Protein AF-0000000081046093 (afdb_homodimer)

Foldseek 3Di:
DPPFLVVLLVVLLCVLVVVVVVVVVCVVVPQPPPPDDPDPVVVWFRDKDKFALLVLLQQLLVLVVVLLVSLQVSCVGVVPVCVVPVCPDPCCVLFVDDDSLVSQQDPPSVVSSLVNNCVRHLVSQLSSLVVVLVLVVVCCVVVLAPPVLNVLSVVLSVLLNVLSVCLSQLSVDHCPDPVHVCSNCVSVLSNLVSLLSVLVSLLRSCVSNVNQPPNDDNVVSVVLSVVLVVLSVVLVLQVVCSVVVRGPQDLNPDVVSVVVNVVSSVVNVCSSSVSSNRSSVRSRPVSSMDMDTHTDPPPPPPPVVCPVPPPPPPD/DPPFLVVLLVVLLCVLVVVVVVVVVCVVVPPPPPPDDPDPVVVWFRDKDKFFLLVLLQQLLVLVVVLLVSLQVSCVGRVPVCVVPVCPDPCCVLFVDDDSLVSQQDPPSVVSSLVNNCVRHLVSQLSSLVVVLVLVVVCCVVVLAPPVLNVLSVPLSVLLNVLSVCLSQLSVDHCPDPVHVVSNCVSVLSNLVSLLSVLVSLLRSCVSNVNQPPNDDNVVSVVLSVVLVVLSVVLVLQNVCSVVVRGPQDLNPDVVSVVVNVVSSVVNVCSSSVSSNRSSVRSRPVSSMDMDTHTDPDPPPPPVPPPVPPPPPDD

Solvent-accessible surface area (backbone atoms only — not comparable to full-atom values): 32993 Å² total; per-residue (Å²): 128,51,65,61,12,56,46,47,41,46,51,54,42,49,52,55,46,46,52,51,50,50,52,42,41,45,64,56,58,60,60,74,58,76,67,73,77,80,55,81,80,65,77,54,57,65,47,75,47,73,45,36,54,31,46,31,50,28,51,15,50,52,42,45,51,49,46,50,50,52,16,41,54,27,42,67,57,21,56,46,57,54,58,71,40,58,68,67,28,70,54,16,66,65,42,53,45,77,58,77,61,68,27,38,62,44,82,68,37,20,56,49,38,51,63,46,38,45,70,45,25,35,47,30,44,33,51,25,42,54,48,46,49,46,49,45,48,42,32,34,75,70,65,54,36,61,66,64,57,45,55,50,41,46,58,49,36,34,54,34,35,52,25,37,65,37,39,65,44,37,51,42,31,44,52,86,40,93,72,24,47,62,58,21,41,49,30,49,52,40,38,53,52,30,52,48,51,51,50,50,52,47,52,55,49,27,55,58,62,71,58,44,62,92,71,52,52,69,65,58,56,47,48,51,50,51,51,48,49,52,42,49,51,52,51,49,51,43,52,53,26,39,77,72,73,57,47,86,59,53,22,64,84,30,71,68,42,27,52,49,52,50,50,50,53,50,50,43,49,47,46,54,50,50,51,46,42,51,58,22,54,56,52,38,70,69,70,79,26,36,23,43,33,38,28,62,39,68,71,74,74,70,70,67,68,71,66,72,70,75,75,76,72,83,122,129,52,68,60,14,55,46,47,38,45,50,54,40,46,54,54,46,46,52,51,51,50,50,42,42,45,63,54,58,59,61,74,58,76,67,75,80,79,55,82,82,65,77,56,57,66,45,76,48,73,45,36,52,34,46,30,48,28,52,15,51,51,41,45,48,49,44,49,50,53,15,40,54,26,42,66,60,20,55,46,57,55,56,71,39,58,69,68,28,72,54,16,66,65,43,51,44,77,59,77,61,69,28,40,62,44,81,67,35,20,56,48,38,51,62,47,37,44,71,44,24,34,47,29,45,33,50,26,41,54,46,46,48,46,50,45,48,44,33,34,76,72,64,56,37,62,66,64,56,46,56,50,42,46,60,48,39,35,53,34,34,50,26,36,66,37,38,64,44,37,52,43,33,43,52,86,41,94,71,21,48,62,56,21,41,50,31,48,52,40,37,54,53,29,52,49,51,52,50,50,51,47,53,54,51,26,56,58,63,70,58,44,62,91,72,52,53,69,66,57,56,48,48,52,49,50,50,49,46,50,42,49,51,53,51,48,52,44,52,53,26,40,76,70,73,58,47,86,60,54,23,64,85,30,72,67,42,27,51,49,52,50,51,50,54,50,49,42,51,47,45,54,52,51,50,46,43,49,58,20,53,57,54,38,71,67,69,78,26,36,22,43,33,37,26,62,40,68,72,75,75,72,72,68,72,71,70,75,72,78,76,76,74,82,122

Radius of gyration: 27.46 Å; Cα contacts (8 Å, |Δi|>4): 802; chains: 2; bounding box: 71×95×68 Å

Organism: NCBI:txid2856

Nearest PDB structures (foldseek):
  7sel-assembly1_A  TM=1.903E-01  e=9.761E+00  Escherichia coli
  7sel-assembly1_A  TM=1.981E-01  e=7.400E+00  Escherichia coli
  7p54-assembly1_B  TM=1.768E-01  e=6.463E+00  Homo sapiens

Secondary structure (DSSP, 8-state):
--HHHHHHHHHHHHHHHHHHHHHHHHHHH------S---TTTTSEEEEEEE-HHHHHHHHHHHHHHHHHHHHHHHHHHT-HHHHSGGGSHHHHHHSS--GGGGTSSTTHHHHHHHHHIIIIIHHHHHHHHHHHHHHHHHHHTTSS-HHHHHHHHHHHHHHHHHHHTTTHHHHS-TTSTTHHHHHHHHHHHHHHHHHHHHHHHHHHHHHHT--GGG--HHHHHHHHHHHHHHHHHHHHHHHHHHTT--SS-TTT-HHHHHHHHHHHHHHHHHHHHHHHHHHHHHTTS---EEEEEEES------------------/--HHHHHHHHHHHHHHHHHHHHHHHHHHH------S---TTTTSEEEEEEEEHHHHHHHHHHHHHHHHHHHHHHHHHHT-HHHHSGGGSHHHHHHSS--GGGGTSSTTHHHHHHHHHIIIIIHHHHHHHHHHHHHHHHHHHTTSS-HHHHHHHHHHHHHHHHHHHTTTHHHHS-TTSTTHHHHHHHHHHHHHHHHHHHHHHHHHHHHHHT--GGG--HHHHHHHHHHHHHHHHHHHHHHHHHHTT--SS-TTT-HHHHHHHHHHHHHHHHHHHHHHHHHHHHHTTS--EEEEEEEES------------------

Structure (mmCIF, N/CA/C/O backbone):
data_AF-0000000081046093-model_v1
#
loop_
_entity.id
_entity.type
_entity.pdbx_description
1 polymer 'Uncharacterized protein'
#
loop_
_atom_site.group_PDB
_atom_site.id
_atom_site.type_symbol
_atom_site.label_atom_id
_atom_site.label_alt_id
_atom_site.label_comp_id
_atom_site.label_asym_id
_atom_site.label_entity_id
_atom_site.label_seq_id
_atom_site.pdbx_PDB_ins_code
_atom_site.Cartn_x
_atom_site.Cartn_y
_atom_site.Cartn_z
_atom_site.occupancy
_atom_site.B_iso_or_equiv
_atom_site.auth_seq_id
_atom_site.auth_comp_id
_atom_site.auth_asym_id
_atom_site.auth_atom_id
_atom_site.pdbx_PDB_model_num
ATOM 1 N N . MET A 1 1 ? -0.009 -17.199 -25.401 1 39.48 1 MET A N 1
ATOM 2 C CA . MET A 1 1 ? -0.633 -15.998 -24.852 1 39.48 1 MET A CA 1
ATOM 3 C C . MET A 1 1 ? -1.022 -15.031 -25.965 1 39.48 1 MET A C 1
ATOM 5 O O . MET A 1 1 ? -0.199 -14.697 -26.819 1 39.48 1 MET A O 1
ATOM 9 N N . ASP A 1 2 ? -2.273 -14.949 -26.16 1 50.56 2 ASP A N 1
ATOM 10 C CA . ASP A 1 2 ? -2.787 -14.138 -27.26 1 50.56 2 ASP A CA 1
ATOM 11 C C . ASP A 1 2 ? -2.296 -12.696 -27.154 1 50.56 2 ASP A C 1
ATOM 13 O O . ASP A 1 2 ? -2.383 -12.081 -26.09 1 50.56 2 ASP A O 1
ATOM 17 N N . THR A 1 3 ? -1.507 -12.291 -28.05 1 61.85 3 THR A N 1
ATOM 18 C CA . THR A 1 3 ? -0.866 -10.998 -28.264 1 61.85 3 THR A CA 1
ATOM 19 C C . THR A 1 3 ? -1.862 -9.86 -28.06 1 61.85 3 THR A C 1
ATOM 21 O O . THR A 1 3 ? -1.516 -8.818 -27.5 1 61.85 3 THR A O 1
ATOM 24 N N . SER A 1 4 ? -3.119 -10.155 -28.406 1 58.16 4 SER A N 1
ATOM 25 C CA . SER A 1 4 ? -4.125 -9.1 -28.337 1 58.16 4 SER A CA 1
ATOM 26 C C . SER A 1 4 ? -4.507 -8.794 -26.892 1 58.16 4 SER A C 1
ATOM 28 O O . SER A 1 4 ? -4.656 -7.629 -26.517 1 58.16 4 SER A O 1
ATOM 30 N N . ALA A 1 5 ? -4.655 -9.8 -26.122 1 57.69 5 ALA A N 1
ATOM 31 C CA . ALA A 1 5 ? -5.025 -9.619 -24.721 1 57.69 5 ALA A CA 1
ATOM 32 C C . ALA A 1 5 ? -3.922 -8.899 -23.951 1 57.69 5 ALA A C 1
ATOM 34 O O . ALA A 1 5 ? -4.201 -8.028 -23.124 1 57.69 5 ALA A O 1
ATOM 35 N N . THR A 1 6 ? -2.787 -9.175 -24.295 1 63.56 6 THR A N 1
ATOM 36 C CA . THR A 1 6 ? -1.645 -8.529 -23.658 1 63.56 6 THR A CA 1
ATOM 37 C C . THR A 1 6 ? -1.584 -7.05 -24.028 1 63.56 6 THR A C 1
ATOM 39 O O . THR A 1 6 ? -1.299 -6.204 -23.178 1 63.56 6 THR A O 1
ATOM 42 N N . VAL A 1 7 ? -2.04 -6.835 -25.274 1 62.79 7 VAL A N 1
ATOM 43 C CA . VAL A 1 7 ? -2.025 -5.457 -25.753 1 62.79 7 VAL A CA 1
ATOM 44 C C . VAL A 1 7 ? -3.123 -4.656 -25.058 1 62.79 7 VAL A C 1
ATOM 46 O O . VAL A 1 7 ? -2.89 -3.531 -24.609 1 62.79 7 VAL A O 1
ATOM 49 N N . ALA A 1 8 ? -4.331 -5.252 -24.958 1 58.42 8 ALA A N 1
ATOM 50 C CA . ALA A 1 8 ? -5.446 -4.56 -24.317 1 58.42 8 ALA A CA 1
ATOM 51 C C . ALA A 1 8 ? -5.154 -4.3 -22.842 1 58.42 8 ALA A C 1
ATOM 53 O O . ALA A 1 8 ? -5.421 -3.209 -22.333 1 58.42 8 ALA A O 1
ATOM 54 N N . ALA A 1 9 ? -4.671 -5.239 -22.217 1 62.93 9 ALA A N 1
ATOM 55 C CA . ALA A 1 9 ? -4.297 -5.076 -20.815 1 62.93 9 ALA A CA 1
ATOM 56 C C . ALA A 1 9 ? -3.231 -3.996 -20.654 1 62.93 9 ALA A C 1
ATOM 58 O O . ALA A 1 9 ? -3.295 -3.184 -19.728 1 62.93 9 ALA A O 1
ATOM 59 N N . SER A 1 10 ? -2.444 -3.998 -21.606 1 64.06 10 SER A N 1
ATOM 60 C CA . SER A 1 10 ? -1.377 -3.003 -21.572 1 64.06 10 SER A CA 1
ATOM 61 C C . SER A 1 10 ? -1.926 -1.596 -21.784 1 64.06 10 SER A C 1
ATOM 63 O O . SER A 1 10 ? -1.523 -0.657 -21.095 1 64.06 10 SER A O 1
ATOM 65 N N . ALA A 1 11 ? -2.921 -1.53 -22.682 1 63.72 11 ALA A N 1
ATOM 66 C CA . ALA A 1 11 ? -3.507 -0.222 -22.964 1 63.72 11 ALA A CA 1
ATOM 67 C C . ALA A 1 11 ? -4.267 0.311 -21.753 1 63.72 11 ALA A C 1
ATOM 69 O O . ALA A 1 11 ? -4.116 1.478 -21.382 1 63.72 11 ALA A O 1
ATOM 70 N N . ALA A 1 12 ? -5.068 -0.527 -21.177 1 60.55 12 ALA A N 1
ATOM 71 C CA . ALA A 1 12 ? -5.811 -0.126 -19.986 1 60.55 12 ALA A CA 1
ATOM 72 C C . ALA A 1 12 ? -4.865 0.251 -18.85 1 60.55 12 ALA A C 1
ATOM 74 O O . ALA A 1 12 ? -5.09 1.241 -18.149 1 60.55 12 ALA A O 1
ATOM 75 N N . GLY A 1 13 ? -3.887 -0.48 -18.776 1 64.9 13 GLY A N 1
ATOM 76 C CA . GLY A 1 13 ? -2.876 -0.199 -17.77 1 64.9 13 GLY A CA 1
ATOM 77 C C . GLY A 1 13 ? -2.197 1.144 -17.966 1 64.9 13 GLY A C 1
ATOM 78 O O . GLY A 1 13 ? -1.995 1.889 -17.004 1 64.9 13 GLY A O 1
ATOM 79 N N . VAL A 1 14 ? -2.083 1.419 -19.219 1 66.92 14 VAL A N 1
ATOM 80 C CA . VAL A 1 14 ? -1.407 2.671 -19.543 1 66.92 14 VAL A CA 1
ATOM 81 C C . VAL A 1 14 ? -2.309 3.852 -19.191 1 66.92 14 VAL A C 1
ATOM 83 O O . VAL A 1 14 ? -1.845 4.855 -18.644 1 66.92 14 VAL A O 1
ATOM 86 N N . ILE A 1 15 ? -3.594 3.679 -19.38 1 64.96 15 ILE A N 1
ATOM 87 C CA . ILE A 1 15 ? -4.535 4.762 -19.115 1 64.96 15 ILE A CA 1
ATOM 88 C C . ILE A 1 15 ? -4.64 4.998 -17.61 1 64.96 15 ILE A C 1
ATOM 90 O O . ILE A 1 15 ? -4.475 6.126 -17.14 1 64.96 15 ILE A O 1
ATOM 94 N N . VAL A 1 16 ? -4.794 4.012 -16.958 1 65.65 16 VAL A N 1
ATOM 95 C CA . VAL A 1 16 ? -5.003 4.164 -15.522 1 65.65 16 VAL A CA 1
ATOM 96 C C . VAL A 1 16 ? -3.701 4.597 -14.852 1 65.65 16 VAL A C 1
ATOM 98 O O . VAL A 1 16 ? -3.703 5.478 -13.989 1 65.65 16 VAL A O 1
ATOM 101 N N . LEU A 1 17 ? -2.657 4.037 -15.37 1 73.71 17 LEU A N 1
ATOM 102 C CA . LEU A 1 17 ? -1.35 4.419 -14.845 1 73.71 17 LEU A CA 1
ATOM 103 C C . LEU A 1 17 ? -1.035 5.873 -15.178 1 73.71 17 LEU A C 1
ATOM 105 O O . LEU A 1 17 ? -0.454 6.59 -14.359 1 73.71 17 LEU A O 1
ATOM 109 N N . GLY A 1 18 ? -1.538 6.223 -16.346 1 75.42 18 GLY A N 1
ATOM 110 C CA . GLY A 1 18 ? -1.344 7.612 -16.729 1 75.42 18 GLY A CA 1
ATOM 111 C C . GLY A 1 18 ? -2.038 8.59 -15.799 1 75.42 18 GLY A C 1
ATOM 112 O O . GLY A 1 18 ? -1.456 9.603 -15.408 1 75.42 18 GLY A O 1
ATOM 113 N N . PHE A 1 19 ? -3.229 8.237 -15.394 1 72.91 19 PHE A N 1
ATOM 114 C CA . PHE A 1 19 ? -3.958 9.083 -14.457 1 72.91 19 PHE A CA 1
ATOM 115 C C . PHE A 1 19 ? -3.27 9.105 -13.097 1 72.91 19 PHE A C 1
ATOM 117 O O . PHE A 1 19 ? -3.168 10.157 -12.464 1 72.91 19 PHE A O 1
ATOM 124 N N . TRP A 1 20 ? -2.813 7.975 -12.775 1 78.39 20 TRP A N 1
ATOM 125 C CA . TRP A 1 20 ? -2.11 7.883 -11.5 1 78.39 20 TRP A CA 1
ATOM 126 C C . TRP A 1 20 ? -0.827 8.707 -11.525 1 78.39 20 TRP A C 1
ATOM 128 O O . TRP A 1 20 ? -0.553 9.467 -10.594 1 78.39 20 TRP A O 1
ATOM 138 N N . VAL A 1 21 ? -0.149 8.62 -12.624 1 82.27 21 VAL A N 1
ATOM 139 C CA . VAL A 1 21 ? 1.086 9.381 -12.779 1 82.27 21 VAL A CA 1
ATOM 140 C C . VAL A 1 21 ? 0.775 10.876 -12.775 1 82.27 21 VAL A C 1
ATOM 142 O O . VAL A 1 21 ? 1.446 11.654 -12.092 1 82.27 21 VAL A O 1
ATOM 145 N N . ALA A 1 22 ? -0.302 11.24 -13.407 1 82.21 22 ALA A N 1
ATOM 146 C CA . ALA A 1 22 ? -0.698 12.645 -13.456 1 82.21 22 ALA A CA 1
ATOM 147 C C . ALA A 1 22 ? -1.083 13.155 -12.07 1 82.21 22 ALA A C 1
ATOM 149 O O . ALA A 1 22 ? -0.71 14.266 -11.685 1 82.21 22 ALA A O 1
ATOM 150 N N . ALA A 1 23 ? -1.772 12.381 -11.356 1 79.66 23 ALA A N 1
ATOM 151 C CA . ALA A 1 23 ? -2.185 12.763 -10.008 1 79.66 23 ALA A CA 1
ATOM 152 C C . ALA A 1 23 ? -0.976 12.943 -9.094 1 79.66 23 ALA A C 1
ATOM 154 O O . ALA A 1 23 ? -0.924 13.886 -8.302 1 79.66 23 ALA A O 1
ATOM 155 N N . VAL A 1 24 ? -0.03 12.072 -9.252 1 85.44 24 VAL A N 1
ATOM 156 C CA . VAL A 1 24 ? 1.17 12.137 -8.424 1 85.44 24 VAL A CA 1
ATOM 157 C C . VAL A 1 24 ? 1.988 13.371 -8.796 1 85.44 24 VAL A C 1
ATOM 159 O O . VAL A 1 24 ? 2.44 14.111 -7.919 1 85.44 24 VAL A O 1
ATOM 162 N N . VAL A 1 25 ? 2.087 13.583 -10.07 1 82.1 25 VAL A N 1
ATOM 163 C CA . VAL A 1 25 ? 2.813 14.764 -10.524 1 82.1 25 VAL A CA 1
ATOM 164 C C . VAL A 1 25 ? 2.115 16.026 -10.021 1 82.1 25 VAL A C 1
ATOM 166 O O . VAL A 1 25 ? 2.77 16.964 -9.56 1 82.1 25 VAL A O 1
ATOM 169 N N . TYR A 1 26 ? 0.818 15.992 -10.044 1 77.82 26 TYR A N 1
ATOM 170 C CA . TYR A 1 26 ? 0.046 17.125 -9.544 1 77.82 26 TYR A CA 1
ATOM 171 C C . TYR A 1 26 ? 0.289 17.336 -8.055 1 77.82 26 TYR A C 1
ATOM 173 O O . TYR A 1 26 ? 0.454 18.471 -7.602 1 77.82 26 TYR A O 1
ATOM 181 N N . LEU A 1 27 ? 0.335 16.318 -7.333 1 77.3 27 LEU A N 1
ATOM 182 C CA . LEU A 1 27 ? 0.576 16.371 -5.895 1 77.3 27 LEU A CA 1
ATOM 183 C C . LEU A 1 27 ? 1.897 17.069 -5.591 1 77.3 27 LEU A C 1
ATOM 185 O O . LEU A 1 27 ? 1.975 17.886 -4.67 1 77.3 27 LEU A O 1
ATOM 189 N N . PHE A 1 28 ? 2.886 16.831 -6.399 1 81.16 28 PHE A N 1
ATOM 190 C CA . PHE A 1 28 ? 4.208 17.365 -6.097 1 81.16 28 PHE A CA 1
ATOM 191 C C . PHE A 1 28 ? 4.419 18.709 -6.784 1 81.16 28 PHE A C 1
ATOM 193 O O . PHE A 1 28 ? 5.393 19.41 -6.502 1 81.16 28 PHE A O 1
ATOM 200 N N . SER A 1 29 ? 3.504 18.989 -7.701 1 74.29 29 SER A N 1
ATOM 201 C CA . SER A 1 29 ? 3.582 20.279 -8.379 1 74.29 29 SER A CA 1
ATOM 202 C C . SER A 1 29 ? 2.788 21.345 -7.632 1 74.29 29 SER A C 1
ATOM 204 O O . SER A 1 29 ? 2.935 22.539 -7.902 1 74.29 29 SER A O 1
ATOM 206 N N . TYR A 1 30 ? 1.87 20.849 -6.83 1 58.72 30 TYR A N 1
ATOM 207 C CA . TYR A 1 30 ? 0.921 21.742 -6.174 1 58.72 30 TYR A CA 1
ATOM 208 C C . TYR A 1 30 ? 1.641 22.73 -5.264 1 58.72 30 TYR A C 1
ATOM 210 O O . TYR A 1 30 ? 2.291 22.331 -4.295 1 58.72 30 TYR A O 1
ATOM 218 N N . ASP A 1 31 ? 2.167 23.728 -5.851 1 55.92 31 ASP A N 1
ATOM 219 C CA . ASP A 1 31 ? 2.611 24.88 -5.072 1 55.92 31 ASP A CA 1
ATOM 220 C C . ASP A 1 31 ? 1.421 25.674 -4.539 1 55.92 31 ASP A C 1
ATOM 222 O O . ASP A 1 31 ? 0.838 26.487 -5.26 1 55.92 31 ASP A O 1
ATOM 226 N N . LYS A 1 32 ? 0.333 25.099 -4.277 1 50.18 32 LYS A N 1
ATOM 227 C CA . LYS A 1 32 ? -0.515 26.193 -3.812 1 50.18 32 LYS A CA 1
ATOM 228 C C . LYS A 1 32 ? 0.283 27.189 -2.976 1 50.18 32 LYS A C 1
ATOM 230 O O . LYS A 1 32 ? 0.706 26.875 -1.862 1 50.18 32 LYS A O 1
ATOM 235 N N . ARG A 1 33 ? 1.137 27.904 -3.71 1 42.47 33 ARG A N 1
ATOM 236 C CA . ARG A 1 33 ? 1.518 29.253 -3.301 1 42.47 33 ARG A CA 1
ATOM 237 C C . ARG A 1 33 ? 0.409 29.913 -2.489 1 42.47 33 ARG A C 1
ATOM 239 O O . ARG A 1 33 ? -0.695 30.127 -2.995 1 42.47 33 ARG A O 1
ATOM 246 N N . ASP A 1 34 ? 0.021 29.42 -1.351 1 36.48 34 ASP A N 1
ATOM 247 C CA . ASP A 1 34 ? -0.643 30.588 -0.78 1 36.48 34 ASP A CA 1
ATOM 248 C C . ASP A 1 34 ? -0.135 31.877 -1.423 1 36.48 34 ASP A C 1
ATOM 250 O O . ASP A 1 34 ? 1.021 32.259 -1.232 1 36.48 34 ASP A O 1
ATOM 254 N N . ASN A 1 35 ? -0.455 32.199 -2.609 1 33.36 35 ASN A N 1
ATOM 255 C CA . ASN A 1 35 ? -0.343 33.59 -3.036 1 33.36 35 ASN A CA 1
ATOM 256 C C . ASN A 1 35 ? -0.168 34.529 -1.846 1 33.36 35 ASN A C 1
ATOM 258 O O . ASN A 1 35 ? -0.366 34.127 -0.698 1 33.36 35 ASN A O 1
ATOM 262 N N . GLY A 1 36 ? -0.836 35.833 -1.97 1 32.42 36 GLY A N 1
ATOM 263 C CA . GLY A 1 36 ? -0.734 37.212 -1.52 1 32.42 36 GLY A CA 1
ATOM 264 C C . GLY A 1 36 ? -0.835 37.357 -0.013 1 32.42 36 GLY A C 1
ATOM 265 O O . GLY A 1 36 ? -0.769 38.469 0.515 1 32.42 36 GLY A O 1
ATOM 266 N N . THR A 1 37 ? -1.992 36.796 0.658 1 32.74 37 THR A N 1
ATOM 267 C CA . THR A 1 37 ? -2.111 37.723 1.778 1 32.74 37 THR A CA 1
ATOM 268 C C . THR A 1 37 ? -0.882 37.643 2.679 1 32.74 37 THR A C 1
ATOM 270 O O . THR A 1 37 ? -0.473 36.553 3.085 1 32.74 37 THR A O 1
ATOM 273 N N . THR A 1 38 ? 0.016 38.481 2.58 1 33.83 38 THR A N 1
ATOM 274 C CA . THR A 1 38 ? 1.048 39.084 3.416 1 33.83 38 THR A CA 1
ATOM 275 C C . THR A 1 38 ? 0.786 38.798 4.891 1 33.83 38 THR A C 1
ATOM 277 O O . THR A 1 38 ? 1.406 39.404 5.767 1 33.83 38 THR A O 1
ATOM 280 N N . ASP A 1 39 ? -0.537 38.361 5.273 1 34.92 39 ASP A N 1
ATOM 281 C CA . ASP A 1 39 ? -0.681 38.438 6.723 1 34.92 39 ASP A CA 1
ATOM 282 C C . ASP A 1 39 ? 0.255 37.454 7.422 1 34.92 39 ASP A C 1
ATOM 284 O O . ASP A 1 39 ? 0.514 36.364 6.907 1 34.92 39 ASP A O 1
ATOM 288 N N . SER A 1 40 ? 0.951 37.764 8.46 1 38.01 40 SER A N 1
ATOM 289 C CA . SER A 1 40 ? 1.88 37.266 9.469 1 38.01 40 SER A CA 1
ATOM 290 C C . SER A 1 40 ? 1.603 35.804 9.803 1 38.01 40 SER A C 1
ATOM 292 O O . SER A 1 40 ? 2.47 35.108 10.334 1 38.01 40 SER A O 1
ATOM 294 N N . GLU A 1 41 ? 0.335 35.359 9.864 1 40.05 41 GLU A N 1
ATOM 295 C CA . GLU A 1 41 ? -0.079 34.053 10.366 1 40.05 41 GLU A CA 1
ATOM 296 C C . GLU A 1 41 ? 0.207 32.953 9.346 1 40.05 41 GLU A C 1
ATOM 298 O O . GLU A 1 41 ? 0.044 31.768 9.642 1 40.05 41 GLU A O 1
ATOM 303 N N . SER A 1 42 ? 0.188 33.08 8.011 1 43.66 42 SER A N 1
ATOM 304 C CA . SER A 1 42 ? 0.384 32.252 6.826 1 43.66 42 SER A CA 1
ATOM 305 C C . SER A 1 42 ? 1.791 31.666 6.787 1 43.66 42 SER A C 1
ATOM 307 O O . SER A 1 42 ? 2.138 30.931 5.86 1 43.66 42 SER A O 1
ATOM 309 N N . LYS A 1 43 ? 2.77 32.28 7.421 1 48.1 43 LYS A N 1
ATOM 310 C CA . LYS A 1 43 ? 4.201 31.992 7.386 1 48.1 43 LYS A CA 1
ATOM 311 C C . LYS A 1 43 ? 4.485 30.564 7.843 1 48.1 43 LYS A C 1
ATOM 313 O O . LYS A 1 43 ? 5.516 29.987 7.49 1 48.1 43 LYS A O 1
ATOM 318 N N . SER A 1 44 ? 3.506 29.891 8.668 1 51.97 44 SER A N 1
ATOM 319 C CA . SER A 1 44 ? 4.063 28.755 9.394 1 51.97 44 SER A CA 1
ATOM 320 C C . SER A 1 44 ? 3.699 27.436 8.72 1 51.97 44 SER A C 1
ATOM 322 O O . SER A 1 44 ? 4.273 26.392 9.038 1 51.97 44 SER A O 1
ATOM 324 N N . HIS A 1 45 ? 2.689 27.431 7.666 1 57.25 45 HIS A N 1
ATOM 325 C CA . HIS A 1 45 ? 2.375 26.126 7.096 1 57.25 45 HIS A CA 1
ATOM 326 C C . HIS A 1 45 ? 3.023 25.951 5.727 1 57.25 45 HIS A C 1
ATOM 328 O O . HIS A 1 45 ? 3.093 26.9 4.943 1 57.25 45 HIS A O 1
ATOM 334 N N . VAL A 1 46 ? 3.631 24.731 5.488 1 65.09 46 VAL A N 1
ATOM 335 C CA . VAL A 1 46 ? 4.251 24.376 4.216 1 65.09 46 VAL A CA 1
ATOM 336 C C . VAL A 1 46 ? 3.183 23.896 3.236 1 65.09 46 VAL A C 1
ATOM 338 O O . VAL A 1 46 ? 3.112 24.373 2.101 1 65.09 46 VAL A O 1
ATOM 341 N N . TYR A 1 47 ? 2.113 23.016 3.677 1 75.58 47 TYR A N 1
ATOM 342 C CA . TYR A 1 47 ? 1.049 22.466 2.845 1 75.58 47 TYR A CA 1
ATOM 343 C C . TYR A 1 47 ? -0.227 22.263 3.654 1 75.58 47 TYR A C 1
ATOM 345 O O . TYR A 1 47 ? -0.172 21.893 4.829 1 75.58 47 TYR A O 1
ATOM 353 N N . SER A 1 48 ? -1.411 22.619 3.081 1 81 48 SER A N 1
ATOM 354 C CA . SER A 1 48 ? -2.714 22.391 3.697 1 81 48 SER A CA 1
ATOM 355 C C . SER A 1 48 ? -3.706 21.812 2.693 1 81 48 SER A C 1
ATOM 357 O O . SER A 1 48 ? -3.837 22.32 1.578 1 81 48 SER A O 1
ATOM 359 N N . TRP A 1 49 ? -4.318 20.721 3.018 1 82.34 49 TRP A N 1
ATOM 360 C CA . TRP A 1 49 ? -5.337 20.082 2.192 1 82.34 49 TRP A CA 1
ATOM 361 C C . TRP A 1 49 ? -6.656 19.965 2.948 1 82.34 49 TRP A C 1
ATOM 363 O O . TRP A 1 49 ? -6.693 19.455 4.07 1 82.34 49 TRP A O 1
ATOM 373 N N . THR A 1 50 ? -7.694 20.483 2.328 1 85.48 50 THR A N 1
ATOM 374 C CA . THR A 1 50 ? -9.036 20.362 2.887 1 85.48 50 THR A CA 1
ATOM 375 C C . THR A 1 50 ? -9.898 19.44 2.03 1 85.48 50 THR A C 1
ATOM 377 O O . THR A 1 50 ? -9.957 19.595 0.808 1 85.48 50 THR A O 1
ATOM 380 N N . PHE A 1 51 ? -10.454 18.474 2.629 1 88.29 51 PHE A N 1
ATOM 381 C CA . PHE A 1 51 ? -11.278 17.528 1.885 1 88.29 51 PHE A CA 1
ATOM 382 C C . PHE A 1 51 ? -12.284 16.846 2.805 1 88.29 51 PHE A C 1
ATOM 384 O O . PHE A 1 51 ? -12.14 16.884 4.028 1 88.29 51 PHE A O 1
ATOM 391 N N . HIS A 1 52 ? -13.302 16.386 2.167 1 93.05 52 HIS A N 1
ATOM 392 C CA . HIS A 1 52 ? -14.264 15.587 2.918 1 93.05 52 HIS A CA 1
ATOM 393 C C . HIS A 1 52 ? -13.806 14.137 3.033 1 93.05 52 HIS A C 1
ATOM 395 O O . HIS A 1 52 ? -13.426 13.521 2.034 1 93.05 52 HIS A O 1
ATOM 401 N N . VAL A 1 53 ? -13.919 13.581 4.185 1 93.3 53 VAL A N 1
ATOM 402 C CA . VAL A 1 53 ? -13.379 12.259 4.482 1 93.3 53 VAL A CA 1
ATOM 403 C C . VAL A 1 53 ? -14.046 11.215 3.589 1 93.3 53 VAL A C 1
ATOM 405 O O . VAL A 1 53 ? -13.389 10.291 3.106 1 93.3 53 VAL A O 1
ATOM 408 N N . GLU A 1 54 ? -15.28 11.371 3.235 1 94.81 54 GLU A N 1
ATOM 409 C CA . GLU A 1 54 ? -16.05 10.391 2.475 1 94.81 54 GLU A CA 1
ATOM 410 C C . GLU A 1 54 ? -15.646 10.391 1.004 1 94.81 54 GLU A C 1
ATOM 412 O O . GLU A 1 54 ? -15.983 9.466 0.262 1 94.81 54 GLU A O 1
ATOM 417 N N . SER A 1 55 ? -14.963 11.419 0.583 1 94.59 55 SER A N 1
ATOM 418 C CA . SER A 1 55 ? -14.435 11.406 -0.778 1 94.59 55 SER A CA 1
ATOM 419 C C . SER A 1 55 ? -13.483 10.233 -0.99 1 94.59 55 SER A C 1
ATOM 421 O O . SER A 1 55 ? -13.471 9.623 -2.06 1 94.59 55 SER A O 1
ATOM 423 N N . LEU A 1 56 ? -12.742 9.882 0.012 1 94.27 56 LEU A N 1
ATOM 424 C CA . LEU A 1 56 ? -11.791 8.779 -0.081 1 94.27 56 LEU A CA 1
ATOM 425 C C . LEU A 1 56 ? -12.516 7.452 -0.279 1 94.27 56 LEU A C 1
ATOM 427 O O . LEU A 1 56 ? -12.129 6.649 -1.132 1 94.27 56 LEU A O 1
ATOM 431 N N . ARG A 1 57 ? -13.546 7.274 0.451 1 94.66 57 ARG A N 1
ATOM 432 C CA . ARG A 1 57 ? -14.327 6.046 0.34 1 94.66 57 ARG A CA 1
ATOM 433 C C . ARG A 1 57 ? -15.098 6.004 -0.975 1 94.66 57 ARG A C 1
ATOM 435 O O . ARG A 1 57 ? -15.157 4.963 -1.633 1 94.66 57 ARG A O 1
ATOM 442 N N . PHE A 1 58 ? -15.674 7.133 -1.39 1 95.37 58 PHE A N 1
ATOM 443 C CA . PHE A 1 58 ? -16.464 7.214 -2.613 1 95.37 58 PHE A CA 1
ATOM 444 C C . PHE A 1 58 ? -15.6 6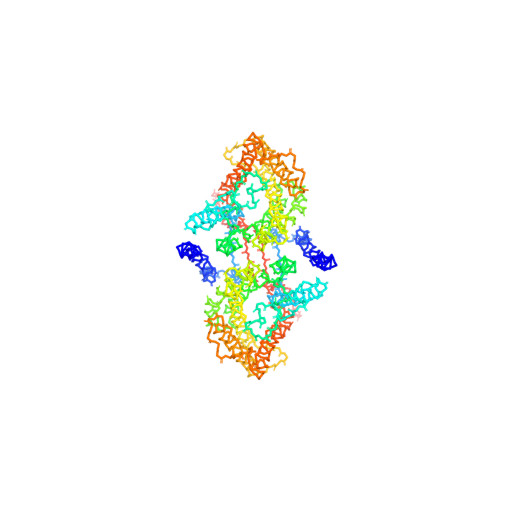.933 -3.836 1 95.37 58 PHE A C 1
ATOM 446 O O . PHE A 1 58 ? -15.903 6.035 -4.624 1 95.37 58 PHE A O 1
ATOM 453 N N . TYR A 1 59 ? -14.553 7.669 -3.955 1 93.47 59 TYR A N 1
ATOM 454 C CA . TYR A 1 59 ? -13.705 7.506 -5.13 1 93.47 59 TYR A CA 1
ATOM 455 C C . TYR A 1 59 ? -12.927 6.197 -5.064 1 93.47 59 TYR A C 1
ATOM 457 O O . TYR A 1 59 ? -12.632 5.59 -6.097 1 93.47 59 TYR A O 1
ATOM 465 N N . GLY A 1 60 ? -12.577 5.749 -3.808 1 93.77 60 GLY A N 1
ATOM 466 C CA . GLY A 1 60 ? -11.997 4.422 -3.679 1 93.77 60 GLY A CA 1
ATOM 467 C C . GLY A 1 60 ? -12.886 3.326 -4.235 1 93.77 60 GLY A C 1
ATOM 468 O O . GLY A 1 60 ? -12.411 2.43 -4.936 1 93.77 60 GLY A O 1
ATOM 469 N N . MET A 1 61 ? -14.177 3.421 -3.99 1 95.03 61 MET A N 1
ATOM 470 C CA . MET A 1 61 ? -15.126 2.432 -4.494 1 95.03 61 MET A CA 1
ATOM 471 C C . MET A 1 61 ? -15.283 2.548 -6.006 1 95.03 61 MET A C 1
ATOM 473 O O . MET A 1 61 ? -15.335 1.537 -6.709 1 95.03 61 MET A O 1
ATOM 477 N N . LEU A 1 62 ? -15.3 3.725 -6.489 1 94.05 62 LEU A N 1
ATOM 478 C CA . LEU A 1 62 ? -15.393 3.92 -7.931 1 94.05 62 LEU A CA 1
ATOM 479 C C . LEU A 1 62 ? -14.171 3.343 -8.638 1 94.05 62 LEU A C 1
ATOM 481 O O . LEU A 1 62 ? -14.301 2.672 -9.664 1 94.05 62 LEU A O 1
ATOM 485 N N . CYS A 1 63 ? -13.047 3.605 -8.074 1 91.43 63 CYS A N 1
ATOM 486 C CA . CYS A 1 63 ? -11.822 3.065 -8.652 1 91.43 63 CYS A CA 1
ATOM 487 C C . CYS A 1 63 ? -11.818 1.542 -8.597 1 91.43 63 CYS A C 1
ATOM 489 O O . CYS A 1 63 ? -11.338 0.884 -9.521 1 91.43 63 CYS A O 1
ATOM 491 N N . PHE A 1 64 ? -12.33 1.012 -7.531 1 92.58 64 PHE A N 1
ATOM 492 C CA . PHE A 1 64 ? -12.457 -0.436 -7.428 1 92.58 64 PHE A CA 1
ATOM 493 C C . PHE A 1 64 ? -13.283 -0.991 -8.583 1 92.58 64 PHE A C 1
ATOM 495 O O . PHE A 1 64 ? -12.881 -1.958 -9.233 1 92.58 64 PHE A O 1
ATOM 502 N N . LEU A 1 65 ? -14.35 -0.337 -8.862 1 92.22 65 LEU A N 1
ATOM 503 C CA . LEU A 1 65 ? -15.226 -0.768 -9.946 1 92.22 65 LEU A CA 1
ATOM 504 C C . LEU A 1 65 ? -14.531 -0.624 -11.296 1 92.22 65 LEU A C 1
ATOM 506 O O . LEU A 1 65 ? -14.689 -1.475 -12.175 1 92.22 65 LEU A O 1
ATOM 510 N N . VAL A 1 66 ? -13.79 0.385 -11.417 1 87.2 66 VAL A N 1
ATOM 511 C CA . VAL A 1 66 ? -13.058 0.605 -12.66 1 87.2 66 VAL A CA 1
ATOM 512 C C . VAL A 1 66 ? -12.017 -0.496 -12.849 1 87.2 66 VAL A C 1
ATOM 514 O O . VAL A 1 66 ? -11.846 -1.015 -13.955 1 87.2 66 VAL A O 1
ATOM 517 N N . VAL A 1 67 ? -11.336 -0.859 -11.783 1 87.29 67 VAL A N 1
ATOM 518 C CA . VAL A 1 67 ? -10.337 -1.92 -11.856 1 87.29 67 VAL A CA 1
ATOM 519 C C . VAL A 1 67 ? -11.011 -3.239 -12.231 1 87.29 67 VAL A C 1
ATOM 521 O O . VAL A 1 67 ? -10.508 -3.982 -13.077 1 87.29 67 VAL A O 1
ATOM 524 N N . LEU A 1 68 ? -12.18 -3.498 -11.63 1 88.78 68 LEU A N 1
ATOM 525 C CA . LEU A 1 68 ? -12.914 -4.721 -11.938 1 88.78 68 LEU A CA 1
ATOM 526 C C . LEU A 1 68 ? -13.376 -4.725 -13.392 1 88.78 68 LEU A C 1
ATOM 528 O O . LEU A 1 68 ? -13.26 -5.741 -14.081 1 88.78 68 LEU A O 1
ATOM 532 N N . ALA A 1 69 ? -13.867 -3.631 -13.827 1 85.31 69 ALA A N 1
ATOM 533 C CA . ALA A 1 69 ? -14.341 -3.524 -15.205 1 85.31 69 ALA A CA 1
ATOM 534 C C . ALA A 1 69 ? -13.191 -3.69 -16.195 1 85.31 69 ALA A C 1
ATOM 536 O O . ALA A 1 69 ? -13.324 -4.396 -17.198 1 85.31 69 ALA A O 1
ATOM 537 N N . ALA A 1 70 ? -12.124 -3.056 -15.889 1 81.45 70 ALA A N 1
ATOM 538 C CA . ALA A 1 70 ? -10.943 -3.199 -16.735 1 81.45 70 ALA A CA 1
ATOM 539 C C . ALA A 1 70 ? -10.454 -4.645 -16.755 1 81.45 70 ALA A C 1
ATOM 541 O O . ALA A 1 70 ? -10.076 -5.165 -17.807 1 81.45 70 ALA A O 1
ATOM 542 N N . GLY A 1 71 ? -10.454 -5.26 -15.542 1 83.23 71 GLY A N 1
ATOM 543 C CA . GLY A 1 71 ? -10.077 -6.663 -15.472 1 83.23 71 GLY A CA 1
ATOM 544 C C . GLY A 1 71 ? -10.984 -7.566 -16.286 1 83.23 71 GLY A C 1
ATOM 545 O O . GLY A 1 71 ? -10.509 -8.46 -16.989 1 83.23 71 GLY A O 1
ATOM 546 N N . ALA A 1 72 ? -12.268 -7.324 -16.22 1 81.77 72 ALA A N 1
ATOM 547 C CA . ALA A 1 72 ? -13.237 -8.093 -16.995 1 81.77 72 ALA A CA 1
ATOM 548 C C . ALA A 1 72 ? -12.983 -7.945 -18.493 1 81.77 72 ALA A C 1
ATOM 550 O O . ALA A 1 72 ? -12.989 -8.933 -19.231 1 81.77 72 ALA A O 1
ATOM 551 N N . LEU A 1 73 ? -12.753 -6.754 -18.908 1 78.21 73 LEU A N 1
ATOM 552 C CA . LEU A 1 73 ? -12.536 -6.464 -20.322 1 78.21 73 LEU A CA 1
ATOM 553 C C . LEU A 1 73 ? -11.26 -7.131 -20.824 1 78.21 73 LEU A C 1
ATOM 555 O O . LEU A 1 73 ? -11.253 -7.739 -21.897 1 78.21 73 LEU A O 1
ATOM 559 N N . VAL A 1 74 ? -10.192 -7.076 -20.088 1 75.32 74 VAL A N 1
ATOM 560 C CA . VAL A 1 74 ? -8.907 -7.635 -20.496 1 75.32 74 VAL A CA 1
ATOM 561 C C . VAL A 1 74 ? -8.983 -9.16 -20.491 1 75.32 74 VAL A C 1
ATOM 563 O O . VAL A 1 74 ? -8.44 -9.818 -21.382 1 75.32 74 VAL A O 1
ATOM 566 N N . THR A 1 75 ? -9.58 -9.634 -19.448 1 76.04 75 THR A N 1
ATOM 567 C CA . THR A 1 75 ? -9.739 -11.082 -19.368 1 76.04 75 THR A CA 1
ATOM 568 C C . THR A 1 75 ? -10.535 -11.606 -20.559 1 76.04 75 THR A C 1
ATOM 570 O O . THR A 1 75 ? -10.183 -12.633 -21.145 1 76.04 75 THR A O 1
ATOM 573 N N . GLU A 1 76 ? -11.562 -11.033 -20.86 1 73.56 76 GLU A N 1
ATOM 574 C CA . GLU A 1 76 ? -12.378 -11.43 -22.004 1 73.56 76 GLU A CA 1
ATOM 575 C C . GLU A 1 76 ? -11.577 -11.366 -23.302 1 73.56 76 GLU A C 1
ATOM 577 O O . GLU A 1 76 ? -11.665 -12.268 -24.137 1 73.56 76 GLU A O 1
ATOM 582 N N . LYS A 1 77 ? -10.738 -10.483 -23.462 1 70.19 77 LYS A N 1
ATOM 583 C CA . LYS A 1 77 ? -10.019 -10.255 -24.712 1 70.19 77 LYS A CA 1
ATOM 584 C C . LYS A 1 77 ? -8.756 -11.107 -24.783 1 70.19 77 LYS A C 1
ATOM 586 O O . LYS A 1 77 ? -8.237 -11.368 -25.871 1 70.19 77 LYS A O 1
ATOM 591 N N . SER A 1 78 ? -8.122 -11.352 -23.6 1 62.16 78 SER A N 1
ATOM 592 C CA . SER A 1 78 ? -6.862 -12.089 -23.573 1 62.16 78 SER A CA 1
ATOM 593 C C . SER A 1 78 ? -7.082 -13.571 -23.855 1 62.16 78 SER A C 1
ATOM 595 O O . SER A 1 78 ? -6.128 -14.307 -24.117 1 62.16 78 SER A O 1
ATOM 597 N N . GLY A 1 79 ? -8.184 -14.022 -24.063 1 56.43 79 GLY A N 1
ATOM 598 C CA . GLY A 1 79 ? -8.396 -15.438 -24.315 1 56.43 79 GLY A CA 1
ATOM 599 C C . GLY A 1 79 ? -7.765 -16.332 -23.264 1 56.43 79 GLY A C 1
ATOM 600 O O . GLY A 1 79 ? -7.326 -17.443 -23.568 1 56.43 79 GLY A O 1
ATOM 601 N N . ILE A 1 80 ? -7.195 -15.881 -22.206 1 52.86 80 ILE A N 1
ATOM 602 C CA . ILE A 1 80 ? -6.606 -16.734 -21.18 1 52.86 80 ILE A CA 1
ATOM 603 C C . ILE A 1 80 ? -7.524 -17.923 -20.908 1 52.86 80 ILE A C 1
ATOM 605 O O . ILE A 1 80 ? -8.739 -17.76 -20.776 1 52.86 80 ILE A O 1
ATOM 609 N N . ASP A 1 81 ? -6.966 -19.068 -21.165 1 52.17 81 ASP A N 1
ATOM 610 C CA . ASP A 1 81 ? -7.622 -20.372 -21.184 1 52.17 81 ASP A CA 1
ATOM 611 C C . ASP A 1 81 ? -8.655 -20.484 -20.065 1 52.17 81 ASP A C 1
ATOM 613 O O . ASP A 1 81 ? -9.733 -21.047 -20.263 1 52.17 81 ASP A O 1
ATOM 617 N N . THR A 1 82 ? -8.209 -20.164 -18.882 1 51.23 82 THR A N 1
ATOM 618 C CA . THR A 1 82 ? -9.162 -20.271 -17.784 1 51.23 82 THR A CA 1
ATOM 619 C C . THR A 1 82 ? -10.466 -19.556 -18.127 1 51.23 82 THR A C 1
ATOM 621 O O . THR A 1 82 ? -11.515 -19.859 -17.555 1 51.23 82 THR A O 1
ATOM 624 N N . ILE A 1 83 ? -10.318 -18.615 -19.207 1 53.41 83 ILE A N 1
ATOM 625 C CA . ILE A 1 83 ? -11.544 -17.959 -19.65 1 53.41 83 ILE A CA 1
ATOM 626 C C . ILE A 1 83 ? -12.125 -18.707 -20.848 1 53.41 83 ILE A C 1
ATOM 628 O O . ILE A 1 83 ? -13.343 -18.734 -21.039 1 53.41 83 ILE A O 1
ATOM 632 N N . GLU A 1 84 ? -11.184 -19.402 -21.579 1 55.08 84 GLU A N 1
ATOM 633 C CA . GLU A 1 84 ? -11.811 -20.145 -22.668 1 55.08 84 GLU A CA 1
ATOM 634 C C . GLU A 1 84 ? -12.852 -21.128 -22.139 1 55.08 84 GLU A C 1
ATOM 636 O O . GLU A 1 84 ? -13.927 -21.277 -22.724 1 55.08 84 GLU A O 1
ATOM 641 N N . ASP A 1 85 ? -12.429 -21.724 -20.998 1 69.36 85 ASP A N 1
ATOM 642 C CA . ASP A 1 85 ? -13.414 -22.573 -20.335 1 69.36 85 ASP A CA 1
ATOM 643 C C . ASP A 1 85 ? -13.632 -22.136 -18.889 1 69.36 85 ASP A C 1
ATOM 645 O O . ASP A 1 85 ? -12.854 -22.495 -18.002 1 69.36 85 ASP A O 1
ATOM 649 N N . PRO A 1 86 ? -14.59 -21.261 -18.784 1 71.08 86 PRO A N 1
ATOM 650 C CA . PRO A 1 86 ? -14.849 -20.704 -17.455 1 71.08 86 PRO A CA 1
ATOM 651 C C . PRO A 1 86 ? -15.064 -21.78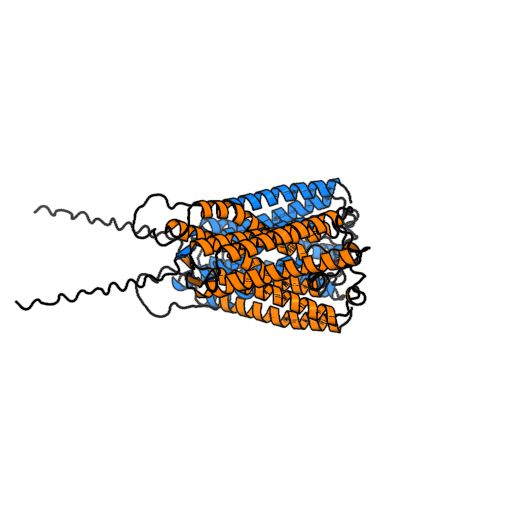2 -16.395 1 71.08 86 PRO A C 1
ATOM 653 O O . PRO A 1 86 ? -15.059 -21.485 -15.197 1 71.08 86 PRO A O 1
ATOM 656 N N . THR A 1 87 ? -15.204 -23.006 -16.835 1 76.39 87 THR A N 1
ATOM 657 C CA . THR A 1 87 ? -15.446 -24.081 -15.88 1 76.39 87 THR A CA 1
ATOM 658 C C . THR A 1 87 ? -14.129 -24.668 -15.38 1 76.39 87 THR A C 1
ATOM 660 O O . THR A 1 87 ? -14.122 -25.521 -14.49 1 76.39 87 THR A O 1
ATOM 663 N N . LYS A 1 88 ? -13.043 -24.141 -15.864 1 77.84 88 LYS A N 1
ATOM 664 C CA . LYS A 1 88 ? -11.752 -24.718 -15.503 1 77.84 88 LYS A CA 1
ATOM 665 C C . LYS A 1 88 ? -11.037 -23.859 -14.464 1 77.84 88 LYS A C 1
ATOM 667 O O . LYS A 1 88 ? -9.871 -24.102 -14.145 1 77.84 88 LYS A O 1
ATOM 672 N N . THR A 1 89 ? -11.748 -22.931 -13.96 1 79.75 89 THR A N 1
ATOM 673 C CA . THR A 1 89 ? -11.14 -22.131 -12.902 1 79.75 89 THR A CA 1
ATOM 674 C C . THR A 1 89 ? -11.309 -22.81 -11.546 1 79.75 89 THR A C 1
ATOM 676 O O . THR A 1 89 ? -12.278 -23.54 -11.327 1 79.75 89 THR A O 1
ATOM 679 N N . VAL A 1 90 ? -10.371 -22.595 -10.692 1 83.55 90 VAL A N 1
ATOM 680 C CA . VAL A 1 90 ? -10.438 -23.15 -9.345 1 83.55 90 VAL A CA 1
ATOM 681 C C . VAL A 1 90 ? -11.714 -22.676 -8.653 1 83.55 90 VAL A C 1
ATOM 683 O O . VAL A 1 90 ? -12.338 -23.43 -7.902 1 83.55 90 VAL A O 1
ATOM 686 N N . ILE A 1 91 ? -12.119 -21.49 -8.957 1 82.86 91 ILE A N 1
ATOM 687 C CA . ILE A 1 91 ? -13.321 -20.923 -8.356 1 82.86 91 ILE A CA 1
ATOM 688 C C . ILE A 1 91 ? -14.547 -21.71 -8.814 1 82.86 91 ILE A C 1
ATOM 690 O O . ILE A 1 91 ? -15.412 -22.052 -8.004 1 82.86 91 ILE A O 1
ATOM 694 N N . PHE A 1 92 ? -14.575 -21.988 -10.051 1 84.99 92 PHE A N 1
ATOM 695 C CA . PHE A 1 92 ? -15.701 -22.755 -10.571 1 84.99 92 PHE A CA 1
ATOM 696 C C . PHE A 1 92 ? -15.698 -24.171 -10.009 1 84.99 92 PHE A C 1
ATOM 698 O O . PHE A 1 92 ? -16.756 -24.724 -9.701 1 84.99 92 PHE A O 1
ATOM 705 N N . GLU A 1 93 ? -14.588 -24.726 -9.895 1 85.57 93 GLU A N 1
ATOM 706 C CA . GLU A 1 93 ? -14.471 -26.08 -9.362 1 85.57 93 GLU A CA 1
ATOM 707 C C . GLU A 1 93 ? -14.962 -26.15 -7.919 1 85.57 93 GLU A C 1
ATOM 709 O O . GLU A 1 93 ? -15.569 -27.143 -7.512 1 85.57 93 GLU A O 1
ATOM 714 N N . LEU A 1 94 ? -14.728 -25.103 -7.226 1 85.22 94 LEU A N 1
ATOM 715 C CA . LEU A 1 94 ? -15.057 -25.106 -5.805 1 85.22 94 LEU A CA 1
ATOM 716 C C . LEU A 1 94 ? -16.512 -24.707 -5.582 1 85.22 94 LEU A C 1
ATOM 718 O O . LEU A 1 94 ? -17.176 -25.237 -4.688 1 85.22 94 LEU A O 1
ATOM 722 N N . PHE A 1 95 ? -16.979 -23.748 -6.47 1 86.47 95 PHE A N 1
ATOM 723 C CA . PHE A 1 95 ? -18.231 -23.104 -6.091 1 86.47 95 PHE A CA 1
ATOM 724 C C . PHE A 1 95 ? -19.287 -23.294 -7.174 1 86.47 95 PHE A C 1
ATOM 726 O O . PHE A 1 95 ? -20.451 -22.937 -6.983 1 86.47 95 PHE A O 1
ATOM 733 N N . GLY A 1 96 ? -18.913 -23.842 -8.339 1 82.52 96 GLY A N 1
ATOM 734 C CA . GLY A 1 96 ? -19.848 -24.07 -9.429 1 82.52 96 GLY A CA 1
ATOM 735 C C . GLY A 1 96 ? -20.188 -22.807 -10.197 1 82.52 96 GLY A C 1
ATOM 736 O O . GLY A 1 96 ? -21.024 -22.831 -11.103 1 82.52 96 GLY A O 1
ATOM 737 N N . ILE A 1 97 ? -19.575 -21.706 -9.647 1 79.84 97 ILE A N 1
ATOM 738 C CA . ILE A 1 97 ? -19.786 -20.423 -10.309 1 79.84 97 ILE A CA 1
ATOM 739 C C . ILE A 1 97 ? -18.488 -19.618 -10.3 1 79.84 97 ILE A C 1
ATOM 741 O O . ILE A 1 97 ? -17.629 -19.823 -9.439 1 79.84 97 ILE A O 1
ATOM 745 N N . ASN A 1 98 ? -18.462 -18.762 -11.368 1 80.41 98 ASN A N 1
ATOM 746 C CA . ASN A 1 98 ? -17.392 -17.77 -11.338 1 80.41 98 ASN A CA 1
ATOM 747 C C . ASN A 1 98 ? -17.889 -16.425 -10.816 1 80.41 98 ASN A C 1
ATOM 749 O O . ASN A 1 98 ? -19.015 -16.019 -11.107 1 80.41 98 ASN A O 1
ATOM 753 N N . HIS A 1 99 ? -17.139 -15.853 -9.948 1 80.35 99 HIS A N 1
ATOM 754 C CA . HIS A 1 99 ? -17.499 -14.512 -9.502 1 80.35 99 HIS A CA 1
ATOM 755 C C . HIS A 1 99 ? -16.471 -13.484 -9.964 1 80.35 99 HIS A C 1
ATOM 757 O O . HIS A 1 99 ? -15.592 -13.798 -10.769 1 80.35 99 HIS A O 1
ATOM 763 N N . SER A 1 100 ? -16.676 -12.248 -9.627 1 79.4 100 SER A N 1
ATOM 764 C CA . SER A 1 100 ? -15.952 -11.105 -10.175 1 79.4 100 SER A CA 1
ATOM 765 C C . SER A 1 100 ? -14.455 -11.222 -9.913 1 79.4 100 SER A C 1
ATOM 767 O O . SER A 1 100 ? -13.646 -10.63 -10.631 1 79.4 100 SER A O 1
ATOM 769 N N . CYS A 1 101 ? -14.078 -12.038 -8.981 1 81.78 101 CYS A N 1
ATOM 770 C CA . CYS A 1 101 ? -12.659 -12.203 -8.686 1 81.78 101 CYS A CA 1
ATOM 771 C C . CYS A 1 101 ? -11.93 -12.848 -9.859 1 81.78 101 CYS A C 1
ATOM 773 O O . CYS A 1 101 ? -10.731 -12.631 -10.046 1 81.78 101 CYS A O 1
ATOM 775 N N . ASN A 1 102 ? -12.645 -13.605 -10.57 1 82.6 102 ASN A N 1
ATOM 776 C CA . ASN A 1 102 ? -12.044 -14.28 -11.715 1 82.6 102 ASN A CA 1
ATOM 777 C C . ASN A 1 102 ? -11.569 -13.283 -12.768 1 82.6 102 ASN A C 1
ATOM 779 O O . ASN A 1 102 ? -10.732 -13.614 -13.609 1 82.6 102 ASN A O 1
ATOM 783 N N . TRP A 1 103 ? -12.116 -12.09 -12.669 1 83.79 103 TRP A N 1
ATOM 784 C CA . TRP A 1 103 ? -11.776 -11.062 -13.647 1 83.79 103 TRP A CA 1
ATOM 785 C C . TRP A 1 103 ? -10.387 -10.493 -13.379 1 83.79 103 TRP A C 1
ATOM 787 O O . TRP A 1 103 ? -9.794 -9.85 -14.249 1 83.79 103 TRP A O 1
ATOM 797 N N . ILE A 1 104 ? -9.824 -10.773 -12.161 1 86.25 104 ILE A N 1
ATOM 798 C CA . ILE A 1 104 ? -8.589 -10.063 -11.85 1 86.25 104 ILE A CA 1
ATOM 799 C C . ILE A 1 104 ? -7.603 -11.015 -11.175 1 86.25 104 ILE A C 1
ATOM 801 O O . ILE A 1 104 ? -6.599 -10.578 -10.608 1 86.25 104 ILE A O 1
ATOM 805 N N . ASP A 1 105 ? -7.82 -12.306 -11.29 1 83.15 105 ASP A N 1
ATOM 806 C CA . ASP A 1 105 ? -7.018 -13.241 -10.507 1 83.15 105 ASP A CA 1
ATOM 807 C C . ASP A 1 105 ? -5.922 -13.874 -11.361 1 83.15 105 ASP A C 1
ATOM 809 O O . ASP A 1 105 ? -5.024 -14.536 -10.836 1 83.15 105 ASP A O 1
ATOM 813 N N . HIS A 1 106 ? -5.947 -13.647 -12.617 1 77.96 106 HIS A N 1
ATOM 814 C CA . HIS A 1 106 ? -5.011 -14.344 -13.492 1 77.96 106 HIS A CA 1
ATOM 815 C C . HIS A 1 106 ? -4.12 -13.36 -14.243 1 77.96 106 HIS A C 1
ATOM 817 O O . HIS A 1 106 ? -4.589 -12.314 -14.697 1 77.96 106 HIS A O 1
ATOM 823 N N . ASN A 1 107 ? -2.882 -13.814 -14.325 1 77.34 107 ASN A N 1
ATOM 824 C CA . ASN A 1 107 ? -1.966 -12.98 -15.096 1 77.34 107 ASN A CA 1
ATOM 825 C C . ASN A 1 107 ? -2.314 -12.993 -16.582 1 77.34 107 ASN A C 1
ATOM 827 O O . ASN A 1 107 ? -2.751 -14.015 -17.113 1 77.34 107 ASN A O 1
ATOM 831 N N . PRO A 1 108 ? -2.204 -11.861 -17.281 1 77.91 108 PRO A N 1
ATOM 832 C CA . PRO A 1 108 ? -1.507 -10.636 -16.884 1 77.91 108 PRO A CA 1
ATOM 833 C C . PRO A 1 108 ? -2.425 -9.635 -16.185 1 77.91 108 PRO A C 1
ATOM 835 O O . PRO A 1 108 ? -1.952 -8.639 -15.632 1 77.91 108 PRO A O 1
ATOM 838 N N . VAL A 1 109 ? -3.728 -9.872 -16.19 1 81.65 109 VAL A N 1
ATOM 839 C CA . VAL A 1 109 ? -4.689 -8.92 -15.643 1 81.65 109 VAL A CA 1
ATOM 840 C C . VAL A 1 109 ? -4.45 -8.747 -14.145 1 81.65 109 VAL A C 1
ATOM 842 O O . VAL A 1 109 ? -4.623 -7.652 -13.605 1 81.65 109 VAL A O 1
ATOM 845 N N . LYS A 1 110 ? -4.078 -9.826 -13.521 1 85.8 110 LYS A N 1
ATOM 846 C CA . LYS A 1 110 ? -3.775 -9.766 -12.094 1 85.8 110 LYS A CA 1
ATOM 847 C C . LYS A 1 110 ? -2.708 -8.714 -11.802 1 85.8 110 LYS A C 1
ATOM 849 O O . LYS A 1 110 ? -2.835 -7.94 -10.851 1 85.8 110 LYS A O 1
ATOM 854 N N . MET A 1 111 ? -1.663 -8.706 -12.58 1 85.04 111 MET A N 1
ATOM 855 C CA . MET A 1 111 ? -0.587 -7.734 -12.407 1 85.04 111 MET A CA 1
ATOM 856 C C . MET A 1 111 ? -1.102 -6.311 -12.596 1 85.04 111 MET A C 1
ATOM 858 O O . MET A 1 111 ? -0.791 -5.423 -11.801 1 85.04 111 MET A O 1
ATOM 862 N N . LEU A 1 112 ? -1.835 -6.171 -13.615 1 83.25 112 LEU A N 1
ATOM 863 C CA . LEU A 1 112 ? -2.413 -4.861 -13.893 1 83.25 112 LEU A CA 1
ATOM 864 C C . LEU A 1 112 ? -3.321 -4.413 -12.752 1 83.25 112 LEU A C 1
ATOM 866 O O . LEU A 1 112 ? -3.239 -3.268 -12.301 1 83.25 112 LEU A O 1
ATOM 870 N N . ALA A 1 113 ? -4.164 -5.301 -12.364 1 88.78 113 ALA A N 1
ATOM 871 C CA . ALA A 1 113 ? -5.07 -4.996 -11.26 1 88.78 113 ALA A CA 1
ATOM 872 C C . ALA A 1 113 ? -4.294 -4.637 -9.996 1 88.78 113 ALA A C 1
ATOM 874 O O . ALA A 1 113 ? -4.631 -3.673 -9.305 1 88.78 113 ALA A O 1
ATOM 875 N N . ALA A 1 114 ? -3.288 -5.394 -9.725 1 90.91 114 ALA A N 1
ATOM 876 C CA . ALA A 1 114 ? -2.469 -5.133 -8.544 1 90.91 114 ALA A CA 1
ATOM 877 C C . ALA A 1 114 ? -1.795 -3.767 -8.635 1 90.91 114 ALA A C 1
ATOM 879 O O . ALA A 1 114 ? -1.672 -3.061 -7.631 1 90.91 114 ALA A O 1
ATOM 880 N N . MET A 1 115 ? -1.326 -3.363 -9.801 1 89.14 115 MET A N 1
ATOM 881 C CA . MET A 1 115 ? -0.666 -2.081 -10.034 1 89.14 115 MET A CA 1
ATOM 882 C C . MET A 1 115 ? -1.598 -0.921 -9.703 1 89.14 115 MET A C 1
ATOM 884 O O . MET A 1 115 ? -1.165 0.089 -9.145 1 89.14 115 MET A O 1
ATOM 888 N N . LEU A 1 116 ? -2.812 -1.144 -9.943 1 88.22 116 LEU A N 1
ATOM 889 C CA . LEU A 1 116 ? -3.768 -0.05 -9.808 1 88.22 116 LEU A CA 1
ATOM 890 C C . LEU A 1 116 ? -4.46 -0.098 -8.45 1 88.22 116 LEU A C 1
ATOM 892 O O . LEU A 1 116 ? -4.886 0.935 -7.929 1 88.22 116 LEU A O 1
ATOM 896 N N . PHE A 1 117 ? -4.624 -1.203 -7.949 1 90.39 117 PHE A N 1
ATOM 897 C CA . PHE A 1 117 ? -5.441 -1.435 -6.763 1 90.39 117 PHE A CA 1
ATOM 898 C C . PHE A 1 117 ? -4.826 -0.762 -5.542 1 90.39 117 PHE A C 1
ATOM 900 O O . PHE A 1 117 ? -5.523 -0.084 -4.784 1 90.39 117 PHE A O 1
ATOM 907 N N . LEU A 1 118 ? -3.553 -0.868 -5.313 1 88.95 118 LEU A N 1
ATOM 908 C CA . LEU A 1 118 ? -2.912 -0.346 -4.11 1 88.95 118 LEU A CA 1
ATOM 909 C C . LEU A 1 118 ? -3.06 1.169 -4.03 1 88.95 118 LEU A C 1
ATOM 911 O O . LEU A 1 118 ? -3.625 1.692 -3.067 1 88.95 118 LEU A O 1
ATOM 915 N N . PRO A 1 119 ? -2.65 1.851 -5.083 1 86.54 119 PRO A N 1
ATOM 916 C CA . PRO A 1 119 ? -2.707 3.309 -4.956 1 86.54 119 PRO A CA 1
ATOM 917 C C . PRO A 1 119 ? -4.13 3.855 -5.052 1 86.54 119 PRO A C 1
ATOM 919 O O . PRO A 1 119 ? -4.442 4.885 -4.448 1 86.54 119 PRO A O 1
ATOM 922 N N . LEU A 1 120 ? -5.042 3.182 -5.754 1 89.17 120 LEU A N 1
ATOM 923 C CA . LEU A 1 120 ? -6.32 3.806 -6.076 1 89.17 120 LEU A CA 1
ATOM 924 C C . LEU A 1 120 ? -7.418 3.308 -5.142 1 89.17 120 LEU A C 1
ATOM 926 O O . LEU A 1 120 ? -8.483 3.923 -5.045 1 89.17 120 LEU A O 1
ATOM 930 N N . VAL A 1 121 ? -7.214 2.206 -4.554 1 91.88 121 VAL A N 1
ATOM 931 C CA . VAL A 1 121 ? -8.271 1.626 -3.732 1 91.88 121 VAL A CA 1
ATOM 932 C C . VAL A 1 121 ? -7.764 1.421 -2.307 1 91.88 121 VAL A C 1
ATOM 934 O O . VAL A 1 121 ? -8.275 2.033 -1.366 1 91.88 121 VAL A O 1
ATOM 937 N N . GLN A 1 122 ? -6.686 0.702 -2.171 1 93.86 122 GLN A N 1
ATOM 938 C CA . GLN A 1 122 ? -6.205 0.282 -0.859 1 93.86 122 GLN A CA 1
ATOM 939 C C . GLN A 1 122 ? -5.752 1.48 -0.03 1 93.86 122 GLN A C 1
ATOM 941 O O . GLN A 1 122 ? -6.158 1.632 1.124 1 93.86 122 GLN A O 1
ATOM 946 N N . ILE A 1 123 ? -4.969 2.322 -0.594 1 90.47 123 ILE A N 1
ATOM 947 C CA . ILE A 1 123 ? -4.431 3.458 0.146 1 90.47 123 ILE A CA 1
ATOM 948 C C . ILE A 1 123 ? -5.561 4.417 0.512 1 90.47 123 ILE A C 1
ATOM 950 O O . ILE A 1 123 ? -5.688 4.824 1.669 1 90.47 123 ILE A O 1
ATOM 954 N N . PRO A 1 124 ? -6.428 4.765 -0.394 1 92.25 124 PRO A N 1
ATOM 955 C CA . PRO A 1 124 ? -7.544 5.638 -0.021 1 92.25 124 PRO A CA 1
ATOM 956 C C . PRO A 1 124 ? -8.385 5.067 1.118 1 92.25 124 PRO A C 1
ATOM 958 O O . PRO A 1 124 ? -8.799 5.806 2.015 1 92.25 124 PRO A O 1
ATOM 961 N N . TRP A 1 125 ? -8.572 3.771 1.112 1 95.43 125 TRP A N 1
ATOM 962 C CA . TRP A 1 125 ? -9.401 3.181 2.158 1 95.43 125 TRP A CA 1
ATOM 963 C C . TRP A 1 125 ? -8.651 3.134 3.485 1 95.43 125 TRP A C 1
ATOM 965 O O . TRP A 1 125 ? -9.256 3.261 4.552 1 95.43 125 TRP A O 1
ATOM 975 N N . MET A 1 126 ? -7.365 2.943 3.424 1 94.16 126 MET A N 1
ATOM 976 C CA . MET A 1 126 ? -6.562 3.045 4.639 1 94.16 126 MET A CA 1
ATOM 977 C C . MET A 1 126 ? -6.625 4.456 5.216 1 94.16 126 MET A C 1
ATOM 979 O O . MET A 1 126 ? -6.871 4.632 6.411 1 94.16 126 MET A O 1
ATOM 983 N N . LEU A 1 127 ? -6.457 5.416 4.347 1 92.62 127 LEU A N 1
ATOM 984 C CA . LEU A 1 127 ? -6.533 6.81 4.773 1 92.62 127 LEU A CA 1
ATOM 985 C C . LEU A 1 127 ? -7.928 7.145 5.291 1 92.62 127 LEU A C 1
ATOM 987 O O . LEU A 1 127 ? -8.07 7.864 6.282 1 92.62 127 LEU A O 1
ATOM 991 N N . TYR A 1 128 ? -8.927 6.631 4.599 1 95.08 128 TYR A N 1
ATOM 992 C CA . TYR A 1 128 ? -10.298 6.833 5.053 1 95.08 128 TYR A CA 1
ATOM 993 C C . TYR A 1 128 ? -10.466 6.384 6.499 1 95.08 128 TYR A C 1
ATOM 995 O O . TYR A 1 128 ? -11.075 7.089 7.308 1 95.08 128 TYR A O 1
ATOM 1003 N N . THR A 1 129 ? -9.96 5.24 6.803 1 95.12 129 THR A N 1
ATOM 1004 C CA . THR A 1 129 ? -10.115 4.699 8.149 1 95.12 129 THR A CA 1
ATOM 1005 C C . THR A 1 129 ? -9.489 5.632 9.182 1 95.12 129 THR A C 1
ATOM 1007 O O . THR A 1 129 ? -10.089 5.903 10.225 1 95.12 129 THR A O 1
ATOM 1010 N N . VAL A 1 130 ? -8.338 6.158 8.87 1 91.21 130 VAL A N 1
ATOM 1011 C CA . VAL A 1 130 ? -7.648 7.053 9.793 1 91.21 130 VAL A CA 1
ATOM 1012 C C . VAL A 1 130 ? -8.428 8.358 9.929 1 91.21 130 VAL A C 1
ATOM 1014 O O . VAL A 1 130 ? -8.737 8.791 11.042 1 91.21 130 VAL A O 1
ATOM 1017 N N . PHE A 1 131 ? -8.816 8.94 8.834 1 92.71 131 PHE A N 1
ATOM 1018 C CA . PHE A 1 131 ? -9.474 10.241 8.863 1 92.71 131 PHE A CA 1
ATOM 1019 C C . PHE A 1 131 ? -10.895 10.117 9.4 1 92.71 131 PHE A C 1
ATOM 1021 O O . PHE A 1 131 ? -11.402 11.037 10.045 1 92.71 131 PHE A O 1
ATOM 1028 N N . TRP A 1 132 ? -11.493 9.011 9.085 1 93.66 132 TRP A N 1
ATOM 1029 C CA . TRP A 1 132 ? -12.814 8.775 9.658 1 93.66 132 TRP A CA 1
ATOM 1030 C C . TRP A 1 132 ? -12.749 8.739 11.181 1 93.66 132 TRP A C 1
ATOM 1032 O O . TRP A 1 132 ? -13.604 9.313 11.859 1 93.66 132 TRP A O 1
ATOM 1042 N N . HIS A 1 133 ? -11.765 8.058 11.692 1 92.12 133 HIS A N 1
ATOM 1043 C CA . HIS A 1 133 ? -11.555 8.029 13.135 1 92.12 133 HIS A CA 1
ATOM 1044 C C . HIS A 1 133 ? -11.358 9.434 13.693 1 92.12 133 HIS A C 1
ATOM 1046 O O . HIS A 1 133 ? -11.939 9.786 14.722 1 92.12 133 HIS A O 1
ATOM 1052 N N . CYS A 1 134 ? -10.619 10.249 12.992 1 89.27 134 CYS A N 1
ATOM 1053 C CA . CYS A 1 134 ? -10.383 11.626 13.41 1 89.27 134 CYS A CA 1
ATOM 1054 C C . CYS A 1 134 ? -11.675 12.434 13.38 1 89.27 134 CYS A C 1
ATOM 1056 O O . CYS A 1 134 ? -11.926 13.244 14.274 1 89.27 134 CYS A O 1
ATOM 1058 N N . ARG A 1 135 ? -12.402 12.193 12.404 1 89.41 135 ARG A N 1
ATOM 1059 C CA . ARG A 1 135 ? -13.693 12.864 12.283 1 89.41 135 ARG A CA 1
ATOM 1060 C C . ARG A 1 135 ? -14.594 12.533 13.468 1 89.41 135 ARG A C 1
ATOM 1062 O O . ARG A 1 135 ? -15.25 13.418 14.022 1 89.41 135 ARG A O 1
ATOM 1069 N N . VAL A 1 136 ? -14.655 11.274 13.823 1 92.01 136 VAL A N 1
ATOM 1070 C CA . VAL A 1 136 ? -15.472 10.843 14.953 1 92.01 136 VAL A CA 1
ATOM 1071 C C . VAL A 1 136 ? -14.959 11.49 16.238 1 92.01 136 VAL A C 1
ATOM 1073 O O . VAL A 1 136 ? -15.745 11.999 17.04 1 92.01 136 VAL A O 1
ATOM 1076 N N . ALA A 1 137 ? -13.697 11.494 16.385 1 87.95 137 ALA A N 1
ATOM 1077 C CA . ALA A 1 137 ? -13.096 12.124 17.558 1 87.95 137 ALA A CA 1
ATOM 1078 C C . ALA A 1 137 ? -13.471 13.601 17.641 1 87.95 137 ALA A C 1
ATOM 1080 O O . ALA A 1 137 ? -13.839 14.095 18.708 1 87.95 137 ALA A O 1
ATOM 1081 N N . LYS A 1 138 ? -13.39 14.252 16.545 1 85.98 138 LYS A N 1
ATOM 1082 C CA . LYS A 1 138 ? -13.788 15.654 16.471 1 85.98 138 LYS A CA 1
ATOM 1083 C C . LYS A 1 138 ? -15.258 15.829 16.841 1 85.98 138 LYS A C 1
ATOM 1085 O O . LYS A 1 138 ? -15.607 16.722 17.615 1 85.98 138 LYS A O 1
ATOM 1090 N N . SER A 1 139 ? -16.076 15.016 16.364 1 89.39 139 SER A N 1
ATOM 1091 C CA . SER A 1 139 ? -17.516 15.122 16.575 1 89.39 139 SER A CA 1
ATOM 1092 C C . SER A 1 139 ? -17.887 14.812 18.021 1 89.39 139 SER A C 1
ATOM 1094 O O . SER A 1 139 ? -18.847 15.372 18.554 1 89.39 139 SER A O 1
ATOM 1096 N N . VAL A 1 140 ? -17.162 13.888 18.609 1 88.82 140 VAL A N 1
ATOM 1097 C CA . VAL A 1 140 ? -17.368 13.597 20.024 1 88.82 140 VAL A CA 1
ATOM 1098 C C . VAL A 1 140 ? -16.957 14.803 20.865 1 88.82 140 VAL A C 1
ATOM 1100 O O . VAL A 1 140 ? -17.675 15.199 21.787 1 88.82 140 VAL A O 1
ATOM 1103 N N . LYS A 1 141 ? -15.885 15.435 20.55 1 84.38 141 LYS A N 1
ATOM 1104 C CA . LYS A 1 141 ? -15.383 16.604 21.267 1 84.38 141 LYS A CA 1
ATOM 1105 C C . LYS A 1 141 ? -16.361 17.771 21.168 1 84.38 141 LYS A C 1
ATOM 1107 O O . LYS A 1 141 ? -16.504 18.55 22.113 1 84.38 141 LYS A O 1
ATOM 1112 N N . THR A 1 142 ? -17.024 17.876 20.094 1 85.3 142 THR A N 1
ATOM 1113 C CA . THR A 1 142 ? -17.954 18.981 19.888 1 85.3 142 THR A CA 1
ATOM 1114 C C . THR A 1 142 ? -19.362 18.593 20.331 1 85.3 142 THR A C 1
ATOM 1116 O O . THR A 1 142 ? -20.312 19.352 20.13 1 85.3 142 THR A O 1
ATOM 1119 N N . GLY A 1 143 ? -19.545 17.358 20.831 1 88.91 143 GLY A N 1
ATOM 1120 C CA . GLY A 1 143 ? -20.809 16.916 21.4 1 88.91 143 GLY A CA 1
ATOM 1121 C C . GLY A 1 143 ? -21.831 16.524 20.35 1 88.91 143 GLY A C 1
ATOM 1122 O O . GLY A 1 143 ? -23.023 16.42 20.645 1 88.91 143 GLY A O 1
ATOM 1123 N N . LYS A 1 144 ? -21.385 16.302 19.19 1 89.95 144 LYS A N 1
ATOM 1124 C CA . LYS A 1 144 ? -22.308 16.006 18.098 1 89.95 144 LYS A CA 1
ATOM 1125 C C . LYS A 1 144 ? -22.671 14.524 18.071 1 89.95 144 LYS A C 1
ATOM 1127 O O . LYS A 1 144 ? -23.727 14.148 17.559 1 89.95 144 LYS A O 1
ATOM 1132 N N . VAL A 1 145 ? -21.737 13.676 18.522 1 94.1 145 VAL A N 1
ATOM 1133 C CA . VAL A 1 145 ? -21.971 12.237 18.59 1 94.1 145 VAL A CA 1
ATOM 1134 C C . VAL A 1 145 ? -21.598 11.718 19.977 1 94.1 145 VAL A C 1
ATOM 1136 O O . VAL A 1 145 ? -20.818 12.349 20.694 1 94.1 145 VAL A O 1
ATOM 1139 N N . PRO A 1 146 ? -22.189 10.68 20.374 1 95.15 146 PRO A N 1
ATOM 1140 C CA . PRO A 1 146 ? -21.902 10.171 21.717 1 95.15 146 PRO A CA 1
ATOM 1141 C C . PRO A 1 146 ? -20.476 9.642 21.855 1 95.15 146 PRO A C 1
ATOM 1143 O O . PRO A 1 146 ? -19.9 9.148 20.883 1 95.15 146 PRO A O 1
ATOM 1146 N N . LYS A 1 147 ? -20.003 9.626 23.078 1 93.36 147 LYS A N 1
ATOM 1147 C CA . LYS A 1 147 ? -18.639 9.212 23.392 1 93.36 147 LYS A CA 1
ATOM 1148 C C . LYS A 1 147 ? -18.433 7.729 23.099 1 93.36 147 LYS A C 1
ATOM 1150 O O . LYS A 1 147 ? -17.329 7.308 22.748 1 93.36 147 LYS A O 1
ATOM 1155 N N . TRP A 1 148 ? -19.471 6.933 23.242 1 94.64 148 TRP A N 1
ATOM 1156 C CA . TRP A 1 148 ? -19.316 5.496 23.04 1 94.64 148 TRP A CA 1
ATOM 1157 C C . TRP A 1 148 ? -19.001 5.183 21.581 1 94.64 148 TRP A C 1
ATOM 1159 O O . TRP A 1 148 ? -18.401 4.149 21.276 1 94.64 148 TRP A O 1
ATOM 1169 N N . LEU A 1 149 ? -19.36 6.033 20.695 1 94.52 149 LEU A N 1
ATOM 1170 C CA . LEU A 1 149 ? -19.042 5.831 19.285 1 94.52 149 LEU A CA 1
ATOM 1171 C C . LEU A 1 149 ? -17.536 5.902 19.052 1 94.52 149 LEU A C 1
ATOM 1173 O O . LEU A 1 149 ? -16.999 5.178 18.211 1 94.52 149 LEU A O 1
ATOM 1177 N N . LEU A 1 150 ? -16.876 6.782 19.787 1 92.66 150 LEU A N 1
ATOM 1178 C CA . LEU A 1 150 ? -15.421 6.857 19.71 1 92.66 150 LEU A CA 1
ATOM 1179 C C . LEU A 1 150 ? -14.783 5.562 20.201 1 92.66 150 LEU A C 1
ATOM 1181 O O . LEU A 1 150 ? -13.795 5.097 19.629 1 92.66 150 LEU A O 1
ATOM 1185 N N . ASN A 1 151 ? -15.351 4.976 21.279 1 92.63 151 ASN A N 1
ATOM 1186 C CA . ASN A 1 151 ? -14.842 3.706 21.784 1 92.63 151 ASN A CA 1
ATOM 1187 C C . ASN A 1 151 ? -15.007 2.588 20.758 1 92.63 151 ASN A C 1
ATOM 1189 O O . ASN A 1 151 ? -14.098 1.779 20.564 1 92.63 151 ASN A O 1
ATOM 1193 N N . VAL A 1 152 ? -16.113 2.577 20.122 1 93.72 152 VAL A N 1
ATOM 1194 C CA . VAL A 1 152 ? -16.347 1.589 19.074 1 93.72 152 VAL A CA 1
ATOM 1195 C C . VAL A 1 152 ? -15.363 1.809 17.927 1 93.72 152 VAL A C 1
ATOM 1197 O O . VAL A 1 152 ? -14.808 0.85 17.385 1 93.72 152 VAL A O 1
ATOM 1200 N N . SER A 1 153 ? -15.143 3.054 17.585 1 92.93 153 SER A N 1
ATOM 1201 C CA . SER A 1 153 ? -14.18 3.391 16.542 1 92.93 153 SER A CA 1
ATOM 1202 C C . SER A 1 153 ? -12.777 2.922 16.912 1 92.93 153 SER A C 1
ATOM 1204 O O . SER A 1 153 ? -12.047 2.402 16.066 1 92.93 153 SER A O 1
ATOM 1206 N N . ARG A 1 154 ? -12.394 3.009 18.189 1 91.88 154 ARG A N 1
ATOM 1207 C CA . ARG A 1 154 ? -11.074 2.613 18.67 1 91.88 154 ARG A CA 1
ATOM 1208 C C . ARG A 1 154 ? -10.878 1.105 18.551 1 91.88 154 ARG A C 1
ATOM 1210 O O . ARG A 1 154 ? -9.748 0.63 18.417 1 91.88 154 ARG A O 1
ATOM 1217 N N . ILE A 1 155 ? -11.951 0.411 18.521 1 92.78 155 ILE A N 1
ATOM 1218 C CA . ILE A 1 155 ? -11.872 -1.045 18.461 1 92.78 155 ILE A CA 1
ATOM 1219 C C . ILE A 1 155 ? -11.914 -1.504 17.005 1 92.78 155 ILE A C 1
ATOM 1221 O O . ILE A 1 155 ? -11.098 -2.327 16.583 1 92.78 155 ILE A O 1
ATOM 1225 N N . LEU A 1 156 ? -12.737 -0.918 16.205 1 95.19 156 LEU A N 1
ATOM 1226 C CA . LEU A 1 156 ? -13.005 -1.443 14.87 1 95.19 156 LEU A CA 1
ATOM 1227 C C . LEU A 1 156 ? -12.068 -0.818 13.842 1 95.19 156 LEU A C 1
ATOM 1229 O O . LEU A 1 156 ? -11.739 -1.447 12.833 1 95.19 156 LEU A O 1
ATOM 1233 N N . SER A 1 157 ? -11.605 0.41 14.085 1 94.59 157 SER A N 1
ATOM 1234 C CA . SER A 1 157 ? -10.777 1.097 13.099 1 94.59 157 SER A CA 1
ATOM 1235 C C . SER A 1 157 ? -9.424 0.413 12.939 1 94.59 157 SER A C 1
ATOM 1237 O O . SER A 1 157 ? -8.915 0.284 11.824 1 94.59 157 SER A O 1
ATOM 1239 N N . PRO A 1 158 ? -8.803 -0.024 14.079 1 93.74 158 PRO A N 1
ATOM 1240 C CA . PRO A 1 158 ? -7.561 -0.779 13.899 1 93.74 158 PRO A CA 1
ATOM 1241 C C . PRO A 1 158 ? -7.746 -2.022 13.031 1 93.74 158 PRO A C 1
ATOM 1243 O O . PRO A 1 158 ? -6.913 -2.306 12.167 1 93.74 158 PRO A O 1
ATOM 1246 N N . TYR A 1 159 ? -8.814 -2.797 13.277 1 94.93 159 TYR A N 1
ATOM 1247 C CA . TYR A 1 159 ? -9.08 -3.959 12.437 1 94.93 159 TYR A CA 1
ATOM 1248 C C . TYR A 1 159 ? -9.238 -3.552 10.977 1 94.93 159 TYR A C 1
ATOM 1250 O O . TYR A 1 159 ? -8.656 -4.174 10.085 1 94.93 159 TYR A O 1
ATOM 1258 N N . ASN A 1 160 ? -10.053 -2.485 10.74 1 96.48 160 ASN A N 1
ATOM 1259 C CA . ASN A 1 160 ? -10.282 -2.024 9.375 1 96.48 160 ASN A CA 1
ATOM 1260 C C . ASN A 1 160 ? -8.978 -1.62 8.693 1 96.48 160 ASN A C 1
ATOM 1262 O O . ASN A 1 160 ? -8.751 -1.955 7.529 1 96.48 160 ASN A O 1
ATOM 1266 N N . PHE A 1 161 ? -8.158 -0.956 9.415 1 95.32 161 PHE A N 1
ATOM 1267 C CA . PHE A 1 161 ? -6.885 -0.494 8.874 1 95.32 161 PHE A CA 1
ATOM 1268 C C . PHE A 1 161 ? -5.989 -1.673 8.516 1 95.32 161 PHE A C 1
ATOM 1270 O O . PHE A 1 161 ? -5.39 -1.699 7.439 1 95.32 161 PHE A O 1
ATOM 1277 N N . ILE A 1 162 ? -5.953 -2.632 9.356 1 93.87 162 ILE A N 1
ATOM 1278 C CA . ILE A 1 162 ? -5.124 -3.811 9.129 1 93.87 162 ILE A CA 1
ATOM 1279 C C . ILE A 1 162 ? -5.675 -4.609 7.949 1 93.87 162 ILE A C 1
ATOM 1281 O O . ILE A 1 162 ? -4.917 -5.042 7.078 1 93.87 162 ILE A O 1
ATOM 1285 N N . ALA A 1 163 ? -6.942 -4.787 7.929 1 94.69 163 ALA A N 1
ATOM 1286 C CA . ALA A 1 163 ? -7.569 -5.528 6.838 1 94.69 163 ALA A CA 1
ATOM 1287 C C . ALA A 1 163 ? -7.289 -4.865 5.492 1 94.69 163 ALA A C 1
ATOM 1289 O O . ALA A 1 163 ? -6.908 -5.536 4.53 1 94.69 163 ALA A O 1
ATOM 1290 N N . MET A 1 164 ? -7.366 -3.535 5.487 1 94.03 164 MET A N 1
ATOM 1291 C CA . MET A 1 164 ? -7.13 -2.817 4.238 1 94.03 164 MET A CA 1
ATOM 1292 C C . MET A 1 164 ? -5.653 -2.856 3.859 1 94.03 164 MET A C 1
ATOM 1294 O O . MET A 1 164 ? -5.313 -2.908 2.676 1 94.03 164 MET A O 1
ATOM 1298 N N . SER A 1 165 ? -4.826 -2.846 4.875 1 92.1 165 SER A N 1
ATOM 1299 C CA . SER A 1 165 ? -3.389 -2.847 4.619 1 92.1 165 SER A CA 1
ATOM 1300 C C . SER A 1 165 ? -2.926 -4.193 4.072 1 92.1 165 SER A C 1
ATOM 1302 O O . SER A 1 165 ? -1.859 -4.287 3.462 1 92.1 165 SER A O 1
ATOM 1304 N N . GLN A 1 166 ? -3.754 -5.211 4.219 1 92.35 166 GLN A N 1
ATOM 1305 C CA . GLN A 1 166 ? -3.343 -6.55 3.809 1 92.35 166 GLN A CA 1
ATOM 1306 C C . GLN A 1 166 ? -4.064 -6.981 2.536 1 92.35 166 GLN A C 1
ATOM 1308 O O . GLN A 1 166 ? -3.847 -8.087 2.037 1 92.35 166 GLN A O 1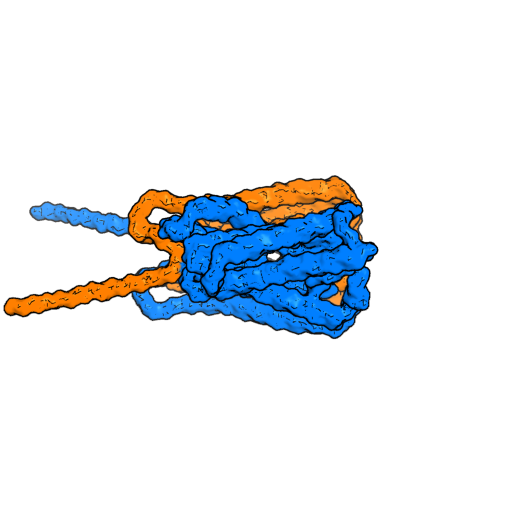
ATOM 1313 N N . LEU A 1 167 ? -4.817 -6.145 2.02 1 93.31 167 LEU A N 1
ATOM 1314 C CA . LEU A 1 167 ? -5.694 -6.519 0.916 1 93.31 167 LEU A CA 1
ATOM 1315 C C . LEU A 1 167 ? -4.883 -6.891 -0.32 1 93.31 167 LEU A C 1
ATOM 1317 O O . LEU A 1 167 ? -5.328 -7.697 -1.141 1 93.31 167 LEU A O 1
ATOM 1321 N N . HIS A 1 168 ? -3.684 -6.376 -0.495 1 91.54 168 HIS A N 1
ATOM 1322 C CA . HIS A 1 168 ? -2.842 -6.657 -1.652 1 91.54 168 HIS A CA 1
ATOM 1323 C C . HIS A 1 168 ? -2.433 -8.126 -1.692 1 91.54 168 HIS A C 1
ATOM 1325 O O . HIS A 1 168 ? -2.033 -8.635 -2.742 1 91.54 168 HIS A O 1
ATOM 1331 N N . LEU A 1 169 ? -2.496 -8.825 -0.57 1 91.69 169 LEU A N 1
ATOM 1332 C CA . LEU A 1 169 ? -2.122 -10.234 -0.51 1 91.69 169 LEU A CA 1
ATOM 1333 C C . LEU A 1 169 ? -3.017 -11.073 -1.416 1 91.69 169 LEU A C 1
ATOM 1335 O O . LEU A 1 169 ? -2.643 -12.179 -1.812 1 91.69 169 LEU A O 1
ATOM 1339 N N . TRP A 1 170 ? -4.171 -10.456 -1.662 1 91.31 170 TRP A N 1
ATOM 1340 C CA . TRP A 1 170 ? -5.077 -11.07 -2.627 1 91.31 170 TRP A CA 1
ATOM 1341 C C . TRP A 1 170 ? -4.381 -11.284 -3.967 1 91.31 170 TRP A C 1
ATOM 1343 O O . TRP A 1 170 ? -4.591 -12.305 -4.627 1 91.31 170 TRP A O 1
ATOM 1353 N N . PHE A 1 171 ? -3.503 -10.441 -4.35 1 90.85 171 PHE A N 1
ATOM 1354 C CA . PHE A 1 171 ? -2.81 -10.499 -5.632 1 90.85 171 PHE A CA 1
ATOM 1355 C C . PHE A 1 171 ? -1.504 -11.275 -5.506 1 90.85 171 PHE A C 1
ATOM 1357 O O 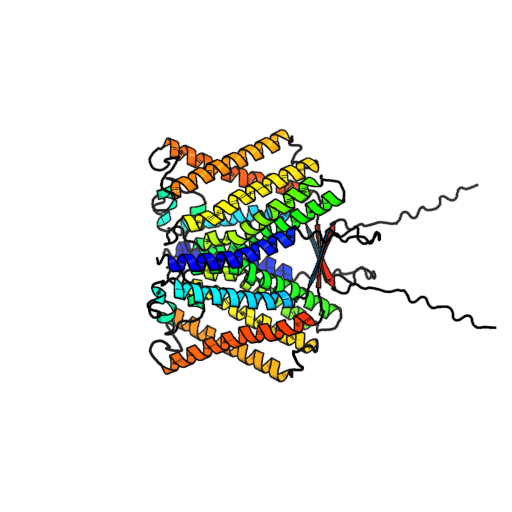. PHE A 1 171 ? -0.972 -11.77 -6.501 1 90.85 171 PHE A O 1
ATOM 1364 N N . VAL A 1 172 ? -1.011 -11.353 -4.342 1 90 172 VAL A N 1
ATOM 1365 C CA . VAL A 1 172 ? 0.244 -12.06 -4.109 1 90 172 VAL A CA 1
ATOM 1366 C C . VAL A 1 172 ? 0.008 -13.567 -4.172 1 90 172 VAL A C 1
ATOM 1368 O O . VAL A 1 172 ? 0.846 -14.313 -4.685 1 90 172 VAL A O 1
ATOM 1371 N N . ASN A 1 173 ? -1.128 -13.965 -3.707 1 86.98 173 ASN A N 1
ATOM 1372 C CA . ASN A 1 173 ? -1.453 -15.385 -3.626 1 86.98 173 ASN A CA 1
ATOM 1373 C C . ASN A 1 173 ? -2.281 -15.84 -4.824 1 86.98 173 ASN A C 1
ATOM 1375 O O . ASN A 1 173 ? -3.385 -15.339 -5.047 1 86.98 173 ASN A O 1
ATOM 1379 N N . ASN A 1 174 ? -1.713 -16.717 -5.56 1 79.67 174 ASN A N 1
ATOM 1380 C CA . ASN A 1 174 ? -2.447 -17.33 -6.663 1 79.67 174 ASN A CA 1
ATOM 1381 C C . ASN A 1 174 ? -3.396 -18.418 -6.168 1 79.67 174 ASN A C 1
ATOM 1383 O O . ASN A 1 174 ? -2.98 -19.334 -5.458 1 79.67 174 ASN A O 1
ATOM 1387 N N . PRO A 1 175 ? -4.612 -18.259 -6.573 1 81.97 175 PRO A N 1
ATOM 1388 C CA . PRO A 1 175 ? -5.565 -19.263 -6.093 1 81.97 175 PRO A CA 1
ATOM 1389 C C . PRO A 1 175 ? -5.215 -20.676 -6.555 1 81.97 175 PRO A C 1
ATOM 1391 O O . PRO A 1 175 ? -5.66 -21.655 -5.95 1 81.97 175 PRO A O 1
ATOM 1394 N N . ASN A 1 176 ? -4.407 -20.825 -7.603 1 76.33 176 ASN A N 1
ATOM 1395 C CA . ASN A 1 176 ? -4.089 -22.131 -8.169 1 76.33 176 ASN A CA 1
ATOM 1396 C C . ASN A 1 176 ? -2.768 -22.671 -7.629 1 76.33 176 ASN A C 1
ATOM 1398 O O . ASN A 1 176 ? -2.365 -23.786 -7.963 1 76.33 176 ASN A O 1
ATOM 1402 N N . ASP A 1 177 ? -2.134 -21.874 -6.817 1 72.44 177 ASP A N 1
ATOM 1403 C CA . ASP A 1 177 ? -0.814 -22.286 -6.348 1 72.44 177 ASP A CA 1
ATOM 1404 C C . ASP A 1 177 ? -0.921 -23.131 -5.081 1 72.44 177 ASP A C 1
ATOM 1406 O O . ASP A 1 177 ? -2.022 -23.381 -4.585 1 72.44 177 ASP A O 1
ATOM 1410 N N . THR A 1 178 ? 0.194 -23.585 -4.652 1 56.3 178 THR A N 1
ATOM 1411 C CA . THR A 1 178 ? 0.335 -24.545 -3.563 1 56.3 178 THR A CA 1
ATOM 1412 C C . THR A 1 178 ? -0.355 -24.036 -2.301 1 56.3 178 THR A C 1
ATOM 1414 O O . THR A 1 178 ? -0.94 -24.818 -1.548 1 56.3 178 THR A O 1
ATOM 1417 N N . TYR A 1 179 ? -0.254 -22.792 -2.138 1 63.16 179 TYR A N 1
ATOM 1418 C CA . TYR A 1 179 ? -0.897 -22.351 -0.905 1 63.16 179 TYR A CA 1
ATOM 1419 C C . TYR A 1 179 ? -2.406 -22.241 -1.086 1 63.16 179 TYR A C 1
ATOM 1421 O O . TYR A 1 179 ? -3.143 -22.069 -0.112 1 63.16 179 TYR A O 1
ATOM 1429 N N . GLY A 1 180 ? -2.734 -22.543 -2.282 1 71.57 180 GLY A N 1
ATOM 1430 C CA . GLY A 1 180 ? -4.1 -22.832 -2.69 1 71.57 180 GLY A CA 1
ATOM 1431 C C . GLY A 1 180 ? -5.034 -21.648 -2.528 1 71.57 180 GLY A C 1
ATOM 1432 O O . GLY A 1 180 ? -4.584 -20.507 -2.408 1 71.57 180 GLY A O 1
ATOM 1433 N N . PHE A 1 181 ? -6.183 -21.786 -2.507 1 84.5 181 PHE A N 1
ATOM 1434 C CA . PHE A 1 181 ? -7.299 -20.848 -2.516 1 84.5 181 PHE A CA 1
ATOM 1435 C C . PHE A 1 181 ? -7.486 -20.216 -1.142 1 84.5 181 PHE A C 1
ATOM 1437 O O . PHE A 1 181 ? -7.895 -19.058 -1.036 1 84.5 181 PHE A O 1
ATOM 1444 N N . THR A 1 182 ? -7.055 -20.894 -0.054 1 86.65 182 THR A N 1
ATOM 1445 C CA . THR A 1 182 ? -7.218 -20.376 1.3 1 86.65 182 THR A CA 1
ATOM 1446 C C . THR A 1 182 ? -6.41 -19.095 1.49 1 86.65 182 THR A C 1
ATOM 1448 O O . THR A 1 182 ? -6.939 -18.086 1.961 1 86.65 182 THR A O 1
ATOM 1451 N N . ALA A 1 183 ? -5.163 -19.12 1.047 1 86.91 183 ALA A N 1
ATOM 1452 C CA . ALA A 1 183 ? -4.291 -17.958 1.191 1 86.91 183 ALA A CA 1
ATOM 1453 C C . ALA A 1 183 ? -4.794 -16.787 0.351 1 86.91 183 ALA A C 1
ATOM 1455 O O . ALA A 1 183 ? -4.611 -15.625 0.722 1 86.91 183 ALA A O 1
ATOM 1456 N N . HIS A 1 184 ? -5.425 -17.169 -0.685 1 89.54 184 HIS A N 1
ATOM 1457 C CA . HIS A 1 184 ? -6.002 -16.173 -1.58 1 89.54 184 HIS A CA 1
ATOM 1458 C C . HIS A 1 184 ? -7.266 -15.563 -0.984 1 89.54 184 HIS A C 1
ATOM 1460 O O . HIS A 1 184 ? -7.513 -14.364 -1.135 1 89.54 184 HIS A O 1
ATOM 1466 N N . TYR A 1 185 ? -7.99 -16.364 -0.23 1 91.17 185 TYR A N 1
ATOM 1467 C CA . TYR A 1 185 ? -9.297 -15.93 0.252 1 91.17 185 TYR A CA 1
ATOM 1468 C C . TYR A 1 185 ? -9.17 -15.178 1.571 1 91.17 185 TYR A C 1
ATOM 1470 O O . TYR A 1 185 ? -9.999 -14.321 1.886 1 91.17 185 TYR A O 1
ATOM 1478 N N . ILE A 1 186 ? -8.223 -15.382 2.368 1 91.24 186 ILE A N 1
ATOM 1479 C CA . ILE A 1 186 ? -8.116 -14.816 3.708 1 91.24 186 ILE A CA 1
ATOM 1480 C C . ILE A 1 186 ? -8.127 -13.291 3.626 1 91.24 186 ILE A C 1
ATOM 1482 O O . ILE A 1 186 ? -8.913 -12.632 4.312 1 91.24 186 ILE A O 1
ATOM 1486 N N . PRO A 1 187 ? -7.317 -12.676 2.794 1 92.19 187 PRO A N 1
ATOM 1487 C CA . PRO A 1 187 ? -7.384 -11.214 2.717 1 92.19 187 PRO A CA 1
ATOM 1488 C C . PRO A 1 187 ? -8.748 -10.71 2.252 1 92.19 187 PRO A C 1
ATOM 1490 O O . PRO A 1 187 ? -9.191 -9.639 2.676 1 92.19 187 PRO A O 1
ATOM 1493 N N . TYR A 1 188 ? -9.383 -11.442 1.463 1 92.52 188 TYR A N 1
ATOM 1494 C CA . TYR A 1 188 ? -10.717 -11.066 1.007 1 92.52 188 TYR A CA 1
ATOM 1495 C C . TYR A 1 188 ? -11.73 -11.171 2.141 1 92.52 188 TYR A C 1
ATOM 1497 O O . TYR A 1 188 ? -12.608 -10.316 2.279 1 92.52 188 TYR A O 1
ATOM 1505 N N . LEU A 1 189 ? -11.63 -12.234 2.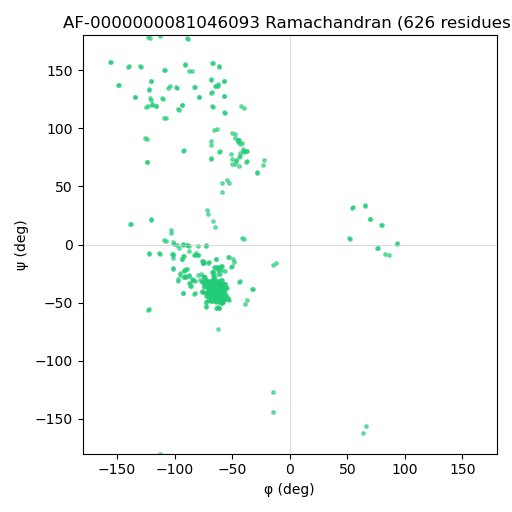881 1 94.36 189 LEU A N 1
ATOM 1506 C CA . LEU A 1 189 ? -12.495 -12.376 4.047 1 94.36 189 LEU A CA 1
ATOM 1507 C C . LEU A 1 189 ? -12.317 -11.202 5.003 1 94.36 189 LEU A C 1
ATOM 1509 O O . LEU A 1 189 ? -13.299 -10.642 5.496 1 94.36 189 LEU A O 1
ATOM 1513 N N . MET A 1 190 ? -11.058 -10.867 5.277 1 95.19 190 MET A N 1
ATOM 1514 C CA . MET A 1 190 ? -10.771 -9.722 6.136 1 95.19 190 MET A CA 1
ATOM 1515 C C . MET A 1 190 ? -11.404 -8.451 5.578 1 95.19 190 MET A C 1
ATOM 1517 O O . MET A 1 190 ? -11.95 -7.643 6.331 1 95.19 190 MET A O 1
ATOM 1521 N N . PHE A 1 191 ? -11.31 -8.325 4.304 1 95.19 191 PHE A N 1
ATOM 1522 C CA . PHE A 1 191 ? -11.9 -7.178 3.623 1 95.19 191 PHE A CA 1
ATOM 1523 C C . PHE A 1 191 ? -13.415 -7.169 3.791 1 95.19 191 PHE A C 1
ATOM 1525 O O . PHE A 1 191 ? -14.006 -6.127 4.081 1 95.19 191 PHE A O 1
ATOM 1532 N N . GLN A 1 192 ? -14.052 -8.3 3.601 1 95.36 192 GLN A N 1
ATOM 1533 C CA . GLN A 1 192 ? -15.498 -8.409 3.762 1 95.36 192 GLN A CA 1
ATOM 1534 C C . GLN A 1 192 ? -15.933 -7.957 5.153 1 95.36 192 GLN A C 1
ATOM 1536 O O . GLN A 1 192 ? -16.882 -7.183 5.292 1 95.36 192 GLN A O 1
ATOM 1541 N N . ILE A 1 193 ? -15.25 -8.393 6.118 1 96.22 193 ILE A N 1
ATOM 1542 C CA . ILE A 1 193 ? -15.569 -8.044 7.498 1 96.22 193 ILE A CA 1
ATOM 1543 C C . ILE A 1 193 ? -15.311 -6.556 7.726 1 96.22 193 ILE A C 1
ATOM 1545 O O . ILE A 1 193 ? -16.112 -5.873 8.368 1 96.22 193 ILE A O 1
ATOM 1549 N N . ALA A 1 194 ? -14.243 -6.083 7.176 1 96.95 194 ALA A N 1
ATOM 1550 C CA . ALA A 1 194 ? -13.9 -4.672 7.329 1 96.95 194 ALA A CA 1
ATOM 1551 C C . ALA A 1 194 ? -14.98 -3.777 6.728 1 96.95 194 ALA A C 1
ATOM 1553 O O . ALA A 1 194 ? -15.388 -2.788 7.341 1 96.95 194 ALA A O 1
ATOM 1554 N N . VAL A 1 195 ? -15.414 -4.113 5.547 1 96.12 195 VAL A N 1
ATOM 1555 C CA . VAL A 1 195 ? -16.428 -3.291 4.894 1 96.12 195 VAL A CA 1
ATOM 1556 C C . VAL A 1 195 ? -17.72 -3.319 5.707 1 96.12 195 VAL A C 1
ATOM 1558 O O . VAL A 1 195 ? -18.42 -2.309 5.806 1 96.12 195 VAL A O 1
ATOM 1561 N N . CYS A 1 196 ? -18 -4.449 6.265 1 95.41 196 CYS A N 1
ATOM 1562 C CA . CYS A 1 196 ? -19.157 -4.542 7.148 1 95.41 196 CYS A CA 1
ATOM 1563 C C . CYS A 1 196 ? -19.024 -3.583 8.324 1 95.41 196 CYS A C 1
ATOM 1565 O O . CYS A 1 196 ? -19.957 -2.838 8.632 1 95.41 196 CYS A O 1
ATOM 1567 N N . PHE A 1 197 ? -17.884 -3.562 8.954 1 96.05 197 PHE A N 1
ATOM 1568 C CA . PHE A 1 197 ? -17.646 -2.683 10.092 1 96.05 197 PHE A CA 1
ATOM 1569 C C . PHE A 1 197 ? -17.688 -1.22 9.665 1 96.05 197 PHE A C 1
ATOM 1571 O O . PHE A 1 197 ? -18.235 -0.375 10.376 1 96.05 197 PHE A O 1
ATOM 1578 N N . ILE A 1 198 ? -17.136 -0.914 8.525 1 95.23 198 ILE A N 1
ATOM 1579 C CA . ILE A 1 198 ? -17.133 0.452 8.014 1 95.23 198 ILE A CA 1
ATOM 1580 C C . ILE A 1 198 ? -18.568 0.918 7.78 1 95.23 198 ILE A C 1
ATOM 1582 O O . ILE A 1 198 ? -18.937 2.03 8.164 1 95.23 198 ILE A O 1
ATOM 1586 N N . GLN A 1 199 ? -19.355 0.057 7.191 1 93.64 199 GLN A N 1
ATOM 1587 C CA . GLN A 1 199 ? -20.748 0.411 6.942 1 93.64 199 GLN A CA 1
ATOM 1588 C C . GLN A 1 199 ? -21.507 0.614 8.25 1 93.64 199 GLN A C 1
ATOM 1590 O O . GLN A 1 199 ? -22.3 1.549 8.375 1 93.64 199 GLN A O 1
ATOM 1595 N N . LEU A 1 200 ? -21.25 -0.241 9.173 1 91.98 200 LEU A N 1
ATOM 1596 C CA . LEU A 1 200 ? -21.87 -0.107 10.487 1 91.98 200 LEU A CA 1
ATOM 1597 C C . LEU A 1 200 ? -21.513 1.233 11.122 1 91.98 200 LEU A C 1
ATOM 1599 O O . LEU A 1 200 ? -22.399 1.977 11.552 1 91.98 200 LEU A O 1
ATOM 1603 N N . LEU A 1 201 ? -20.3 1.542 11.124 1 92.83 201 LEU A N 1
ATOM 1604 C CA . LEU A 1 201 ? -19.803 2.773 11.729 1 92.83 201 LEU A CA 1
ATOM 1605 C C . LEU A 1 201 ? -20.373 3.996 11.02 1 92.83 201 LEU A C 1
ATOM 1607 O O . LEU A 1 201 ? -20.751 4.975 11.668 1 92.83 201 LEU A O 1
ATOM 1611 N N . ASN A 1 202 ? -20.454 3.886 9.746 1 91.66 202 ASN A N 1
ATOM 1612 C CA . ASN A 1 202 ? -20.983 5.005 8.975 1 91.66 202 ASN A CA 1
ATOM 1613 C C . ASN A 1 202 ? -22.471 5.214 9.239 1 91.66 202 ASN A C 1
ATOM 1615 O O . ASN A 1 202 ? -22.918 6.345 9.438 1 91.66 202 ASN A O 1
ATOM 1619 N N . VAL A 1 203 ? -23.207 4.172 9.22 1 90.96 203 VAL A N 1
ATOM 1620 C CA . VAL A 1 203 ? -24.64 4.274 9.477 1 90.96 203 VAL A CA 1
ATOM 1621 C C . VAL A 1 203 ? -24.875 4.846 10.873 1 90.96 203 VAL A C 1
ATOM 1623 O O . VAL A 1 203 ? -25.704 5.743 11.051 1 90.96 203 VAL A O 1
ATOM 1626 N N . LEU A 1 204 ? -24.145 4.367 11.876 1 92.1 204 LEU A N 1
ATOM 1627 C CA . LEU A 1 204 ? -24.264 4.876 13.238 1 92.1 204 LEU A CA 1
ATOM 1628 C C . LEU A 1 204 ? -23.91 6.358 13.297 1 92.1 204 LEU A C 1
ATOM 1630 O O . LEU A 1 204 ? -24.668 7.161 13.847 1 92.1 204 LEU A O 1
ATOM 1634 N N . TYR A 1 205 ? -22.834 6.724 12.688 1 93.05 205 TYR A N 1
ATOM 1635 C CA . TYR A 1 205 ? -22.381 8.111 12.702 1 93.05 205 TYR A CA 1
ATOM 1636 C C . TYR A 1 205 ? -23.395 9.023 12.023 1 93.05 205 TYR A C 1
ATOM 1638 O O . TYR A 1 205 ? -23.782 10.054 12.578 1 93.05 205 TYR A O 1
ATOM 1646 N N . LEU A 1 206 ? -23.86 8.634 10.889 1 91.17 206 LEU A N 1
ATOM 1647 C CA . LEU A 1 206 ? -24.786 9.458 10.121 1 91.17 206 LEU A CA 1
ATOM 1648 C C . LEU A 1 206 ? -26.134 9.562 10.825 1 91.17 206 LEU A C 1
ATOM 1650 O O . LEU A 1 206 ? -26.804 10.594 10.745 1 91.17 206 LEU A O 1
ATOM 1654 N N . THR A 1 207 ? -26.489 8.49 11.462 1 91.03 207 THR A N 1
ATOM 1655 C CA . THR A 1 207 ? -27.719 8.526 12.245 1 91.03 207 THR A CA 1
ATOM 1656 C C . THR A 1 207 ? -27.614 9.553 13.369 1 91.03 207 THR A C 1
ATOM 1658 O O . THR A 1 207 ? -28.501 10.393 13.534 1 91.03 207 THR A O 1
ATOM 1661 N N . TYR A 1 208 ? -26.579 9.576 14.056 1 92.56 208 TYR A N 1
ATOM 1662 C CA . TYR A 1 208 ? -26.401 10.516 15.157 1 92.56 208 TYR A CA 1
ATOM 1663 C C . TYR A 1 208 ? -26.254 11.941 14.639 1 92.56 208 TYR A C 1
ATOM 1665 O O . TYR A 1 208 ? -26.682 12.894 15.295 1 92.56 208 TYR A O 1
ATOM 1673 N N . MET A 1 209 ? -25.695 12.071 13.469 1 91.55 209 MET A N 1
ATOM 1674 C CA . MET A 1 209 ? -25.481 13.39 12.88 1 91.55 209 MET A CA 1
ATOM 1675 C C . MET A 1 209 ? -26.744 13.888 12.186 1 91.55 209 MET A C 1
ATOM 1677 O O . MET A 1 209 ? -26.821 15.051 11.786 1 91.55 209 MET A O 1
ATOM 1681 N N . GLY A 1 210 ? -27.742 13.034 12.049 1 89.11 210 GLY A N 1
ATOM 1682 C CA . GLY A 1 210 ? -28.952 13.392 11.327 1 89.11 210 GLY A CA 1
ATOM 1683 C C . GLY A 1 210 ? -28.714 13.641 9.85 1 89.11 210 GLY A C 1
ATOM 1684 O O . GLY A 1 210 ? -29.311 14.546 9.263 1 89.11 210 GLY A O 1
ATOM 1685 N N . LYS A 1 211 ? -27.719 12.854 9.29 1 88.42 211 LYS A N 1
ATOM 1686 C CA . LYS A 1 211 ? -27.296 13.133 7.921 1 88.42 211 LYS A CA 1
ATOM 1687 C C . LYS A 1 211 ? -27.515 11.921 7.02 1 88.42 211 LYS A C 1
ATOM 1689 O O . LYS A 1 211 ? -26.813 11.748 6.022 1 88.42 211 LYS A O 1
ATOM 1694 N N . LEU A 1 212 ? -28.389 11.006 7.363 1 89.91 212 LEU A N 1
ATOM 1695 C CA . LEU A 1 212 ? -28.722 9.903 6.468 1 89.91 212 LEU A CA 1
ATOM 1696 C C . LEU A 1 212 ? -29.229 10.425 5.128 1 89.91 212 LEU A C 1
ATOM 1698 O O . LEU A 1 212 ? -29.979 11.403 5.081 1 89.91 212 LEU A O 1
ATOM 1702 N N . PRO A 1 213 ? -28.789 9.727 4.057 1 85.15 213 PRO A N 1
ATOM 1703 C CA . PRO A 1 213 ? -29.125 10.254 2.732 1 85.15 213 PRO A CA 1
ATOM 1704 C C . PRO A 1 213 ? -30.631 10.305 2.482 1 85.15 213 PRO A C 1
ATOM 1706 O O . PRO A 1 213 ? -31.354 9.379 2.857 1 85.15 213 PRO A O 1
ATOM 1709 N N . TRP A 1 214 ? -31.073 11.461 1.884 1 84.97 214 TRP A N 1
ATOM 1710 C CA . TRP A 1 214 ? -32.42 11.701 1.376 1 84.97 214 TRP A CA 1
ATOM 1711 C C . TRP A 1 214 ? -33.463 11.453 2.46 1 84.97 214 TRP A C 1
ATOM 1713 O O . TRP A 1 214 ? -34.54 10.919 2.183 1 84.97 214 TRP A O 1
ATOM 1723 N N . GLY A 1 215 ? -33.157 11.691 3.609 1 82.81 215 GLY A N 1
ATOM 1724 C CA . GLY A 1 215 ? -34.109 11.577 4.702 1 82.81 215 GLY A CA 1
ATOM 1725 C C . GLY A 1 215 ? -34.505 10.144 5.002 1 82.81 215 GLY A C 1
ATOM 1726 O O . GLY A 1 215 ? -35.574 9.894 5.563 1 82.81 215 GLY A O 1
ATOM 1727 N N . VAL A 1 216 ? -33.702 9.202 4.621 1 87.47 216 VAL A N 1
ATOM 1728 C CA . VAL A 1 216 ? -33.962 7.791 4.885 1 87.47 216 VAL A CA 1
ATOM 1729 C C . VAL A 1 216 ? -34.126 7.567 6.386 1 87.47 216 VAL A C 1
ATOM 1731 O O . VAL A 1 216 ? -33.32 8.05 7.184 1 87.47 216 VAL A O 1
ATOM 1734 N N . PRO A 1 217 ? -35.31 6.89 6.673 1 91.1 217 PRO A N 1
ATOM 1735 C CA . PRO A 1 217 ? -35.499 6.595 8.095 1 91.1 217 PRO A CA 1
ATOM 1736 C C . PRO A 1 217 ? -34.407 5.69 8.661 1 91.1 217 PRO A C 1
ATOM 1738 O O . PRO A 1 217 ? -33.832 4.879 7.93 1 91.1 217 PRO A O 1
ATOM 1741 N N . THR A 1 218 ? -34.192 5.825 9.94 1 90.71 218 THR A N 1
ATOM 1742 C CA . THR A 1 218 ? -33.187 5.029 10.635 1 90.71 218 THR A CA 1
ATOM 1743 C C . THR A 1 218 ? -33.493 3.539 10.507 1 90.71 218 THR A C 1
ATOM 1745 O O . THR A 1 218 ? -32.578 2.717 10.422 1 90.71 218 THR A O 1
ATOM 1748 N N . ALA A 1 219 ? -34.752 3.23 10.415 1 92.49 219 ALA A N 1
ATOM 1749 C CA . ALA A 1 219 ? -35.159 1.832 10.297 1 92.49 219 ALA A CA 1
ATOM 1750 C C . ALA A 1 219 ? -34.677 1.23 8.98 1 92.49 219 ALA A C 1
ATOM 1752 O O . ALA A 1 219 ? -34.264 0.069 8.935 1 92.49 219 ALA A O 1
ATOM 1753 N N . VAL A 1 220 ? -34.776 1.967 7.945 1 91.92 220 VAL A N 1
ATOM 1754 C CA . VAL A 1 220 ? -34.328 1.506 6.635 1 91.92 220 VAL A CA 1
ATOM 1755 C C . VAL A 1 220 ? -32.812 1.323 6.641 1 91.92 220 VAL A C 1
ATOM 1757 O O . VAL A 1 220 ? -32.299 0.33 6.121 1 91.92 220 VAL A O 1
ATOM 1760 N N . ALA A 1 221 ? -32.08 2.295 7.235 1 91.17 221 ALA A N 1
ATOM 1761 C CA . ALA A 1 221 ? -30.631 2.173 7.369 1 91.17 221 ALA A CA 1
ATOM 1762 C C . ALA A 1 221 ? -30.258 0.941 8.188 1 91.17 221 ALA A C 1
ATOM 1764 O O . ALA A 1 221 ? -29.322 0.216 7.84 1 91.17 221 ALA A O 1
ATOM 1765 N N . GLY A 1 222 ? -31.048 0.704 9.207 1 91.27 222 GLY A N 1
ATOM 1766 C CA . GLY A 1 222 ? -30.835 -0.482 10.021 1 91.27 222 GLY A CA 1
ATOM 1767 C C . GLY A 1 222 ? -31.065 -1.776 9.263 1 91.27 222 GLY A C 1
ATOM 1768 O O . GLY A 1 222 ? -30.308 -2.736 9.42 1 91.27 222 GLY A O 1
ATOM 1769 N N . THR A 1 223 ? -32.102 -1.8 8.477 1 93.43 223 THR A N 1
ATOM 1770 C CA . THR A 1 223 ? -32.395 -2.973 7.66 1 93.43 223 THR A CA 1
ATOM 1771 C C . THR A 1 223 ? -31.27 -3.232 6.662 1 93.43 223 THR A C 1
ATOM 1773 O O . THR A 1 223 ? -30.857 -4.377 6.467 1 93.43 223 THR A O 1
ATOM 1776 N N . TYR A 1 224 ? -30.827 -2.197 6.015 1 92.59 224 TYR A N 1
ATOM 1777 C CA . TYR A 1 224 ? -29.695 -2.324 5.103 1 92.59 224 TYR A CA 1
ATOM 1778 C C . TYR A 1 224 ? -28.501 -2.963 5.802 1 92.59 224 TYR A C 1
ATOM 1780 O O . TYR A 1 224 ? -27.908 -3.914 5.287 1 92.59 224 TYR A O 1
ATOM 1788 N N . PHE A 1 225 ? -28.203 -2.482 6.966 1 92.24 225 PHE A N 1
ATOM 1789 C CA . PHE A 1 225 ? -27.046 -2.99 7.694 1 92.24 225 PHE A CA 1
ATOM 1790 C C . PHE A 1 225 ? -27.256 -4.444 8.097 1 92.24 225 PHE A C 1
ATOM 1792 O O . PHE A 1 225 ? -26.338 -5.261 7.998 1 92.24 225 PHE A O 1
ATOM 1799 N N . ALA A 1 226 ? -28.44 -4.755 8.56 1 94.04 226 ALA A N 1
ATOM 1800 C CA . ALA A 1 226 ? -28.744 -6.13 8.947 1 94.04 226 ALA A CA 1
ATOM 1801 C C . ALA A 1 226 ? -28.612 -7.077 7.758 1 94.04 226 ALA A C 1
ATOM 1803 O O . ALA A 1 226 ? -28.008 -8.146 7.872 1 94.04 226 ALA A O 1
ATOM 1804 N N . LEU A 1 227 ? -29.15 -6.653 6.656 1 95.72 227 LEU A N 1
ATOM 1805 C CA . LEU A 1 227 ? -29.078 -7.465 5.446 1 95.72 227 LEU A CA 1
ATOM 1806 C C . LEU A 1 227 ? -27.633 -7.63 4.987 1 95.72 227 LEU A C 1
ATOM 1808 O O . LEU A 1 227 ? -27.218 -8.73 4.614 1 95.72 227 LEU A O 1
ATOM 1812 N N . PHE A 1 228 ? -26.923 -6.538 4.975 1 96.08 228 PHE A N 1
ATOM 1813 C CA . PHE A 1 228 ? -25.531 -6.584 4.545 1 96.08 228 PHE A CA 1
ATOM 1814 C C . PHE A 1 228 ? -24.711 -7.485 5.462 1 96.08 228 PHE A C 1
ATOM 1816 O O . PHE A 1 228 ? -23.935 -8.318 4.989 1 96.08 228 PHE A O 1
ATOM 1823 N N . THR A 1 229 ? -24.891 -7.395 6.773 1 96.01 229 THR A N 1
ATOM 1824 C CA . THR A 1 229 ? -24.186 -8.227 7.742 1 96.01 229 THR A CA 1
ATOM 1825 C C . THR A 1 229 ? -24.583 -9.692 7.587 1 96.01 229 THR A C 1
ATOM 1827 O O . THR A 1 229 ? -23.722 -10.574 7.554 1 96.01 229 THR A O 1
ATOM 1830 N N . GLY A 1 230 ? -25.902 -9.909 7.477 1 95.99 230 GLY A N 1
ATOM 1831 C CA . GLY A 1 230 ? -26.379 -11.27 7.297 1 95.99 230 GLY A CA 1
ATOM 1832 C C . GLY A 1 230 ? -25.821 -11.939 6.055 1 95.99 230 GLY A C 1
ATOM 1833 O O . GLY A 1 230 ? -25.36 -13.081 6.112 1 95.99 230 GLY A O 1
ATOM 1834 N N . THR A 1 231 ? -25.821 -11.194 4.97 1 95.77 231 THR A N 1
ATOM 1835 C CA . THR A 1 231 ? -25.294 -11.737 3.723 1 95.77 231 THR A CA 1
ATOM 1836 C C . THR A 1 231 ? -23.791 -11.977 3.83 1 95.77 231 THR A C 1
ATOM 1838 O O . THR A 1 231 ? -23.271 -12.946 3.274 1 95.77 231 THR A O 1
ATOM 1841 N N . THR A 1 232 ? -23.067 -11.096 4.504 1 95.85 232 THR A N 1
ATOM 1842 C CA . THR A 1 232 ? -21.63 -11.264 4.691 1 95.85 232 THR A CA 1
ATOM 1843 C C . THR A 1 232 ? -21.333 -12.531 5.487 1 95.85 232 THR A C 1
ATOM 1845 O O . THR A 1 232 ? -20.467 -13.321 5.106 1 95.85 232 THR A O 1
ATOM 1848 N N . ILE A 1 233 ? -22.045 -12.755 6.535 1 95.91 233 ILE A N 1
ATOM 1849 C CA . ILE A 1 233 ? -21.839 -13.916 7.394 1 95.91 233 ILE A CA 1
ATOM 1850 C C . ILE A 1 233 ? -22.15 -15.194 6.619 1 95.91 233 ILE A C 1
ATOM 1852 O O . ILE A 1 233 ? -21.354 -16.135 6.615 1 95.91 233 ILE A O 1
ATOM 1856 N N . LEU A 1 234 ? -23.243 -15.201 5.949 1 95.22 234 LEU A N 1
ATOM 1857 C CA . LEU A 1 234 ? -23.655 -16.382 5.199 1 95.22 234 LEU A CA 1
ATOM 1858 C C . LEU A 1 234 ? -22.66 -16.692 4.085 1 95.22 234 LEU A C 1
ATOM 1860 O O . LEU A 1 234 ? -22.305 -17.853 3.87 1 95.22 234 LEU A O 1
ATOM 1864 N N . TYR A 1 235 ? -22.271 -15.669 3.421 1 93.08 235 TYR A N 1
ATOM 1865 C CA . TYR A 1 235 ? -21.291 -15.82 2.351 1 93.08 235 TYR A CA 1
ATOM 1866 C C . TYR A 1 235 ? -19.979 -16.378 2.888 1 93.08 235 TYR A C 1
ATOM 1868 O O . TYR A 1 235 ? -19.411 -17.31 2.313 1 93.08 235 TYR A O 1
ATOM 1876 N N . ALA A 1 236 ? -19.504 -15.859 3.969 1 93.67 236 ALA A N 1
ATOM 1877 C CA . ALA A 1 236 ? -18.253 -16.311 4.573 1 93.67 236 ALA A CA 1
ATOM 1878 C C . ALA A 1 236 ? -18.354 -17.767 5.02 1 93.67 236 ALA A C 1
ATOM 1880 O O . ALA A 1 236 ? -17.436 -18.558 4.791 1 93.67 236 ALA A O 1
ATOM 1881 N N . ILE A 1 237 ? -19.431 -18.112 5.644 1 93.87 237 ILE A N 1
ATOM 1882 C CA . ILE A 1 237 ? -19.638 -19.482 6.1 1 93.87 237 ILE A CA 1
ATOM 1883 C C . ILE A 1 237 ? -19.622 -20.432 4.904 1 93.87 237 ILE A C 1
ATOM 1885 O O . ILE A 1 237 ? -18.963 -21.474 4.94 1 93.87 237 ILE A O 1
ATOM 1889 N N . PHE A 1 238 ? -20.275 -20.065 3.892 1 92.49 238 PHE A N 1
ATOM 1890 C CA . PHE A 1 238 ? -20.33 -20.863 2.673 1 92.49 238 PHE A CA 1
ATOM 1891 C C . PHE A 1 238 ? -18.932 -21.083 2.107 1 92.49 238 PHE A C 1
ATOM 1893 O O . PHE A 1 238 ? -18.532 -22.221 1.852 1 92.49 238 PHE A O 1
ATOM 1900 N N . VAL A 1 239 ? -18.15 -20.051 1.96 1 91.71 239 VAL A N 1
ATOM 1901 C CA . VAL A 1 239 ? -16.829 -20.135 1.345 1 91.71 239 VAL A CA 1
ATOM 1902 C C . VAL A 1 239 ? -15.886 -20.924 2.251 1 91.71 239 VAL A C 1
ATOM 1904 O O . VAL A 1 239 ? -15.176 -21.82 1.788 1 91.71 239 VAL A O 1
ATOM 1907 N N . ILE A 1 240 ? -15.942 -20.694 3.547 1 92.91 240 ILE A N 1
ATOM 1908 C CA . ILE A 1 240 ? -15.031 -21.335 4.489 1 92.91 240 ILE A CA 1
ATOM 1909 C C . ILE A 1 240 ? -15.316 -22.834 4.545 1 92.91 240 ILE A C 1
ATOM 1911 O O . ILE A 1 240 ? -14.392 -23.65 4.508 1 92.91 240 ILE A O 1
ATOM 1915 N N . THR A 1 241 ? -16.541 -23.259 4.545 1 93.93 241 THR A N 1
ATOM 1916 C CA . THR A 1 241 ? -16.887 -24.674 4.619 1 93.93 241 THR A CA 1
ATOM 1917 C C . THR A 1 241 ? -16.53 -25.387 3.318 1 93.93 241 THR A C 1
ATOM 1919 O O . THR A 1 241 ? -16.128 -26.552 3.333 1 93.93 241 THR A O 1
ATOM 1922 N N . THR A 1 242 ? -16.647 -24.658 2.225 1 90.85 242 THR A N 1
ATOM 1923 C CA . THR A 1 242 ? -16.278 -25.229 0.935 1 90.85 242 THR A CA 1
ATOM 1924 C C . THR A 1 242 ? -14.772 -25.456 0.854 1 90.85 242 THR A C 1
ATOM 1926 O O . THR A 1 242 ? -14.321 -26.536 0.467 1 90.85 242 THR A O 1
ATOM 1929 N N . ILE A 1 243 ? -13.989 -24.477 1.257 1 88.71 243 ILE A N 1
ATOM 1930 C CA . ILE A 1 243 ? -12.534 -24.578 1.227 1 88.71 243 ILE A CA 1
ATOM 1931 C C . ILE A 1 243 ? -12.074 -25.688 2.171 1 88.71 243 ILE A C 1
ATOM 1933 O O . ILE A 1 243 ? -11.103 -26.392 1.884 1 88.71 243 ILE A O 1
ATOM 1937 N N . ALA A 1 244 ? -12.823 -25.889 3.242 1 89.42 244 ALA A N 1
ATOM 1938 C CA . ALA A 1 244 ? -12.473 -26.894 4.243 1 89.42 244 ALA A CA 1
ATOM 1939 C C . ALA A 1 244 ? -12.876 -28.291 3.78 1 89.42 244 ALA A C 1
ATOM 1941 O O . ALA A 1 244 ? -12.544 -29.286 4.429 1 89.42 244 ALA A O 1
ATOM 1942 N N . GLY A 1 245 ? -13.627 -28.44 2.687 1 88.78 245 GLY A N 1
ATOM 1943 C CA . GLY A 1 245 ? -13.984 -29.732 2.123 1 88.78 245 GLY A CA 1
ATOM 1944 C C . GLY A 1 245 ? -15.314 -30.257 2.63 1 88.78 245 GLY A C 1
ATOM 1945 O O . GLY A 1 245 ? -15.688 -31.396 2.341 1 88.78 245 GLY A O 1
ATOM 1946 N N . SER A 1 246 ? -15.977 -29.496 3.479 1 91.76 246 SER A N 1
ATOM 1947 C CA . SER A 1 246 ? -17.289 -29.861 4.002 1 91.76 246 SER A CA 1
ATOM 1948 C C . SER A 1 246 ? -18.316 -28.766 3.733 1 91.76 246 SER A C 1
ATOM 1950 O O . SER A 1 246 ? -18.817 -28.135 4.667 1 91.76 246 SER A O 1
ATOM 1952 N N . PRO A 1 247 ? -18.642 -28.663 2.516 1 91.72 247 PRO A N 1
ATOM 1953 C CA . PRO A 1 247 ? -19.534 -27.559 2.152 1 91.72 247 PRO A CA 1
ATOM 1954 C C . PRO A 1 247 ? -20.938 -27.719 2.73 1 91.72 247 PRO A C 1
ATOM 1956 O O . PRO A 1 247 ? -21.52 -28.804 2.654 1 91.72 247 PRO A O 1
ATOM 1959 N N . ILE A 1 248 ? -21.474 -26.685 3.351 1 91.31 248 ILE A N 1
ATOM 1960 C CA . ILE A 1 248 ? -22.842 -26.665 3.856 1 91.31 248 ILE A CA 1
ATOM 1961 C C . ILE A 1 248 ? -23.819 -26.502 2.693 1 91.31 248 ILE A C 1
ATOM 1963 O O . ILE A 1 248 ? -24.979 -26.908 2.787 1 91.31 248 ILE A O 1
ATOM 1967 N N . ILE A 1 249 ? -23.31 -25.861 1.627 1 89.16 249 ILE A N 1
ATOM 1968 C CA . ILE A 1 249 ? -24.043 -25.679 0.379 1 89.16 249 ILE A CA 1
ATOM 1969 C C . ILE A 1 249 ? -23.279 -26.337 -0.768 1 89.16 249 ILE A C 1
ATOM 1971 O O . ILE A 1 249 ? -22.099 -26.051 -0.981 1 89.16 249 ILE A O 1
ATOM 1975 N N . ASP A 1 250 ? -23.88 -27.279 -1.439 1 87.24 250 ASP A N 1
ATOM 1976 C CA . ASP A 1 250 ? -23.248 -27.989 -2.547 1 87.24 250 ASP A CA 1
ATOM 1977 C C . ASP A 1 250 ? -23.553 -27.309 -3.879 1 87.24 250 ASP A C 1
ATOM 1979 O O . ASP A 1 250 ? -24.365 -27.804 -4.663 1 87.24 250 ASP A O 1
ATOM 1983 N N . ALA A 1 251 ? -22.843 -26.293 -4.184 1 86.35 251 ALA A N 1
ATOM 1984 C CA . ALA A 1 251 ? -23.1 -25.454 -5.352 1 86.35 251 ALA A CA 1
ATOM 1985 C C . ALA A 1 251 ? -22.651 -26.148 -6.635 1 86.35 251 ALA A C 1
ATOM 1987 O O . ALA A 1 251 ? -23.069 -25.769 -7.732 1 86.35 251 ALA A O 1
ATOM 1988 N N . THR A 1 252 ? -21.86 -27.152 -6.504 1 87.07 252 THR A N 1
ATOM 1989 C CA . THR A 1 252 ? -21.319 -27.797 -7.695 1 87.07 252 THR A CA 1
ATOM 1990 C C . THR A 1 252 ? -22.236 -28.924 -8.163 1 87.07 252 THR A C 1
ATOM 1992 O O . THR A 1 252 ? -22.287 -29.236 -9.354 1 87.07 252 THR A O 1
ATOM 1995 N N . ASN A 1 253 ? -22.984 -29.541 -7.25 1 87.6 253 ASN A N 1
ATOM 1996 C CA . ASN A 1 253 ? -23.781 -30.707 -7.619 1 87.6 253 ASN A CA 1
ATOM 1997 C C . ASN A 1 253 ? -25.276 -30.412 -7.541 1 87.6 253 ASN A C 1
ATOM 1999 O O . ASN A 1 253 ? -26.099 -31.253 -7.907 1 87.6 253 ASN A O 1
ATOM 2003 N N . SER A 1 254 ? -25.716 -29.3 -7.037 1 89.94 254 SER A N 1
ATOM 2004 C CA . SER A 1 254 ? -27.12 -28.92 -6.93 1 89.94 254 SER A CA 1
ATOM 2005 C C . SER A 1 254 ? -27.39 -27.595 -7.636 1 89.94 254 SER A C 1
ATOM 2007 O O . SER A 1 254 ? -26.918 -26.544 -7.196 1 89.94 254 SER A O 1
ATOM 2009 N N . LYS A 1 255 ? -28.235 -27.632 -8.618 1 89.29 255 LYS A N 1
ATOM 2010 C CA . LYS A 1 255 ? -28.551 -26.433 -9.389 1 89.29 255 LYS A CA 1
ATOM 2011 C C . LYS A 1 255 ? -29.218 -25.376 -8.514 1 89.29 255 LYS A C 1
ATOM 2013 O O . LYS A 1 255 ? -28.966 -24.18 -8.674 1 89.29 255 LYS A O 1
ATOM 2018 N N . GLY A 1 256 ? -30.067 -25.812 -7.684 1 90.61 256 GLY A N 1
ATOM 2019 C CA . GLY A 1 256 ? -30.715 -24.891 -6.764 1 90.61 256 GLY A CA 1
ATOM 2020 C C . GLY A 1 256 ? -29.743 -24.2 -5.827 1 90.61 256 GLY A C 1
ATOM 2021 O O . GLY A 1 256 ? -29.851 -22.994 -5.592 1 90.61 256 GLY A O 1
ATOM 2022 N N . GLU A 1 257 ? -28.848 -24.974 -5.379 1 91.71 257 GLU A N 1
ATOM 2023 C CA . GLU A 1 257 ? -27.855 -24.415 -4.468 1 91.71 257 GLU A CA 1
ATOM 2024 C C . GLU A 1 257 ? -26.862 -23.526 -5.211 1 91.71 257 GLU A C 1
ATOM 2026 O O . GLU A 1 257 ? -26.401 -22.516 -4.674 1 91.71 257 GLU A O 1
ATOM 2031 N N . GLU A 1 258 ? -26.633 -23.871 -6.41 1 90.15 258 GLU A N 1
ATOM 2032 C CA . GLU A 1 258 ? -25.833 -23.002 -7.267 1 90.15 258 GLU A CA 1
ATOM 2033 C C . GLU A 1 258 ? -26.497 -21.639 -7.445 1 90.15 258 GLU A C 1
ATOM 2035 O O . GLU A 1 258 ? -25.847 -20.602 -7.295 1 90.15 258 GLU A O 1
ATOM 2040 N N . LEU A 1 259 ? -27.759 -21.705 -7.773 1 91.25 259 LEU A N 1
ATOM 2041 C CA . LEU A 1 259 ? -28.516 -20.471 -7.946 1 91.25 259 LEU A CA 1
ATOM 2042 C C . LEU A 1 259 ? -28.508 -19.645 -6.663 1 91.25 259 LEU A C 1
ATOM 2044 O O . LEU A 1 259 ? -28.334 -18.425 -6.707 1 91.25 259 LEU A O 1
ATOM 2048 N N . PHE A 1 260 ? -28.686 -20.301 -5.576 1 92.03 260 PHE A N 1
ATOM 2049 C CA . PHE A 1 260 ? -28.693 -19.623 -4.285 1 92.03 260 PHE A CA 1
ATOM 2050 C C . PHE A 1 260 ? -27.365 -18.917 -4.037 1 92.03 260 PHE A C 1
ATOM 2052 O O . PHE A 1 260 ? -27.34 -17.75 -3.643 1 92.03 260 PHE A O 1
ATOM 2059 N N . THR A 1 261 ? -26.294 -19.598 -4.256 1 89.56 261 THR A N 1
ATOM 2060 C CA . THR A 1 261 ? -24.975 -19.024 -4.013 1 89.56 261 THR A CA 1
ATOM 2061 C C . THR A 1 261 ? -24.709 -17.86 -4.964 1 89.56 261 THR A C 1
ATOM 2063 O O . THR A 1 261 ? -24.077 -16.873 -4.583 1 89.56 261 THR A O 1
ATOM 2066 N N . ASN A 1 262 ? -25.234 -17.975 -6.101 1 89.81 262 ASN A N 1
ATOM 2067 C CA . ASN A 1 262 ? -25.111 -16.873 -7.05 1 89.81 262 ASN A CA 1
ATOM 2068 C C . ASN A 1 262 ? -25.862 -15.634 -6.571 1 89.81 262 ASN A C 1
ATOM 2070 O O . ASN A 1 262 ? -25.318 -14.529 -6.588 1 89.81 262 ASN A O 1
ATOM 2074 N N . ILE A 1 263 ? -27.028 -15.854 -6.136 1 92.21 263 ILE A N 1
ATOM 2075 C CA . ILE A 1 263 ? -27.843 -14.757 -5.627 1 92.21 263 ILE A CA 1
ATOM 2076 C C . ILE A 1 263 ? -27.175 -14.146 -4.396 1 92.21 263 ILE A C 1
ATOM 2078 O O . ILE A 1 263 ? -27.128 -12.923 -4.251 1 92.21 263 ILE A O 1
ATOM 2082 N N . LEU A 1 264 ? -26.649 -15.007 -3.588 1 92.53 264 LEU A N 1
ATOM 2083 C CA . LEU A 1 264 ? -25.963 -14.555 -2.383 1 92.53 264 LEU A CA 1
ATOM 2084 C C . LEU A 1 264 ? -24.766 -13.678 -2.735 1 92.53 264 LEU A C 1
ATOM 2086 O O . LEU A 1 264 ? -24.605 -12.58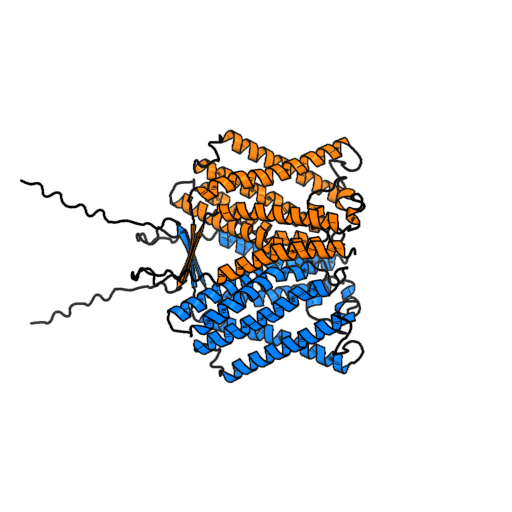9 -2.179 1 92.53 264 LEU A O 1
ATOM 2090 N N . SER A 1 265 ? -23.959 -14.104 -3.643 1 90.57 265 SER A N 1
ATOM 2091 C CA . SER A 1 265 ? -22.765 -13.373 -4.055 1 90.57 265 SER A CA 1
ATOM 2092 C C . SER A 1 265 ? -23.129 -12.041 -4.702 1 90.57 265 SER A C 1
ATOM 2094 O O . SER A 1 265 ? -22.525 -11.01 -4.396 1 90.57 265 SER A O 1
ATOM 2096 N N . LEU A 1 266 ? -24.149 -12.055 -5.501 1 91.84 266 LEU A N 1
ATOM 2097 C CA . LEU A 1 266 ? -24.581 -10.842 -6.187 1 91.84 266 LEU A CA 1
ATOM 2098 C C . LEU A 1 266 ? -25.183 -9.845 -5.202 1 91.84 266 LEU A C 1
ATOM 2100 O O . LEU A 1 266 ? -24.937 -8.641 -5.303 1 91.84 266 LEU A O 1
ATOM 2104 N N . THR A 1 267 ? -25.978 -10.376 -4.34 1 94.49 267 THR A N 1
ATOM 2105 C CA . THR A 1 267 ? -26.593 -9.518 -3.334 1 94.49 267 THR A CA 1
ATOM 2106 C C . THR A 1 267 ? -25.53 -8.868 -2.453 1 94.49 267 THR A C 1
ATOM 2108 O O . THR A 1 267 ? -25.581 -7.664 -2.195 1 94.49 267 THR A O 1
ATOM 2111 N N . TRP A 1 268 ? -24.582 -9.639 -2.025 1 94.48 268 TRP A N 1
ATOM 2112 C CA . TRP A 1 268 ? -23.503 -9.085 -1.214 1 94.48 268 TRP A CA 1
ATOM 2113 C C . TRP A 1 268 ? -22.762 -7.988 -1.97 1 94.48 268 TRP A C 1
ATOM 2115 O O . TRP A 1 268 ? -22.537 -6.899 -1.435 1 94.48 268 TRP A O 1
ATOM 2125 N N . GLY A 1 269 ? -22.416 -8.27 -3.215 1 93.46 269 GLY A N 1
ATOM 2126 C CA . GLY A 1 269 ? -21.724 -7.292 -4.039 1 93.46 269 GLY A CA 1
ATOM 2127 C C . GLY A 1 269 ? -22.519 -6.017 -4.247 1 93.46 269 GLY A C 1
ATOM 2128 O O . GLY A 1 269 ? -21.974 -4.916 -4.148 1 93.46 269 GLY A O 1
ATOM 2129 N N . ALA A 1 270 ? -23.77 -6.184 -4.459 1 94.11 270 ALA A N 1
ATOM 2130 C CA . ALA A 1 270 ? -24.635 -5.031 -4.696 1 94.11 270 ALA A CA 1
ATOM 2131 C C . ALA A 1 270 ? -24.759 -4.171 -3.442 1 94.11 270 ALA A C 1
ATOM 2133 O O . ALA A 1 270 ? -24.664 -2.944 -3.511 1 94.11 270 ALA A O 1
ATOM 2134 N N . LEU A 1 271 ? -24.922 -4.822 -2.325 1 95.4 271 LEU A N 1
ATOM 2135 C CA . LEU A 1 271 ? -25.059 -4.089 -1.072 1 95.4 271 LEU A CA 1
ATOM 2136 C C . LEU A 1 271 ? -23.761 -3.371 -0.717 1 95.4 271 LEU A C 1
ATOM 2138 O O . LEU A 1 271 ? -23.787 -2.247 -0.21 1 95.4 271 LEU A O 1
ATOM 2142 N N . MET A 1 272 ? -22.696 -4.031 -0.974 1 95.41 272 MET A N 1
ATOM 2143 C CA . MET A 1 272 ? -21.395 -3.427 -0.7 1 95.41 272 MET A CA 1
ATOM 2144 C C . MET A 1 272 ? -21.171 -2.196 -1.572 1 95.41 272 MET A C 1
ATOM 2146 O O . MET A 1 272 ? -20.843 -1.122 -1.065 1 95.41 272 MET A O 1
ATOM 2150 N N . VAL A 1 273 ? -21.399 -2.325 -2.88 1 95.61 273 VAL A N 1
ATOM 2151 C CA . VAL A 1 273 ? -21.098 -1.271 -3.843 1 95.61 273 VAL A CA 1
ATOM 2152 C C . VAL A 1 273 ? -22.106 -0.134 -3.697 1 95.61 273 VAL A C 1
ATOM 2154 O O . VAL A 1 273 ? -21.727 1.012 -3.444 1 95.61 273 VAL A O 1
ATOM 2157 N N . PHE A 1 274 ? -23.347 -0.434 -3.745 1 93.47 274 PHE A N 1
ATOM 2158 C CA . PHE A 1 274 ? -24.369 0.606 -3.736 1 93.47 274 PHE A CA 1
ATOM 2159 C C . PHE A 1 274 ? -24.478 1.246 -2.357 1 93.47 274 PHE A C 1
ATOM 2161 O O . PHE A 1 274 ? -24.661 2.459 -2.242 1 93.47 274 PHE A O 1
ATOM 2168 N N . GLY A 1 275 ? -24.406 0.363 -1.311 1 92.07 275 GLY A N 1
ATOM 2169 C CA . GLY A 1 275 ? -24.389 0.937 0.024 1 92.07 275 GLY A CA 1
ATOM 2170 C C . GLY A 1 275 ? -23.274 1.946 0.226 1 92.07 275 GLY A C 1
ATOM 2171 O O . GLY A 1 275 ? -23.505 3.038 0.75 1 92.07 275 GLY A O 1
ATOM 2172 N N . THR A 1 276 ? -22.082 1.647 -0.233 1 93.53 276 THR A N 1
ATOM 2173 C CA . THR A 1 276 ? -20.926 2.527 -0.106 1 93.53 276 THR A CA 1
ATOM 2174 C C . THR A 1 276 ? -21.114 3.791 -0.94 1 93.53 276 THR A C 1
ATOM 2176 O O . THR A 1 276 ? -20.946 4.904 -0.437 1 93.53 276 THR A O 1
ATOM 2179 N N . LEU A 1 277 ? -21.571 3.628 -2.163 1 94.88 277 LEU A N 1
ATOM 2180 C CA . LEU A 1 277 ? -21.685 4.762 -3.075 1 94.88 277 LEU A CA 1
ATOM 2181 C C . LEU A 1 277 ? -22.802 5.703 -2.636 1 94.88 277 LEU A C 1
ATOM 2183 O O . LEU A 1 277 ? -22.661 6.924 -2.725 1 94.88 277 LEU A O 1
ATOM 2187 N N . ILE A 1 278 ? -23.813 5.185 -2.12 1 91.79 278 ILE A N 1
ATOM 2188 C CA . ILE A 1 278 ? -24.933 6.012 -1.686 1 91.79 278 ILE A CA 1
ATOM 2189 C C . ILE A 1 278 ? -24.55 6.776 -0.42 1 91.79 278 ILE A C 1
ATOM 2191 O O . ILE A 1 278 ? -24.709 7.997 -0.352 1 91.79 278 ILE A O 1
ATOM 2195 N N . LEU A 1 279 ? -24.022 6.142 0.577 1 90.39 279 LEU A N 1
ATOM 2196 C CA . LEU A 1 279 ? -23.695 6.767 1.854 1 90.39 279 LEU A CA 1
ATOM 2197 C C . LEU A 1 279 ? -22.548 7.759 1.695 1 90.39 279 LEU A C 1
ATOM 2199 O O . LEU A 1 279 ? -22.6 8.867 2.233 1 90.39 279 LEU A O 1
ATOM 2203 N N . SER A 1 280 ? -21.561 7.406 0.936 1 92.69 280 SER A N 1
ATOM 2204 C CA . SER A 1 280 ? -20.406 8.284 0.779 1 92.69 280 SER A CA 1
ATOM 2205 C C . SER A 1 280 ? -20.669 9.36 -0.269 1 92.69 280 SER A C 1
ATOM 2207 O O . SER A 1 280 ? -20.145 10.472 -0.169 1 92.69 280 SER A O 1
ATOM 2209 N N . GLY A 1 281 ? -21.49 9.038 -1.283 1 91.07 281 GLY A N 1
ATOM 2210 C CA . GLY A 1 281 ? -21.771 9.981 -2.354 1 91.07 281 GLY A CA 1
ATOM 2211 C C . GLY A 1 281 ? -22.507 11.22 -1.88 1 91.07 281 GLY A C 1
ATOM 2212 O O . GLY A 1 281 ? -22.102 12.344 -2.185 1 91.07 281 GLY A O 1
ATOM 2213 N N . LYS A 1 282 ? -23.432 11.089 -1.122 1 85.38 282 LYS A N 1
ATOM 2214 C CA . LYS A 1 282 ? -24.199 12.225 -0.618 1 85.38 282 LYS A CA 1
ATOM 2215 C C . LYS A 1 282 ? -23.431 12.966 0.473 1 85.38 282 LYS A C 1
ATOM 2217 O O . LYS A 1 282 ? -23.37 14.198 0.469 1 85.38 282 LYS A O 1
ATOM 2222 N N . GLU A 1 283 ? -22.8 12.262 1.306 1 89.24 283 GLU A N 1
ATOM 2223 C CA . GLU A 1 283 ? -22.122 12.842 2.461 1 89.24 283 GLU A CA 1
ATOM 2224 C C . GLU A 1 283 ? -20.915 13.673 2.032 1 89.24 283 GLU A C 1
ATOM 2226 O O . GLU A 1 283 ? -20.608 14.695 2.65 1 89.24 283 GLU A O 1
ATOM 2231 N N . ARG A 1 284 ? -20.273 13.282 1.05 1 90.5 284 ARG A N 1
ATOM 2232 C CA . ARG A 1 284 ? -19.046 13.957 0.64 1 90.5 284 ARG A CA 1
ATOM 2233 C C . ARG A 1 284 ? -19.328 15.394 0.212 1 90.5 284 ARG A C 1
ATOM 2235 O O . ARG A 1 284 ? -18.409 16.21 0.116 1 90.5 284 ARG A O 1
ATOM 2242 N N . LEU A 1 285 ? -20.609 15.729 0.034 1 87.51 285 LEU A N 1
ATOM 2243 C CA . LEU A 1 285 ? -21.001 17.048 -0.452 1 87.51 285 LEU A CA 1
ATOM 2244 C C . LEU A 1 285 ? -21.459 17.937 0.7 1 87.51 285 LEU A C 1
ATOM 2246 O O . LEU A 1 285 ? -21.771 19.112 0.496 1 87.51 285 LEU A O 1
ATOM 2250 N N . ASP A 1 286 ? -21.462 17.513 1.982 1 82.41 286 ASP A N 1
ATOM 2251 C CA . ASP A 1 286 ? -22.073 18.215 3.107 1 82.41 286 ASP A CA 1
ATOM 2252 C C . ASP A 1 286 ? -21.097 19.212 3.728 1 82.41 286 ASP A C 1
ATOM 2254 O O . ASP A 1 286 ? -21.454 19.945 4.652 1 82.41 286 ASP A O 1
ATOM 2258 N N . GLY A 1 287 ? -19.888 19.367 3.304 1 76.96 287 GLY A N 1
ATOM 2259 C CA . GLY A 1 287 ? -18.966 20.413 3.72 1 76.96 287 GLY A CA 1
ATOM 2260 C C . GLY A 1 287 ? -18.255 20.097 5.023 1 76.96 287 GLY A C 1
ATOM 2261 O O . GLY A 1 287 ? -17.41 20.87 5.478 1 76.96 287 GLY A O 1
ATOM 2262 N N . ASP A 1 288 ? -18.613 18.979 5.834 1 84.8 288 ASP A N 1
ATOM 2263 C CA . ASP A 1 288 ? -17.898 18.596 7.047 1 84.8 288 ASP A CA 1
ATOM 2264 C C . ASP A 1 288 ? -16.496 18.086 6.721 1 84.8 288 ASP A C 1
ATOM 2266 O O . ASP A 1 288 ? -16.186 16.915 6.953 1 84.8 288 ASP A O 1
ATOM 2270 N N . ASN A 1 289 ? -15.681 19.094 6.368 1 88.19 289 ASN A N 1
ATOM 2271 C CA . ASN A 1 289 ? -14.352 18.771 5.859 1 88.19 289 ASN A CA 1
ATOM 2272 C C . ASN A 1 289 ? -13.32 18.713 6.982 1 88.19 289 ASN A C 1
ATOM 2274 O O . ASN A 1 289 ? -13.537 19.271 8.059 1 88.19 289 ASN A O 1
ATOM 2278 N N . ILE A 1 290 ? -12.324 17.987 6.706 1 86.52 290 ILE A N 1
ATOM 2279 C CA . ILE A 1 290 ? -11.127 17.998 7.54 1 86.52 290 ILE A CA 1
ATOM 2280 C C . ILE A 1 290 ? -9.987 18.69 6.796 1 86.52 290 ILE A C 1
ATOM 2282 O O . ILE A 1 290 ? -9.95 18.688 5.563 1 86.52 290 ILE A O 1
ATOM 2286 N N . THR A 1 291 ? -9.092 19.319 7.563 1 85.06 291 THR A N 1
ATOM 2287 C CA . THR A 1 291 ? -7.922 19.973 6.99 1 85.06 291 THR A CA 1
ATOM 2288 C C . THR A 1 291 ? -6.638 19.299 7.465 1 85.06 291 THR A C 1
ATOM 2290 O O . THR A 1 291 ? -6.426 19.134 8.669 1 85.06 291 THR A O 1
ATOM 2293 N N . LEU A 1 292 ? -5.879 18.777 6.525 1 85.37 292 LEU A N 1
ATOM 2294 C CA . LEU A 1 292 ? -4.543 18.248 6.774 1 85.37 292 LEU A CA 1
ATOM 2295 C C . LEU A 1 292 ? -3.481 19.313 6.523 1 85.37 292 LEU A C 1
ATOM 2297 O O . LEU A 1 292 ? -3.398 19.866 5.424 1 85.37 292 LEU A O 1
ATOM 2301 N N . THR A 1 293 ? -2.708 19.641 7.563 1 84.15 293 THR A N 1
ATOM 2302 C CA . THR A 1 293 ? -1.684 20.672 7.444 1 84.15 293 THR A CA 1
ATOM 2303 C C . THR A 1 293 ? -0.307 20.111 7.789 1 84.15 293 THR A C 1
ATOM 2305 O O . THR A 1 293 ? -0.16 19.37 8.764 1 84.15 293 THR A O 1
ATOM 2308 N N . ILE A 1 294 ? 0.623 20.379 7.018 1 82.35 294 ILE A N 1
ATOM 2309 C CA . ILE A 1 294 ? 2.023 20.079 7.295 1 82.35 294 ILE A CA 1
ATOM 2310 C C . ILE A 1 294 ? 2.777 21.371 7.602 1 82.35 294 ILE A C 1
ATOM 2312 O O . ILE A 1 294 ? 2.833 22.277 6.768 1 82.35 294 ILE A O 1
ATOM 2316 N N . GLY A 1 295 ? 3.181 21.623 8.868 1 77.45 295 GLY A N 1
ATOM 2317 C CA . GLY A 1 295 ? 3.857 22.839 9.294 1 77.45 295 GLY A CA 1
ATOM 2318 C C . GLY A 1 295 ? 5.213 22.579 9.921 1 77.45 295 GLY A C 1
ATOM 2319 O O . GLY A 1 295 ? 5.686 21.441 9.941 1 77.45 295 GLY A O 1
ATOM 2320 N N . ASP A 1 296 ? 5.861 23.732 10.275 1 69.69 296 ASP A N 1
ATOM 2321 C CA . ASP A 1 296 ? 7.161 23.694 10.937 1 69.69 296 ASP A CA 1
ATOM 2322 C C . ASP A 1 296 ? 7.047 23.094 12.337 1 69.69 296 ASP A C 1
ATOM 2324 O O . ASP A 1 296 ? 6.038 23.285 13.02 1 69.69 296 ASP A O 1
ATOM 2328 N N . GLY A 1 297 ? 7.688 22.042 12.561 1 58.23 297 GLY A N 1
ATOM 2329 C CA . GLY A 1 297 ? 7.716 21.442 13.886 1 58.23 297 GLY A CA 1
ATOM 2330 C C . GLY A 1 297 ? 8.034 22.437 14.985 1 58.23 297 GLY A C 1
ATOM 2331 O O . GLY A 1 297 ? 8.073 22.077 16.164 1 58.23 297 GLY A O 1
ATOM 2332 N N . MET A 1 298 ? 8.54 23.65 14.783 1 45.7 298 MET A N 1
ATOM 2333 C CA . MET A 1 298 ? 8.893 24.56 15.869 1 45.7 298 MET A CA 1
ATOM 2334 C C . MET A 1 298 ? 7.645 25.056 16.591 1 45.7 298 MET A C 1
ATOM 2336 O O . MET A 1 298 ? 6.765 25.659 15.974 1 45.7 298 MET A O 1
ATOM 2340 N N . LEU A 1 299 ? 7.132 24.398 17.515 1 38.2 299 LEU A N 1
ATOM 2341 C CA . LEU A 1 299 ? 6.337 25.129 18.497 1 38.2 299 LEU A CA 1
ATOM 2342 C C . LEU A 1 299 ? 6.966 26.484 18.805 1 38.2 299 LEU A C 1
ATOM 2344 O O . LEU A 1 299 ? 8.111 26.553 19.257 1 38.2 299 LEU A O 1
ATOM 2348 N N . GLN A 1 300 ? 6.795 27.427 18.05 1 33.58 300 GLN A N 1
ATOM 2349 C CA . GLN A 1 300 ? 7.16 28.746 18.554 1 33.58 300 GLN A CA 1
ATOM 2350 C C . GLN A 1 300 ? 6.681 28.939 19.99 1 33.58 300 GLN A C 1
ATOM 2352 O O . GLN A 1 300 ? 5.476 28.987 20.247 1 33.58 300 GLN A O 1
ATOM 2357 N N . VAL A 1 301 ? 7.309 28.366 21.035 1 32.09 301 VAL A N 1
ATOM 2358 C CA . VAL A 1 301 ? 7.193 29.034 22.327 1 32.09 301 VAL A CA 1
ATOM 2359 C C . VAL A 1 301 ? 7.604 30.499 22.19 1 32.09 301 VAL A C 1
ATOM 2361 O O . VAL A 1 301 ? 8.791 30.808 22.061 1 32.09 301 VAL A O 1
ATOM 2364 N N . GLU A 1 302 ? 7.107 31.272 21.336 1 32.21 302 GLU A N 1
ATOM 2365 C CA . GLU A 1 302 ? 7.339 32.684 21.628 1 32.21 302 GLU A CA 1
ATOM 2366 C C . GLU A 1 302 ? 7.028 33.004 23.087 1 32.21 302 GLU A C 1
ATOM 2368 O O . GLU A 1 302 ? 5.87 32.95 23.507 1 32.21 302 GLU A O 1
ATOM 2373 N N . SER A 1 303 ? 7.877 32.543 24.046 1 31.61 303 SER A N 1
ATOM 2374 C CA . SER A 1 303 ? 7.886 33.268 25.313 1 31.61 303 SER A CA 1
ATOM 2375 C C . SER A 1 303 ? 7.975 34.774 25.087 1 31.61 303 SER A C 1
ATOM 2377 O O . SER A 1 303 ? 8.991 35.276 24.603 1 31.61 303 SER A O 1
ATOM 2379 N N . SER A 1 304 ? 6.971 35.326 24.582 1 34.75 304 SER A N 1
ATOM 2380 C CA . SER A 1 304 ? 6.825 36.772 24.709 1 34.75 304 SER A CA 1
ATOM 2381 C C . SER A 1 304 ? 7.262 37.252 26.089 1 34.75 304 SER A C 1
ATOM 2383 O O . SER A 1 304 ? 6.938 38.371 26.495 1 34.75 304 SER A O 1
ATOM 2385 N N . SER A 1 305 ? 7.794 36.341 26.926 1 33.88 305 SER A N 1
ATOM 2386 C CA . SER A 1 305 ? 7.922 37.011 28.216 1 33.88 305 SER A CA 1
ATOM 2387 C C . SER A 1 305 ? 8.919 38.163 28.144 1 33.88 305 SER A C 1
ATOM 2389 O O . SER A 1 305 ? 9.774 38.305 29.021 1 33.88 305 SER A O 1
ATOM 2391 N N . ASP A 1 306 ? 9.327 38.656 26.94 1 33.04 306 ASP A N 1
ATOM 2392 C CA . ASP A 1 306 ? 10.19 39.798 27.228 1 33.04 306 ASP A CA 1
ATOM 2393 C C . ASP A 1 306 ? 9.444 40.862 28.03 1 33.04 306 ASP A C 1
ATOM 2395 O O . ASP A 1 306 ? 8.693 41.659 27.465 1 33.04 306 ASP A O 1
ATOM 2399 N N . GLU A 1 307 ? 8.683 40.444 29.097 1 32.99 307 GLU A N 1
ATOM 2400 C CA . GLU A 1 307 ? 8.38 41.56 29.987 1 32.99 307 GLU A CA 1
ATOM 2401 C C . GLU A 1 307 ? 9.644 42.333 30.352 1 32.99 307 GLU A C 1
ATOM 2403 O O . GLU A 1 307 ? 10.517 41.813 31.05 1 32.99 307 GLU A O 1
ATOM 2408 N N . GLU A 1 308 ? 10.154 43.102 29.401 1 32.69 308 GLU A N 1
ATOM 2409 C CA . GLU A 1 308 ? 11.084 44.147 29.817 1 32.69 308 GLU A CA 1
ATOM 2410 C C . GLU A 1 308 ? 10.619 44.819 31.106 1 32.69 308 GLU A C 1
ATOM 2412 O O . GLU A 1 308 ? 9.542 45.418 31.146 1 32.69 308 GLU A O 1
ATOM 2417 N N . ILE A 1 309 ? 10.878 44.242 32.304 1 34.82 309 ILE A N 1
ATOM 2418 C CA . ILE A 1 309 ? 10.781 45.002 33.546 1 34.82 309 ILE A CA 1
ATOM 2419 C C . ILE A 1 309 ? 11.514 46.333 33.395 1 34.82 309 ILE A C 1
ATOM 2421 O O . ILE A 1 309 ? 12.707 46.36 33.081 1 34.82 309 ILE A O 1
ATOM 2425 N N . PRO A 1 310 ? 10.708 47.34 33.05 1 37.56 310 PRO A N 1
ATOM 2426 C CA . PRO A 1 310 ? 11.275 48.689 32.991 1 37.56 310 PRO A CA 1
ATOM 2427 C C . PRO A 1 310 ? 12.157 49.012 34.195 1 37.56 310 PRO A C 1
ATOM 2429 O O . PRO A 1 310 ? 11.732 48.839 35.34 1 37.56 310 PRO A O 1
ATOM 2432 N N . THR A 1 311 ? 13.46 48.675 34.079 1 34.63 311 THR A N 1
ATOM 2433 C CA . THR A 1 311 ? 14.389 49.144 35.102 1 34.63 311 THR A CA 1
ATOM 2434 C C . THR A 1 311 ? 14.124 50.608 35.442 1 34.63 311 THR A C 1
ATOM 2436 O O . THR A 1 311 ? 14.1 51.462 34.553 1 34.63 311 THR A O 1
ATOM 2439 N N . SER A 1 312 ? 13.227 50.889 36.445 1 31.27 312 SER A N 1
ATOM 2440 C CA . SER A 1 312 ? 13.066 52.181 37.103 1 31.27 312 SER A CA 1
ATOM 2441 C C . SER A 1 312 ? 14.409 52.88 37.287 1 31.27 312 SER A C 1
ATOM 2443 O O . SER A 1 312 ? 15.315 52.337 37.922 1 31.27 312 SER A O 1
ATOM 2445 N N . SER A 1 313 ? 14.939 53.544 36.224 1 28.14 313 SER A N 1
ATOM 2446 C CA . SER A 1 313 ? 16.007 54.516 36.434 1 28.14 313 SER A CA 1
ATOM 2447 C C . SER A 1 313 ? 15.717 55.404 37.64 1 28.14 313 SER A C 1
ATOM 2449 O O . SER A 1 313 ? 14.665 56.043 37.708 1 28.14 313 SER A O 1
ATOM 2451 N N . SER A 1 314 ? 16.097 54.962 38.834 1 28.48 314 SER A N 1
ATOM 2452 C CA . SER A 1 314 ? 16.259 55.89 39.948 1 28.48 314 SER A CA 1
ATOM 2453 C C . SER A 1 314 ? 17.002 57.15 39.515 1 28.48 314 SER A C 1
ATOM 2455 O O . SER A 1 314 ? 18.181 57.09 39.159 1 28.48 314 SER A O 1
ATOM 2457 N N . ARG A 1 315 ? 16.336 58.028 38.601 1 23.6 315 ARG A N 1
ATOM 2458 C CA . ARG A 1 315 ? 16.698 59.377 39.025 1 23.6 315 ARG A CA 1
ATOM 2459 C C . ARG A 1 315 ? 16.038 59.73 40.353 1 23.6 315 ARG A C 1
ATOM 2461 O O . ARG A 1 315 ? 14.867 59.412 40.574 1 23.6 315 ARG A O 1
ATOM 2468 N N . MET B 1 1 ? 5.411 -30.02 1.409 1 39.51 1 MET B N 1
ATOM 2469 C CA . MET B 1 1 ? 5.793 -28.783 2.086 1 39.51 1 MET B CA 1
ATOM 2470 C C . MET B 1 1 ? 6.083 -29.038 3.561 1 39.51 1 MET B C 1
ATOM 2472 O O . MET B 1 1 ? 5.275 -29.651 4.261 1 39.51 1 MET B O 1
ATOM 2476 N N . ASP B 1 2 ? 7.314 -28.956 3.874 1 50.84 2 ASP B N 1
ATOM 2477 C CA . ASP B 1 2 ? 7.765 -29.295 5.22 1 50.84 2 ASP B CA 1
ATOM 2478 C C . ASP B 1 2 ? 7.038 -28.458 6.27 1 50.84 2 ASP B C 1
ATOM 2480 O O . ASP B 1 2 ? 6.934 -27.237 6.135 1 50.84 2 ASP B O 1
ATOM 2484 N N . THR B 1 3 ? 6.257 -29.084 7.061 1 61.98 3 THR B N 1
ATOM 2485 C CA . THR B 1 3 ? 5.441 -28.619 8.177 1 61.98 3 THR B CA 1
ATOM 2486 C C . THR B 1 3 ? 6.221 -27.637 9.045 1 61.98 3 THR B C 1
ATOM 2488 O O . THR B 1 3 ? 5.667 -26.643 9.519 1 61.98 3 THR B O 1
ATOM 2491 N N . SER B 1 4 ? 7.537 -27.863 9.096 1 58.24 4 SER B N 1
ATOM 2492 C CA . SER B 1 4 ? 8.353 -27.037 9.98 1 58.24 4 SER B CA 1
ATOM 2493 C C . SER B 1 4 ? 8.558 -25.642 9.399 1 58.24 4 SER B C 1
ATOM 2495 O O . SER B 1 4 ? 8.493 -24.646 10.123 1 58.24 4 SER B O 1
ATOM 2497 N N . ALA B 1 5 ? 8.783 -25.574 8.133 1 57.88 5 ALA B N 1
ATOM 2498 C CA . ALA B 1 5 ? 9.002 -24.287 7.478 1 57.88 5 ALA B CA 1
ATOM 2499 C C . ALA B 1 5 ? 7.741 -23.429 7.519 1 57.88 5 ALA B C 1
ATOM 2501 O O . ALA B 1 5 ? 7.812 -22.221 7.758 1 57.88 5 ALA B O 1
ATOM 2502 N N . THR B 1 6 ? 6.706 -24.045 7.417 1 64.6 6 THR B N 1
ATOM 2503 C CA . THR B 1 6 ? 5.429 -23.343 7.47 1 64.6 6 THR B CA 1
ATOM 2504 C C . THR B 1 6 ? 5.165 -22.806 8.874 1 64.6 6 THR B C 1
ATOM 2506 O O . THR B 1 6 ? 4.686 -21.681 9.034 1 64.6 6 THR B O 1
ATOM 2509 N N . VAL B 1 7 ? 5.676 -23.636 9.808 1 63.47 7 VAL B N 1
ATOM 2510 C CA . VAL B 1 7 ? 5.484 -23.238 11.199 1 63.47 7 VAL B CA 1
ATOM 2511 C C . VAL B 1 7 ? 6.383 -22.048 11.525 1 63.47 7 VAL B C 1
ATOM 2513 O O . VAL B 1 7 ? 5.941 -21.08 12.149 1 63.47 7 VAL B O 1
ATOM 2516 N N . ALA B 1 8 ? 7.648 -22.117 11.091 1 58.44 8 ALA B N 1
ATOM 2517 C CA . ALA B 1 8 ? 8.585 -21.03 11.361 1 58.44 8 ALA B CA 1
ATOM 2518 C C . ALA B 1 8 ? 8.136 -19.738 10.684 1 58.44 8 ALA B C 1
ATOM 2520 O O . ALA B 1 8 ? 8.186 -18.664 11.287 1 58.44 8 ALA B O 1
ATOM 2521 N N . ALA B 1 9 ? 7.751 -19.841 9.502 1 64.14 9 ALA B N 1
ATOM 2522 C CA . ALA B 1 9 ? 7.245 -18.674 8.784 1 64.14 9 ALA B CA 1
ATOM 2523 C C . ALA B 1 9 ? 6.013 -18.097 9.474 1 64.14 9 ALA B C 1
ATOM 2525 O O . ALA B 1 9 ? 5.871 -16.878 9.589 1 64.14 9 ALA B O 1
ATOM 2526 N N . SER B 1 10 ? 5.329 -18.999 9.971 1 65.2 10 SER B N 1
ATOM 2527 C CA . SER B 1 10 ? 4.119 -18.573 10.667 1 65.2 10 SER B CA 1
ATOM 2528 C C . SER B 1 10 ? 4.454 -17.854 11.969 1 65.2 10 SER B C 1
ATOM 2530 O O . SER B 1 10 ? 3.857 -16.823 12.287 1 65.2 10 SER B O 1
ATOM 2532 N N . ALA B 1 11 ? 5.487 -18.407 12.647 1 63.71 11 ALA B N 1
ATOM 2533 C CA . ALA B 1 11 ? 5.881 -17.795 13.914 1 63.71 11 ALA B CA 1
ATOM 2534 C C . ALA B 1 11 ? 6.449 -16.396 13.694 1 63.71 11 ALA B C 1
ATOM 2536 O O . ALA B 1 11 ? 6.083 -15.453 14.4 1 63.71 11 ALA B O 1
ATOM 2537 N N . ALA B 1 12 ? 7.339 -16.284 12.759 1 61.1 12 ALA B N 1
ATOM 2538 C CA . ALA B 1 12 ? 7.912 -14.979 12.439 1 61.1 12 ALA B CA 1
ATOM 2539 C C . ALA B 1 12 ? 6.831 -14 11.99 1 61.1 12 ALA B C 1
ATOM 2541 O O . ALA B 1 12 ? 6.839 -12.832 12.385 1 61.1 12 ALA B O 1
ATOM 2542 N N . GLY B 1 13 ? 5.97 -14.519 11.272 1 65.55 13 GLY B N 1
ATOM 2543 C CA . GLY B 1 13 ? 4.85 -13.712 10.814 1 65.55 13 GLY B CA 1
ATOM 2544 C C . GLY B 1 13 ? 3.981 -13.199 11.947 1 65.55 13 GLY B C 1
ATOM 2545 O O . GLY B 1 13 ? 3.588 -12.031 11.955 1 65.55 13 GLY B O 1
ATOM 2546 N N . VAL B 1 14 ? 3.92 -14.059 12.906 1 67.04 14 VAL B N 1
ATOM 2547 C CA . VAL B 1 14 ? 3.078 -13.699 14.043 1 67.04 14 VAL B CA 1
ATOM 2548 C C . VAL B 1 14 ? 3.743 -12.584 14.847 1 67.04 14 VAL B C 1
ATOM 2550 O O . VAL B 1 14 ? 3.077 -11.64 15.278 1 67.04 14 VAL B O 1
ATOM 2553 N N . ILE B 1 15 ? 5.053 -12.632 14.937 1 64.38 15 ILE B N 1
ATOM 2554 C CA . ILE B 1 15 ? 5.776 -11.637 15.72 1 64.38 15 ILE B CA 1
ATOM 2555 C C . ILE B 1 15 ? 5.72 -10.284 15.014 1 64.38 15 ILE B C 1
ATOM 2557 O O . ILE B 1 15 ? 5.331 -9.279 15.614 1 64.38 15 ILE B O 1
ATOM 2561 N N . VAL B 1 16 ? 5.991 -10.316 13.843 1 65.57 16 VAL B N 1
ATOM 2562 C CA . VAL B 1 16 ? 6.059 -9.05 13.122 1 65.57 16 VAL B CA 1
ATOM 2563 C C . VAL B 1 16 ? 4.653 -8.48 12.944 1 65.57 16 VAL B C 1
ATOM 2565 O O . VAL B 1 16 ? 4.435 -7.28 13.124 1 65.57 16 VAL B O 1
ATOM 2568 N N . LEU B 1 17 ? 3.766 -9.389 12.731 1 74.45 17 LEU B N 1
ATOM 2569 C CA . LEU B 1 17 ? 2.376 -8.967 12.6 1 74.45 17 LEU B CA 1
ATOM 2570 C C . LEU B 1 17 ? 1.843 -8.435 13.926 1 74.45 17 LEU B C 1
ATOM 2572 O O . LEU B 1 17 ? 1.084 -7.463 13.95 1 74.45 17 LEU B O 1
ATOM 2576 N N . GLY B 1 18 ? 2.372 -9.074 14.952 1 75.49 18 GLY B N 1
ATOM 2577 C CA . GLY B 1 18 ? 1.97 -8.598 16.266 1 75.49 18 GLY B CA 1
ATOM 2578 C C . GLY B 1 18 ? 2.408 -7.172 16.543 1 75.49 18 GLY B C 1
ATOM 2579 O O . GLY B 1 18 ? 1.629 -6.367 17.059 1 75.49 18 GLY B O 1
ATOM 2580 N N . PHE B 1 19 ? 3.604 -6.858 16.129 1 73.5 19 PHE B N 1
ATOM 2581 C CA . PHE B 1 19 ? 4.099 -5.497 16.301 1 73.5 19 PHE B CA 1
ATOM 2582 C C . PHE B 1 19 ? 3.312 -4.521 15.435 1 73.5 19 PHE B C 1
ATOM 2584 O O . PHE B 1 19 ? 2.975 -3.422 15.879 1 73.5 19 PHE B O 1
ATOM 2591 N N . TRP B 1 20 ? 3.041 -4.991 14.293 1 78.74 20 TRP B N 1
ATOM 2592 C CA . TRP B 1 20 ? 2.27 -4.149 13.385 1 78.74 20 TRP B CA 1
ATOM 2593 C C . TRP B 1 20 ? 0.865 -3.905 13.928 1 78.74 20 TRP B C 1
ATOM 2595 O O . TRP B 1 20 ? 0.387 -2.769 13.942 1 78.74 20 TRP B O 1
ATOM 2605 N N . VAL B 1 21 ? 0.3 -4.953 14.461 1 83.16 21 VAL B N 1
ATOM 2606 C CA . VAL B 1 21 ? -1.034 -4.839 15.039 1 83.16 21 VAL B CA 1
ATOM 2607 C C . VAL B 1 21 ? -0.995 -3.912 16.252 1 83.16 21 VAL B C 1
ATOM 2609 O O . VAL B 1 21 ? -1.843 -3.028 16.393 1 83.16 21 VAL B O 1
ATOM 2612 N N . ALA B 1 22 ? 0.039 -4.027 17.027 1 82.75 22 ALA B N 1
ATOM 2613 C CA . ALA B 1 22 ? 0.183 -3.181 18.208 1 82.75 22 ALA B CA 1
ATOM 2614 C C . ALA B 1 22 ? 0.359 -1.716 17.816 1 82.75 22 ALA B C 1
ATOM 2616 O O . ALA B 1 22 ? -0.233 -0.827 18.43 1 82.75 22 ALA B O 1
ATOM 2617 N N . ALA B 1 23 ? 1.11 -1.479 16.842 1 79.79 23 ALA B N 1
ATOM 2618 C CA . ALA B 1 23 ? 1.34 -0.115 16.373 1 79.79 23 ALA B CA 1
ATOM 2619 C C . ALA B 1 23 ? 0.049 0.511 15.853 1 79.79 23 ALA B C 1
ATOM 2621 O O . ALA B 1 23 ? -0.234 1.681 16.121 1 79.79 23 ALA B O 1
ATOM 2622 N N . VAL B 1 24 ? -0.718 -0.276 15.159 1 85.66 24 VAL B N 1
ATOM 2623 C CA . VAL B 1 24 ? -1.973 0.218 14.602 1 85.66 24 VAL B CA 1
ATOM 2624 C C . VAL B 1 24 ? -2.963 0.502 15.729 1 85.66 24 VAL B C 1
ATOM 2626 O O . VAL B 1 24 ? -3.607 1.553 15.748 1 85.66 24 VAL B O 1
ATOM 2629 N N . VAL B 1 25 ? -2.989 -0.402 16.651 1 82.1 25 VAL B N 1
ATOM 2630 C CA . VAL B 1 25 ? -3.872 -0.199 17.795 1 82.1 25 VAL B CA 1
ATOM 2631 C C . VAL B 1 25 ? -3.449 1.054 18.557 1 82.1 25 VAL B C 1
ATOM 2633 O O . VAL B 1 25 ? -4.294 1.856 18.963 1 82.1 25 VAL B O 1
ATOM 2636 N N . TYR B 1 26 ? -2.163 1.23 18.662 1 78.47 26 TYR B N 1
ATOM 2637 C CA . TYR B 1 26 ? -1.644 2.417 19.332 1 78.47 26 TYR B CA 1
ATOM 2638 C C . TYR B 1 26 ? -2.039 3.683 18.581 1 78.47 26 TYR B C 1
ATOM 2640 O O . TYR B 1 26 ? -2.435 4.678 19.193 1 78.47 26 TYR B O 1
ATOM 2648 N N . LEU B 1 27 ? -1.968 3.649 17.33 1 77.53 27 LEU B N 1
ATOM 2649 C CA . LEU B 1 27 ? -2.326 4.783 16.485 1 77.53 27 LEU B CA 1
ATOM 2650 C C . LEU B 1 27 ? -3.767 5.215 16.738 1 77.53 27 LEU B C 1
ATOM 2652 O O . LEU B 1 27 ? -4.055 6.411 16.824 1 77.53 27 LEU B O 1
ATOM 2656 N N . PHE B 1 28 ? -4.634 4.284 16.939 1 82.4 28 PHE B N 1
ATOM 2657 C CA . PHE B 1 28 ? -6.048 4.619 17.061 1 82.4 28 PHE B CA 1
ATOM 2658 C C . PHE B 1 28 ? -6.433 4.815 18.523 1 82.4 28 PHE B C 1
ATOM 2660 O O . PHE B 1 28 ? -7.537 5.274 18.823 1 82.4 28 PHE B O 1
ATOM 2667 N N . SER B 1 29 ? -5.513 4.401 19.387 1 74.63 29 SER B N 1
ATOM 2668 C CA . SER B 1 29 ? -5.759 4.599 20.812 1 74.63 29 SER B CA 1
ATOM 2669 C C . SER B 1 29 ? -5.237 5.954 21.279 1 74.63 29 SER B C 1
ATOM 2671 O O . SER B 1 29 ? -5.568 6.407 22.377 1 74.63 29 SER B O 1
ATOM 2673 N N . TYR B 1 30 ? -4.329 6.466 20.493 1 58.76 30 TYR B N 1
ATOM 2674 C CA . TYR B 1 30 ? -3.618 7.677 20.889 1 58.76 30 TYR B CA 1
ATOM 2675 C C . TYR B 1 30 ? -4.584 8.842 21.07 1 58.76 30 TYR B C 1
ATOM 2677 O O . TYR B 1 30 ? -5.247 9.261 20.118 1 58.76 30 TYR B O 1
ATOM 2685 N N . ASP B 1 31 ? -5.208 8.861 22.199 1 55.83 31 ASP B N 1
ATOM 2686 C CA . ASP B 1 31 ? -5.915 10.07 22.612 1 55.83 31 ASP B CA 1
ATOM 2687 C C . ASP B 1 31 ? -4.934 11.179 22.986 1 55.83 31 ASP B C 1
ATOM 2689 O O . ASP B 1 31 ? -4.426 11.213 24.109 1 55.83 31 ASP B O 1
ATOM 2693 N N . LYS B 1 32 ? -3.786 11.211 22.491 1 50.03 32 LYS B N 1
ATOM 2694 C CA . LYS B 1 32 ? -3.175 12.373 23.129 1 50.03 32 LYS B CA 1
ATOM 2695 C C . LYS B 1 32 ? -4.189 13.5 23.306 1 50.03 32 LYS B C 1
ATOM 2697 O O . LYS B 1 32 ? -4.624 14.109 22.326 1 50.03 32 LYS B O 1
ATOM 2702 N N . ARG B 1 33 ? -5.082 13.218 24.262 1 42.15 33 ARG B N 1
ATOM 2703 C CA . ARG B 1 33 ? -5.698 14.298 25.027 1 42.15 33 ARG B CA 1
ATOM 2704 C C . ARG B 1 33 ? -4.771 15.506 25.113 1 42.15 33 ARG B C 1
ATOM 2706 O O . ARG B 1 33 ? -3.685 15.423 25.691 1 42.15 33 ARG B O 1
ATOM 2713 N N . ASP B 1 34 ? -4.375 16.142 24.081 1 36.4 34 ASP B N 1
ATOM 2714 C CA . ASP B 1 34 ? -3.973 17.397 24.709 1 36.4 34 ASP B CA 1
ATOM 2715 C C . ASP B 1 34 ? -4.691 17.598 26.042 1 36.4 34 ASP B C 1
ATOM 2717 O O . ASP B 1 34 ? -5.901 17.829 26.072 1 36.4 34 ASP B O 1
ATOM 2721 N N . ASN B 1 35 ? -4.444 16.865 27.064 1 33 35 ASN B N 1
ATOM 2722 C CA . ASN B 1 35 ? -4.782 17.319 28.409 1 33 35 ASN B CA 1
ATOM 2723 C C . ASN B 1 35 ? -5.088 18.814 28.435 1 33 35 ASN B C 1
ATOM 2725 O O . ASN B 1 35 ? -5.439 19.398 27.408 1 33 35 ASN B O 1
ATOM 2729 N N . GLY B 1 36 ? -4.315 19.595 29.428 1 32 36 GLY B N 1
ATOM 2730 C CA . GLY B 1 36 ? -4.56 20.749 30.279 1 32 36 GLY B CA 1
ATOM 2731 C C . GLY B 1 36 ? -4.865 22.013 29.497 1 32 36 GLY B C 1
ATOM 2732 O O . GLY B 1 36 ? -5.449 22.956 30.034 1 32 36 GLY B O 1
ATOM 2733 N N . THR B 1 37 ? -3.733 22.669 28.771 1 32.31 37 THR B N 1
ATOM 2734 C CA . THR B 1 37 ? -3.968 24.103 28.897 1 32.31 37 THR B CA 1
ATOM 2735 C C . THR B 1 37 ? -5.238 24.509 28.155 1 32.31 37 THR B C 1
ATOM 2737 O O . THR B 1 37 ? -5.422 24.155 26.988 1 32.31 37 THR B O 1
ATOM 2740 N N . THR B 1 38 ? -6.31 24.663 28.774 1 33.63 38 THR B N 1
ATOM 2741 C CA . THR B 1 38 ? -7.521 25.463 28.632 1 33.63 38 THR B CA 1
ATOM 2742 C C . THR B 1 38 ? -7.333 26.547 27.575 1 33.63 38 THR B C 1
ATOM 2744 O O . THR B 1 38 ? -8.129 27.484 27.491 1 33.63 38 THR B O 1
ATOM 2747 N N . ASP B 1 39 ? -5.994 26.862 27.158 1 34.36 39 ASP B N 1
ATOM 2748 C CA . ASP B 1 39 ? -6.01 28.103 26.39 1 34.36 39 ASP B CA 1
ATOM 2749 C C . ASP B 1 39 ? -6.811 27.941 25.1 1 34.36 39 ASP B C 1
ATOM 2751 O O . ASP B 1 39 ? -6.824 26.862 24.504 1 34.36 39 ASP B O 1
ATOM 2755 N N . SER B 1 40 ? -7.638 28.83 24.702 1 37.82 40 SER B N 1
ATOM 2756 C CA . SER B 1 40 ? -8.556 29.188 23.625 1 37.82 40 SER B CA 1
ATOM 2757 C C . SER B 1 40 ? -8.066 28.659 22.282 1 37.82 40 SER B C 1
ATOM 2759 O O . SER B 1 40 ? -8.853 28.504 21.345 1 37.82 40 SER B O 1
ATOM 2761 N N . GLU B 1 41 ? -6.754 28.662 21.983 1 39.51 41 GLU B N 1
ATOM 2762 C CA . GLU B 1 41 ? -6.175 28.382 20.672 1 39.51 41 GLU B CA 1
ATOM 2763 C C . GLU B 1 41 ? -6.155 26.883 20.386 1 39.51 41 GLU B C 1
ATOM 2765 O O . GLU B 1 41 ? -5.809 26.461 19.28 1 39.51 41 GLU B O 1
ATOM 2770 N N . SER B 1 42 ? -6.034 25.888 21.305 1 42.92 42 SER B N 1
ATOM 2771 C CA . SER B 1 42 ? -5.967 24.431 21.338 1 42.92 42 SER B CA 1
ATOM 2772 C C . SER B 1 42 ? -7.247 23.806 20.792 1 42.92 42 SER B C 1
ATOM 2774 O O . SER B 1 42 ? -7.381 22.581 20.76 1 42.92 42 SER B O 1
ATOM 2776 N N . LYS B 1 43 ? -8.37 24.465 20.829 1 47.49 43 LYS B N 1
ATOM 2777 C CA . LYS B 1 43 ? -9.725 24.028 20.505 1 47.49 43 LYS B CA 1
ATOM 2778 C C . LYS B 1 43 ? -9.798 23.473 19.085 1 47.49 43 LYS B C 1
ATOM 2780 O O . LYS B 1 43 ? -10.672 22.661 18.774 1 47.49 43 LYS B O 1
ATOM 2785 N N . SER B 1 44 ? -8.807 23.876 18.13 1 52.64 44 SER B N 1
ATOM 2786 C CA . SER B 1 44 ? -9.225 23.671 16.747 1 52.64 44 SER B CA 1
ATOM 2787 C C . SER B 1 44 ? -8.573 22.428 16.151 1 52.64 44 SER B C 1
ATOM 2789 O O . SER B 1 44 ? -8.935 21.996 15.055 1 52.64 44 SER B O 1
ATOM 2791 N N . HIS B 1 45 ? -7.519 21.751 16.925 1 57.75 45 HIS B N 1
ATOM 2792 C CA . HIS B 1 45 ? -6.911 20.602 16.262 1 57.75 45 HIS B CA 1
ATOM 2793 C C . HIS B 1 45 ? -7.397 19.292 16.873 1 57.75 45 HIS B C 1
ATOM 2795 O O . HIS B 1 45 ? -7.549 19.19 18.092 1 57.75 45 HIS B O 1
ATOM 2801 N N . VAL B 1 46 ? -7.755 18.292 15.991 1 65.34 46 VAL B N 1
ATOM 2802 C CA . VAL B 1 46 ? -8.195 16.964 16.407 1 65.34 46 VAL B CA 1
ATOM 2803 C C . VAL B 1 46 ? -6.981 16.083 16.692 1 65.34 46 VAL B C 1
ATOM 2805 O O . VAL B 1 46 ? -6.899 15.453 17.75 1 65.34 46 VAL B O 1
ATOM 2808 N N . TYR B 1 47 ? -5.839 16.107 15.815 1 75.76 47 TYR B N 1
ATOM 2809 C CA . TYR B 1 47 ? -4.627 15.309 15.959 1 75.76 47 TYR B CA 1
ATOM 2810 C C . TYR B 1 47 ? -3.414 16.058 15.421 1 75.76 47 TYR B C 1
ATOM 2812 O O . TYR B 1 47 ? -3.514 16.781 14.427 1 75.76 47 TYR B O 1
ATOM 2820 N N . SER B 1 48 ? -2.285 16.013 16.146 1 80.92 48 SER B N 1
ATOM 2821 C CA . SER B 1 48 ? -1.018 16.584 15.7 1 80.92 48 SER B CA 1
ATOM 2822 C C . SER B 1 48 ? 0.137 15.617 15.932 1 80.92 48 SER B C 1
ATOM 2824 O O . SER B 1 48 ? 0.279 15.061 17.023 1 80.92 48 SER B O 1
ATOM 2826 N N . TRP B 1 49 ? 0.896 15.336 14.916 1 82.45 49 TRP B N 1
ATOM 2827 C CA . TRP B 1 49 ? 2.073 14.477 14.995 1 82.45 49 TRP B CA 1
ATOM 2828 C C . TRP B 1 49 ? 3.326 15.231 14.564 1 82.45 49 TRP B C 1
ATOM 2830 O O . TRP B 1 49 ? 3.361 15.823 13.483 1 82.45 49 TRP B O 1
ATOM 2840 N N . THR B 1 50 ? 4.301 15.238 15.453 1 85.42 50 THR B N 1
ATOM 2841 C CA . THR B 1 50 ? 5.593 15.837 15.139 1 85.42 50 THR B CA 1
ATOM 2842 C C . THR B 1 50 ? 6.67 14.764 15.008 1 85.42 50 THR B C 1
ATOM 2844 O O . THR B 1 50 ? 6.802 13.9 15.877 1 85.42 50 THR B O 1
ATOM 2847 N N . PHE B 1 51 ? 7.334 14.762 13.922 1 87.87 51 PHE B N 1
ATOM 2848 C CA . PHE B 1 51 ? 8.368 13.758 13.701 1 87.87 51 PHE B CA 1
ATOM 2849 C C . PHE B 1 51 ? 9.4 14.255 12.696 1 87.87 51 PHE B C 1
ATOM 2851 O O . PHE B 1 51 ? 9.152 15.22 11.97 1 87.87 51 PHE B O 1
ATOM 2858 N N . HIS B 1 52 ? 10.537 13.665 12.809 1 92.59 52 HIS B N 1
ATOM 2859 C CA . HIS B 1 52 ? 11.561 13.956 11.812 1 92.59 52 HIS B CA 1
ATOM 2860 C C . HIS B 1 52 ? 11.359 13.118 10.554 1 92.59 52 HIS B C 1
ATOM 2862 O O . HIS B 1 52 ? 11.175 11.902 10.636 1 92.59 52 HIS B O 1
ATOM 2868 N N . VAL B 1 53 ? 11.467 13.715 9.431 1 93.1 53 VAL B N 1
ATOM 2869 C CA . VAL B 1 53 ? 11.143 13.084 8.156 1 93.1 53 VAL B CA 1
ATOM 2870 C C . VAL B 1 53 ? 12.055 11.88 7.929 1 93.1 53 VAL B C 1
ATOM 2872 O O . VAL B 1 53 ? 11.611 10.844 7.429 1 93.1 53 VAL B O 1
ATOM 2875 N N . GLU B 1 54 ? 13.27 11.911 8.382 1 94.59 54 GLU B N 1
ATOM 2876 C CA . GLU B 1 54 ? 14.261 10.869 8.134 1 94.59 54 GLU B CA 1
ATOM 2877 C C . GLU B 1 54 ? 13.983 9.63 8.982 1 94.59 54 GLU B C 1
ATOM 2879 O O . GLU B 1 54 ? 14.534 8.558 8.724 1 94.59 54 GLU B O 1
ATOM 2884 N N . SER B 1 55 ? 13.164 9.784 9.994 1 94.52 55 SER B N 1
ATOM 2885 C CA . SER B 1 55 ? 12.762 8.606 10.756 1 94.52 55 SER B CA 1
ATOM 2886 C C . SER B 1 55 ? 12.049 7.59 9.87 1 94.52 55 SER B C 1
ATOM 2888 O O . SER B 1 55 ? 12.23 6.382 10.031 1 94.52 55 SER B O 1
ATOM 2890 N N . LEU B 1 56 ? 11.314 8.045 8.933 1 94.09 56 LEU B N 1
ATOM 2891 C CA . LEU B 1 56 ? 10.577 7.165 8.032 1 94.09 56 LEU B CA 1
ATOM 2892 C C . LEU B 1 56 ? 11.532 6.353 7.163 1 94.09 56 LEU B C 1
ATOM 2894 O O . LEU B 1 56 ? 11.356 5.143 7.004 1 94.09 56 LEU B O 1
ATOM 2898 N N . ARG B 1 57 ? 12.507 7.01 6.656 1 94.49 57 ARG B N 1
ATOM 2899 C CA . ARG B 1 57 ? 13.493 6.33 5.821 1 94.49 57 ARG B CA 1
ATOM 2900 C C . ARG B 1 57 ? 14.364 5.396 6.653 1 94.49 57 ARG B C 1
ATOM 2902 O O . ARG B 1 57 ? 14.656 4.273 6.234 1 94.49 57 ARG B O 1
ATOM 2909 N N . PHE B 1 58 ? 14.783 5.837 7.854 1 95.28 58 PHE B N 1
ATOM 2910 C CA . PHE B 1 58 ? 15.645 5.05 8.728 1 95.28 58 PHE B CA 1
ATOM 2911 C C . PHE B 1 58 ? 14.944 3.77 9.169 1 95.28 58 PHE B C 1
ATOM 2913 O O . PHE B 1 58 ? 15.461 2.67 8.96 1 95.28 58 PHE B O 1
ATOM 2920 N N . TYR B 1 59 ? 13.796 3.923 9.735 1 93.6 59 TYR B N 1
ATOM 2921 C CA . TYR B 1 59 ? 13.087 2.754 10.244 1 93.6 59 TYR B CA 1
ATOM 2922 C C . TYR B 1 59 ? 12.54 1.908 9.1 1 93.6 59 TYR B C 1
ATOM 2924 O O . TYR B 1 59 ? 12.44 0.684 9.218 1 93.6 59 TYR B O 1
ATOM 2932 N N . GLY B 1 60 ? 12.166 2.581 7.954 1 93.84 60 GLY B N 1
ATOM 2933 C CA . GLY B 1 60 ? 11.811 1.806 6.776 1 93.84 60 GLY B CA 1
ATOM 2934 C C . GLY B 1 60 ? 12.916 0.872 6.32 1 93.84 60 GLY B C 1
ATOM 2935 O O . GLY B 1 60 ? 12.659 -0.288 5.991 1 93.84 60 GLY B O 1
ATOM 2936 N N . MET B 1 61 ? 14.153 1.348 6.348 1 95.11 61 MET B N 1
ATOM 2937 C CA . MET B 1 61 ? 15.295 0.53 5.95 1 95.11 61 MET B CA 1
ATOM 2938 C C . MET B 1 61 ? 15.555 -0.576 6.967 1 95.11 61 MET B C 1
ATOM 2940 O O . MET B 1 61 ? 15.838 -1.715 6.594 1 95.11 61 MET B O 1
ATOM 2944 N N . LEU B 1 62 ? 15.413 -0.26 8.209 1 94.16 62 LEU B N 1
ATOM 2945 C CA . LEU B 1 62 ? 15.591 -1.275 9.24 1 94.16 62 LEU B CA 1
ATOM 2946 C C . LEU B 1 62 ? 14.548 -2.379 9.102 1 94.16 62 LEU B C 1
ATOM 2948 O O . LEU B 1 62 ? 14.875 -3.564 9.205 1 94.16 62 LEU B O 1
ATOM 2952 N N . CYS B 1 63 ? 13.358 -1.979 8.867 1 91.48 63 CYS B N 1
ATOM 2953 C CA . CYS B 1 63 ? 12.294 -2.961 8.682 1 91.48 63 CYS B CA 1
ATOM 2954 C C . CYS B 1 63 ? 12.542 -3.806 7.439 1 91.48 63 CYS B C 1
ATOM 2956 O O . CYS B 1 63 ? 12.251 -5.004 7.43 1 91.48 63 CYS B O 1
ATOM 2958 N N . PHE B 1 64 ? 13.038 -3.182 6.414 1 92.63 64 PHE B N 1
ATOM 2959 C CA . PHE B 1 64 ? 13.404 -3.927 5.215 1 92.63 64 PHE B CA 1
ATOM 2960 C C . PHE B 1 64 ? 14.403 -5.029 5.546 1 92.63 64 PHE B C 1
ATOM 2962 O O . PHE B 1 64 ? 14.224 -6.178 5.138 1 92.63 64 PHE B O 1
ATOM 2969 N N . LEU B 1 65 ? 15.362 -4.694 6.335 1 92.34 65 LEU B N 1
ATOM 2970 C CA . LEU B 1 65 ? 16.381 -5.662 6.727 1 92.34 65 LEU B CA 1
ATOM 2971 C C . LEU B 1 65 ? 15.78 -6.763 7.595 1 92.34 65 LEU B C 1
ATOM 2973 O O . LEU B 1 65 ? 16.153 -7.931 7.47 1 92.34 65 LEU B O 1
ATOM 2977 N N . VAL B 1 66 ? 14.886 -6.39 8.399 1 87.6 66 VAL B N 1
ATOM 2978 C CA . VAL B 1 66 ? 14.229 -7.369 9.259 1 87.6 66 VAL B CA 1
ATOM 2979 C C . VAL B 1 66 ? 13.415 -8.341 8.408 1 87.6 66 VAL B C 1
ATOM 2981 O O . VAL B 1 66 ? 13.429 -9.55 8.65 1 87.6 66 VAL B O 1
ATOM 2984 N N . VAL B 1 67 ? 12.721 -7.83 7.419 1 87.52 67 VAL B N 1
ATOM 2985 C CA . VAL B 1 67 ? 11.932 -8.678 6.533 1 87.52 67 VAL B CA 1
ATOM 2986 C C . VAL B 1 67 ? 12.852 -9.637 5.781 1 87.52 67 VAL B C 1
ATOM 2988 O O . VAL B 1 67 ? 12.555 -10.829 5.664 1 87.52 67 VAL B O 1
ATOM 2991 N N . LEU B 1 68 ? 13.992 -9.105 5.309 1 88.77 68 LEU B N 1
ATOM 2992 C CA . LEU B 1 68 ? 14.949 -9.944 4.595 1 88.77 68 LEU B CA 1
ATOM 2993 C C . LEU B 1 68 ? 15.524 -11.016 5.515 1 88.77 68 LEU B C 1
ATOM 2995 O O . LEU B 1 68 ? 15.647 -12.177 5.12 1 88.77 68 LEU B O 1
ATOM 2999 N N . ALA B 1 69 ? 15.852 -10.622 6.682 1 85.65 69 ALA B N 1
ATOM 3000 C CA . ALA B 1 69 ? 16.413 -11.567 7.645 1 85.65 69 ALA B CA 1
ATOM 3001 C C . ALA B 1 69 ? 15.397 -12.645 8.011 1 85.65 69 ALA B C 1
ATOM 3003 O O . ALA B 1 69 ? 15.735 -13.829 8.078 1 85.65 69 ALA B O 1
ATOM 3004 N N . ALA B 1 70 ? 14.209 -12.214 8.235 1 81.87 70 ALA B N 1
ATOM 3005 C CA . ALA B 1 70 ? 13.146 -13.172 8.528 1 81.87 70 ALA B CA 1
ATOM 3006 C C . ALA B 1 70 ? 12.924 -14.121 7.353 1 81.87 70 ALA B C 1
ATOM 3008 O O . ALA B 1 70 ? 12.733 -15.324 7.546 1 81.87 70 ALA B O 1
ATOM 3009 N N . GLY B 1 71 ? 12.94 -13.523 6.137 1 83.17 71 GLY B N 1
ATOM 3010 C CA . GLY B 1 71 ? 12.811 -14.358 4.953 1 83.17 71 GLY B CA 1
ATOM 3011 C C . GLY B 1 71 ? 13.93 -15.374 4.815 1 83.17 71 GLY B C 1
ATOM 3012 O O . GLY B 1 71 ? 13.681 -16.539 4.499 1 83.17 71 GLY B O 1
ATOM 3013 N N . ALA B 1 72 ? 15.141 -14.954 5.066 1 81.77 72 ALA B N 1
ATOM 3014 C CA . ALA B 1 72 ? 16.293 -15.85 5.011 1 81.77 72 ALA B CA 1
ATOM 3015 C C . ALA B 1 72 ? 16.15 -16.99 6.015 1 81.77 72 ALA B C 1
ATOM 3017 O O . ALA B 1 72 ? 16.396 -18.152 5.683 1 81.77 72 ALA B O 1
ATOM 3018 N N . LEU B 1 73 ? 15.748 -16.658 7.194 1 78.72 73 LEU B N 1
ATOM 3019 C CA . LEU B 1 73 ? 15.609 -17.643 8.261 1 78.72 73 LEU B CA 1
ATOM 3020 C C . LEU B 1 73 ? 14.517 -18.654 7.928 1 78.72 73 LEU B C 1
ATOM 3022 O O . LEU B 1 73 ? 14.712 -19.861 8.093 1 78.72 73 LEU B O 1
ATOM 3026 N N . VAL B 1 74 ? 13.397 -18.237 7.43 1 75.53 74 VAL B N 1
ATOM 3027 C CA . VAL B 1 74 ? 12.27 -19.112 7.123 1 75.53 74 VAL B CA 1
ATOM 3028 C C . VAL B 1 74 ? 12.61 -19.991 5.922 1 75.53 74 VAL B C 1
ATOM 3030 O O . VAL B 1 74 ? 12.27 -21.176 5.896 1 75.53 74 VAL B O 1
ATOM 3033 N N . THR B 1 75 ? 13.178 -19.338 4.965 1 76.18 75 THR B N 1
ATOM 3034 C CA . THR B 1 75 ? 13.583 -20.1 3.789 1 76.18 75 THR B CA 1
ATOM 3035 C C . THR B 1 75 ? 14.554 -21.213 4.174 1 76.18 75 THR B C 1
ATOM 3037 O O . THR B 1 75 ? 14.437 -22.34 3.69 1 76.18 75 THR B O 1
ATOM 3040 N N . GLU B 1 76 ? 15.494 -20.938 4.913 1 73.84 76 GLU B N 1
ATOM 3041 C CA . GLU B 1 76 ? 16.462 -21.931 5.369 1 73.84 76 GLU B CA 1
ATOM 3042 C C . GLU B 1 76 ? 15.777 -23.058 6.138 1 73.84 76 GLU B C 1
ATOM 3044 O O . GLU B 1 76 ? 16.085 -24.233 5.932 1 73.84 76 GLU B O 1
ATOM 3049 N N . LYS B 1 77 ? 14.827 -22.81 6.858 1 70.79 77 LYS B N 1
ATOM 3050 C CA . LYS B 1 77 ? 14.193 -23.792 7.733 1 70.79 77 LYS B CA 1
ATOM 3051 C C . LYS B 1 77 ? 13.118 -24.579 6.988 1 70.79 77 LYS B C 1
ATOM 3053 O O . LYS B 1 77 ? 12.766 -25.69 7.388 1 70.79 77 LYS B O 1
ATOM 3058 N N . SER B 1 78 ? 12.432 -23.895 6.027 1 62.83 78 SER B N 1
ATOM 3059 C CA . SER B 1 78 ? 11.341 -24.542 5.306 1 62.83 78 SER B CA 1
ATOM 3060 C C . SER B 1 78 ? 11.869 -25.576 4.317 1 62.83 78 SER B C 1
ATOM 3062 O O . SER B 1 78 ? 11.106 -26.396 3.802 1 62.83 78 SER B O 1
ATOM 3064 N N . GLY B 1 79 ? 13.047 -25.765 4.192 1 56.41 79 GLY B N 1
ATOM 3065 C CA . GLY B 1 79 ? 13.552 -26.736 3.234 1 56.41 79 GLY B CA 1
ATOM 3066 C C . GLY B 1 79 ? 12.998 -26.538 1.836 1 56.41 79 GLY B C 1
ATOM 3067 O O . GLY B 1 79 ? 12.805 -27.505 1.096 1 56.41 79 GLY B O 1
ATOM 3068 N N . ILE B 1 80 ? 12.234 -25.557 1.506 1 52.47 80 ILE B N 1
ATOM 3069 C CA . ILE B 1 80 ? 11.718 -25.345 0.158 1 52.47 80 ILE B CA 1
ATOM 3070 C C . ILE B 1 80 ? 12.803 -25.668 -0.867 1 52.47 80 ILE B C 1
ATOM 3072 O O . ILE B 1 80 ? 13.961 -25.278 -0.698 1 52.47 80 ILE B O 1
ATOM 3076 N N . ASP B 1 81 ? 12.5 -26.636 -1.646 1 51.99 81 ASP B N 1
ATOM 3077 C CA . ASP B 1 81 ? 13.379 -27.286 -2.613 1 51.99 81 ASP B CA 1
ATOM 3078 C C . ASP B 1 81 ? 14.314 -26.275 -3.272 1 51.99 81 ASP B C 1
ATOM 3080 O O . ASP B 1 81 ? 15.481 -26.577 -3.53 1 51.99 81 ASP B O 1
ATOM 3084 N N . THR B 1 82 ? 13.742 -25.197 -3.712 1 50.86 82 THR B N 1
ATOM 3085 C CA . THR B 1 82 ? 14.602 -24.212 -4.358 1 50.86 82 THR B CA 1
ATOM 3086 C C . THR B 1 82 ? 15.803 -23.881 -3.476 1 50.86 82 THR B C 1
ATOM 3088 O O . THR B 1 82 ? 16.831 -23.412 -3.969 1 50.86 82 THR B O 1
ATOM 3091 N N . ILE B 1 83 ? 15.598 -24.237 -2.091 1 52.75 83 ILE B N 1
ATOM 3092 C CA . ILE B 1 83 ? 16.747 -24.048 -1.212 1 52.75 83 ILE B CA 1
ATOM 3093 C C . ILE B 1 83 ? 17.518 -25.359 -1.082 1 52.75 83 ILE B C 1
ATOM 3095 O O . ILE B 1 83 ? 18.742 -25.354 -0.926 1 52.75 83 ILE B O 1
ATOM 3099 N N . GLU B 1 84 ? 16.761 -26.471 -1.312 1 54.04 84 GLU B N 1
ATOM 3100 C CA . GLU B 1 84 ? 17.574 -27.68 -1.229 1 54.04 84 GLU B CA 1
ATOM 3101 C C . GLU B 1 84 ? 18.712 -27.65 -2.245 1 54.04 84 GLU B C 1
ATOM 3103 O O . GLU B 1 84 ? 19.843 -28.028 -1.93 1 54.04 84 GLU B O 1
ATOM 3108 N N . ASP B 1 85 ? 18.301 -27.14 -3.434 1 68.67 85 ASP B N 1
ATOM 3109 C CA . ASP B 1 85 ? 19.357 -26.93 -4.42 1 68.67 85 ASP B CA 1
ATOM 3110 C C . ASP B 1 85 ? 19.361 -25.487 -4.921 1 68.67 85 ASP B C 1
ATOM 3112 O O . ASP B 1 85 ? 18.574 -25.128 -5.799 1 68.67 85 ASP B O 1
ATOM 3116 N N . PRO B 1 86 ? 20.15 -24.722 -4.215 1 70.23 86 PRO B N 1
ATOM 3117 C CA . PRO B 1 86 ? 20.185 -23.296 -4.546 1 70.23 86 PRO B CA 1
ATOM 3118 C C . PRO B 1 86 ? 20.477 -23.04 -6.023 1 70.23 86 PRO B C 1
ATOM 3120 O O . PRO B 1 86 ? 20.304 -21.918 -6.505 1 70.23 86 PRO B O 1
ATOM 3123 N N . THR B 1 87 ? 20.868 -24.086 -6.716 1 76.04 87 THR B N 1
ATOM 3124 C CA . THR B 1 87 ? 21.202 -23.907 -8.124 1 76.04 87 THR B CA 1
ATOM 3125 C C . THR B 1 87 ? 19.965 -24.083 -9 1 76.04 87 THR B C 1
ATOM 3127 O O . THR B 1 87 ? 20.02 -23.865 -10.212 1 76.04 87 THR B O 1
ATOM 3130 N N . LYS B 1 88 ? 18.845 -24.363 -8.384 1 77.82 88 LYS B N 1
ATOM 3131 C CA . LYS B 1 88 ? 17.645 -24.639 -9.168 1 77.82 88 LYS B CA 1
ATOM 3132 C C . LYS B 1 88 ? 16.699 -23.441 -9.165 1 77.82 88 LYS B C 1
ATOM 3134 O O . LYS B 1 88 ? 15.549 -23.551 -9.595 1 77.82 88 LYS B O 1
ATOM 3139 N N . THR B 1 89 ? 17.2 -22.366 -8.729 1 79.84 89 THR B N 1
ATOM 3140 C CA . THR B 1 89 ? 16.375 -21.164 -8.786 1 79.84 89 THR B CA 1
ATOM 3141 C C . THR B 1 89 ? 16.54 -20.457 -10.129 1 79.84 89 THR B C 1
ATOM 3143 O O . THR B 1 89 ? 17.598 -20.544 -10.755 1 79.84 89 THR B O 1
ATOM 3146 N N . VAL B 1 90 ? 15.518 -19.811 -10.545 1 83.5 90 VAL B N 1
ATOM 3147 C CA . VAL B 1 90 ? 15.564 -19.055 -11.792 1 83.5 90 VAL B CA 1
ATOM 3148 C C . VAL B 1 90 ? 16.675 -18.009 -11.722 1 83.5 90 VAL B C 1
ATOM 3150 O O . VAL B 1 90 ? 17.354 -17.749 -12.718 1 83.5 90 VAL B O 1
ATOM 3153 N N . ILE B 1 91 ? 16.894 -17.507 -10.574 1 82.67 91 ILE B N 1
ATOM 3154 C CA . ILE B 1 91 ? 17.922 -16.491 -10.381 1 82.67 91 ILE B CA 1
ATOM 3155 C C . ILE B 1 91 ? 19.302 -17.101 -10.616 1 82.67 91 ILE B C 1
ATOM 3157 O O . ILE B 1 91 ? 20.141 -16.51 -11.301 1 82.67 91 ILE B O 1
ATOM 3161 N N . PHE B 1 92 ? 19.483 -18.231 -10.082 1 85.11 92 PHE B N 1
ATOM 3162 C CA . PHE B 1 92 ? 20.766 -18.897 -10.276 1 85.11 92 PHE B CA 1
ATOM 3163 C C . PHE B 1 92 ? 20.959 -19.283 -11.738 1 85.11 92 PHE B C 1
ATOM 3165 O O . PHE B 1 92 ? 22.066 -19.182 -12.271 1 85.11 92 PHE B O 1
ATOM 3172 N N . GLU B 1 93 ? 19.957 -19.709 -12.34 1 85.58 93 GLU B N 1
ATOM 3173 C CA . GLU B 1 93 ? 20.029 -20.102 -13.744 1 85.58 93 GLU B CA 1
ATOM 3174 C C . GLU B 1 93 ? 20.404 -18.917 -14.63 1 85.58 93 GLU B C 1
ATOM 3176 O O . GLU B 1 93 ? 21.134 -19.075 -15.611 1 85.58 93 GLU B O 1
ATOM 3181 N N . LEU B 1 94 ? 19.937 -17.793 -14.218 1 85.21 94 LEU B N 1
ATOM 3182 C CA . LEU B 1 94 ? 20.145 -16.613 -15.051 1 85.21 94 LEU B CA 1
ATOM 3183 C C . LEU B 1 94 ? 21.486 -15.957 -14.739 1 85.21 94 LEU B C 1
ATOM 3185 O O . LEU B 1 94 ? 22.157 -15.447 -15.639 1 85.21 94 LEU B O 1
ATOM 3189 N N . PHE B 1 95 ? 21.855 -16.017 -13.411 1 86.36 95 PHE B N 1
ATOM 3190 C CA . PHE B 1 95 ? 22.941 -15.128 -13.016 1 86.36 95 PHE B CA 1
ATOM 3191 C C . PHE B 1 95 ? 24.098 -15.92 -12.419 1 86.36 95 PHE B C 1
ATOM 3193 O O . PHE B 1 95 ? 25.161 -15.361 -12.14 1 86.36 95 PHE B O 1
ATOM 3200 N N . GLY B 1 96 ? 23.926 -17.228 -12.2 1 82.38 96 GLY B N 1
ATOM 3201 C CA . GLY B 1 96 ? 24.971 -18.065 -11.631 1 82.38 96 GLY B CA 1
ATOM 3202 C C . GLY B 1 96 ? 25.142 -17.872 -10.136 1 82.38 96 GLY B C 1
ATOM 3203 O O . GLY B 1 96 ? 26.035 -18.465 -9.527 1 82.38 96 GLY B O 1
ATOM 3204 N N . ILE B 1 97 ? 24.302 -16.888 -9.659 1 79.94 97 ILE B N 1
ATOM 3205 C CA . ILE B 1 97 ? 24.332 -16.621 -8.225 1 79.94 97 ILE B CA 1
ATOM 3206 C C . ILE B 1 97 ? 22.913 -16.383 -7.714 1 79.94 97 ILE B C 1
ATOM 3208 O O . ILE B 1 97 ? 22.027 -15.998 -8.48 1 79.94 97 ILE B O 1
ATOM 3212 N N . ASN B 1 98 ? 22.825 -16.702 -6.386 1 80.2 98 ASN B N 1
ATOM 3213 C CA . ASN B 1 98 ? 21.594 -16.286 -5.723 1 80.2 98 ASN B CA 1
ATOM 3214 C C . ASN B 1 98 ? 21.788 -14.992 -4.939 1 80.2 98 ASN B C 1
ATOM 3216 O O . ASN B 1 98 ? 22.848 -14.771 -4.35 1 80.2 98 ASN B O 1
ATOM 3220 N N . HIS B 1 99 ? 20.856 -14.124 -5.077 1 79.94 99 HIS B N 1
ATOM 3221 C CA . HIS B 1 99 ? 20.925 -12.916 -4.262 1 79.94 99 HIS B CA 1
ATOM 3222 C C . HIS B 1 99 ? 19.792 -12.874 -3.242 1 79.94 99 HIS B C 1
ATOM 3224 O O . HIS B 1 99 ? 19.065 -13.857 -3.075 1 79.94 99 HIS B O 1
ATOM 3230 N N . SER B 1 100 ? 19.753 -11.85 -2.452 1 78.64 100 SER B N 1
ATOM 3231 C CA . SER B 1 100 ? 18.889 -11.745 -1.28 1 78.64 100 SER B CA 1
ATOM 3232 C C . SER B 1 100 ? 17.418 -11.867 -1.665 1 78.64 100 SER B C 1
ATOM 3234 O O . SER B 1 100 ? 16.583 -12.238 -0.838 1 78.64 100 SER B O 1
ATOM 3236 N N . CYS B 1 101 ? 17.117 -11.668 -2.899 1 81.44 101 CYS B N 1
ATOM 3237 C CA . CYS B 1 101 ? 15.73 -11.776 -3.337 1 81.44 101 CYS B CA 1
ATOM 3238 C C . CYS B 1 101 ? 15.228 -13.209 -3.209 1 81.44 101 CYS B C 1
ATOM 3240 O O . CYS B 1 101 ? 14.029 -13.438 -3.038 1 81.44 101 CYS B O 1
ATOM 3242 N N . ASN B 1 102 ? 16.132 -14.096 -3.319 1 82.37 102 ASN B N 1
ATOM 3243 C CA . ASN B 1 102 ? 15.757 -15.502 -3.222 1 82.37 102 ASN B CA 1
ATOM 3244 C C . ASN B 1 102 ? 15.196 -15.838 -1.843 1 82.37 102 ASN B C 1
ATOM 3246 O O . ASN B 1 102 ? 14.496 -16.839 -1.68 1 82.37 102 ASN B O 1
ATOM 3250 N N . TRP B 1 103 ? 15.509 -14.977 -0.896 1 83.52 103 TRP B N 1
ATOM 3251 C CA . TRP B 1 103 ? 15.071 -15.216 0.475 1 83.52 103 TRP B CA 1
ATOM 3252 C C . TRP B 1 103 ? 13.589 -14.895 0.638 1 83.52 103 TRP B C 1
ATOM 3254 O O . TRP B 1 103 ? 12.962 -15.307 1.616 1 83.52 103 TRP B O 1
ATOM 3264 N N . ILE B 1 104 ? 13.002 -14.187 -0.363 1 85.9 104 ILE B N 1
ATOM 3265 C CA . ILE B 1 104 ? 11.643 -13.727 -0.104 1 85.9 104 ILE B CA 1
ATOM 3266 C C . ILE B 1 104 ? 10.786 -13.919 -1.354 1 85.9 104 ILE B C 1
ATOM 3268 O O . ILE B 1 104 ? 9.689 -13.364 -1.453 1 85.9 104 ILE B O 1
ATOM 3272 N N . ASP B 1 105 ? 11.225 -14.745 -2.274 1 82.87 105 ASP B N 1
ATOM 3273 C CA . ASP B 1 105 ? 10.536 -14.822 -3.558 1 82.87 105 ASP B CA 1
ATOM 3274 C C . ASP B 1 105 ? 9.637 -16.055 -3.627 1 82.87 105 ASP B C 1
ATOM 3276 O O . ASP B 1 105 ? 8.825 -16.187 -4.545 1 82.87 105 ASP B O 1
ATOM 3280 N N . HIS B 1 106 ? 9.738 -16.895 -2.686 1 77.93 106 HIS B N 1
ATOM 3281 C CA . HIS B 1 106 ? 9.014 -18.158 -2.781 1 77.93 106 HIS B CA 1
ATOM 3282 C C . HIS B 1 106 ? 8.04 -18.324 -1.619 1 77.93 106 HIS B C 1
ATOM 3284 O O . HIS B 1 106 ? 8.366 -17.99 -0.478 1 77.93 106 HIS B O 1
ATOM 3290 N N . ASN B 1 107 ? 6.897 -18.869 -2.026 1 77.16 107 ASN B N 1
ATOM 3291 C CA . ASN B 1 107 ? 5.931 -19.15 -0.968 1 77.16 107 ASN B CA 1
ATOM 3292 C C . ASN B 1 107 ? 6.417 -20.265 -0.048 1 77.16 107 ASN B C 1
ATOM 3294 O O . ASN B 1 107 ? 7.067 -21.21 -0.499 1 77.16 107 ASN B O 1
ATOM 3298 N N . PRO B 1 108 ? 6.166 -20.174 1.252 1 78.03 108 PRO B N 1
ATOM 3299 C CA . PRO B 1 108 ? 5.24 -19.265 1.932 1 78.03 108 PRO B CA 1
ATOM 3300 C C . PRO B 1 108 ? 5.91 -17.971 2.387 1 78.03 108 PRO B C 1
ATOM 3302 O O . PRO B 1 108 ? 5.227 -17.031 2.801 1 78.03 108 PRO B O 1
ATOM 3305 N N . VAL B 1 109 ? 7.228 -17.899 2.309 1 81.68 109 VAL B N 1
ATOM 3306 C CA . VAL B 1 109 ? 7.962 -16.744 2.816 1 81.68 109 VAL B CA 1
ATOM 3307 C C . VAL B 1 109 ? 7.569 -15.496 2.029 1 81.68 109 VAL B C 1
ATOM 3309 O O . VAL B 1 109 ? 7.504 -14.398 2.588 1 81.68 109 VAL B O 1
ATOM 3312 N N . LYS B 1 110 ? 7.344 -15.693 0.772 1 85.87 110 LYS B N 1
ATOM 3313 C CA . LYS B 1 110 ? 6.916 -14.579 -0.068 1 85.87 110 LYS B CA 1
ATOM 3314 C C . LYS B 1 110 ? 5.662 -13.916 0.495 1 85.87 110 LYS B C 1
ATOM 3316 O O . LYS B 1 110 ? 5.57 -12.687 0.538 1 85.87 110 LYS B O 1
ATOM 3321 N N . MET B 1 111 ? 4.696 -14.709 0.887 1 85.22 111 MET B N 1
ATOM 3322 C CA . MET B 1 111 ? 3.46 -14.184 1.46 1 85.22 111 MET B CA 1
ATOM 3323 C C . MET B 1 111 ? 3.74 -13.412 2.744 1 85.22 111 MET B C 1
ATOM 3325 O O . MET B 1 111 ? 3.209 -12.318 2.944 1 85.22 111 MET B O 1
ATOM 3329 N N . LEU B 1 112 ? 4.526 -14.012 3.527 1 83.42 112 LEU B N 1
ATOM 3330 C CA . LEU B 1 112 ? 4.896 -13.364 4.781 1 83.42 112 LEU B CA 1
ATOM 3331 C C . LEU B 1 112 ? 5.609 -12.042 4.519 1 83.42 112 LEU B C 1
ATOM 3333 O O . LEU B 1 112 ? 5.293 -11.027 5.145 1 83.42 112 LEU B O 1
ATOM 3337 N N . ALA B 1 113 ? 6.557 -12.109 3.654 1 88.95 113 ALA B N 1
ATOM 3338 C CA . ALA B 1 113 ? 7.301 -10.901 3.305 1 88.95 113 ALA B CA 1
ATOM 3339 C C . ALA B 1 113 ? 6.371 -9.824 2.754 1 88.95 113 ALA B C 1
ATOM 3341 O O . ALA B 1 113 ? 6.472 -8.654 3.132 1 88.95 113 ALA B O 1
ATOM 3342 N N . ALA B 1 114 ? 5.5 -10.225 1.9 1 90.89 114 ALA B N 1
ATOM 3343 C CA . ALA B 1 114 ? 4.551 -9.277 1.322 1 90.89 114 ALA B CA 1
ATOM 3344 C C . ALA B 1 114 ? 3.665 -8.662 2.401 1 90.89 114 ALA B C 1
ATOM 3346 O O . ALA B 1 114 ? 3.35 -7.47 2.35 1 90.89 114 ALA B O 1
ATOM 3347 N N . MET B 1 115 ? 3.233 -9.442 3.374 1 89.23 115 MET B N 1
ATOM 3348 C CA . MET B 1 115 ? 2.378 -8.996 4.471 1 89.23 115 MET B CA 1
ATOM 3349 C C . MET B 1 115 ? 3.054 -7.888 5.271 1 89.23 115 MET B C 1
ATOM 3351 O O . MET B 1 115 ? 2.401 -6.929 5.686 1 89.23 115 MET B O 1
ATOM 3355 N N . LEU B 1 116 ? 4.298 -7.989 5.356 1 88.15 116 LEU B N 1
ATOM 3356 C CA . LEU B 1 116 ? 5.026 -7.068 6.222 1 88.15 116 LEU B CA 1
ATOM 3357 C C . LEU B 1 116 ? 5.598 -5.904 5.421 1 88.15 116 LEU B C 1
ATOM 3359 O O . LEU B 1 116 ? 5.802 -4.814 5.96 1 88.15 116 LEU B O 1
ATOM 3363 N N . PHE B 1 117 ? 5.891 -6.128 4.249 1 90.35 117 PHE B N 1
ATOM 3364 C CA . PHE B 1 117 ? 6.624 -5.186 3.412 1 90.35 117 PHE B CA 1
ATOM 3365 C C . PHE B 1 117 ? 5.803 -3.927 3.166 1 90.35 117 PHE B C 1
ATOM 3367 O O . PHE B 1 117 ? 6.31 -2.811 3.304 1 90.35 117 PHE B O 1
ATOM 3374 N N . LEU B 1 118 ? 4.552 -4.01 2.836 1 88.95 118 LEU B N 1
ATOM 3375 C CA . LEU B 1 118 ? 3.734 -2.856 2.481 1 88.95 118 LEU B CA 1
ATOM 3376 C C . LEU B 1 118 ? 3.633 -1.881 3.649 1 88.95 118 LEU B C 1
ATOM 3378 O O . LEU B 1 118 ? 4.024 -0.718 3.528 1 88.95 118 LEU B O 1
ATOM 3382 N N . PRO B 1 119 ? 3.204 -2.394 4.792 1 86.76 119 PRO B N 1
ATOM 3383 C CA . PRO B 1 119 ? 3.008 -1.431 5.878 1 86.76 119 PRO B CA 1
ATOM 3384 C C . PRO B 1 119 ? 4.324 -0.949 6.484 1 86.76 119 PRO B C 1
ATOM 3386 O O . PRO B 1 119 ? 4.408 0.185 6.963 1 86.76 119 PRO B O 1
ATOM 3389 N N . LEU B 1 120 ? 5.387 -1.756 6.443 1 89.36 120 LEU B N 1
ATOM 3390 C CA . LEU B 1 120 ? 6.568 -1.43 7.234 1 89.36 120 LEU B CA 1
ATOM 3391 C C . LEU B 1 120 ? 7.649 -0.8 6.363 1 89.36 120 LEU B C 1
ATOM 3393 O O . LEU B 1 120 ? 8.587 -0.185 6.876 1 89.36 120 LEU B O 1
ATOM 3397 N N . VAL B 1 121 ? 7.581 -0.993 5.11 1 91.97 121 VAL B N 1
ATOM 3398 C CA . VAL B 1 121 ? 8.646 -0.51 4.238 1 91.97 121 VAL B CA 1
ATOM 3399 C C . VAL B 1 121 ? 8.062 0.413 3.171 1 91.97 121 VAL B C 1
ATOM 3401 O O . VAL B 1 121 ? 8.39 1.601 3.121 1 91.97 121 VAL B O 1
ATOM 3404 N N . GLN B 1 122 ? 7.102 -0.088 2.428 1 93.74 122 GLN B N 1
ATOM 3405 C CA . GLN B 1 122 ? 6.589 0.625 1.263 1 93.74 122 GLN B CA 1
ATOM 3406 C C . GLN B 1 122 ? 5.875 1.909 1.674 1 93.74 122 GLN B C 1
ATOM 3408 O O . GLN B 1 122 ? 6.153 2.981 1.132 1 93.74 122 GLN B O 1
ATOM 3413 N N . ILE B 1 123 ? 5.015 1.826 2.627 1 90.4 123 ILE B N 1
ATOM 3414 C CA . ILE B 1 123 ? 4.236 2.989 3.038 1 90.4 123 ILE B CA 1
ATOM 3415 C C . ILE B 1 123 ? 5.157 4.03 3.67 1 90.4 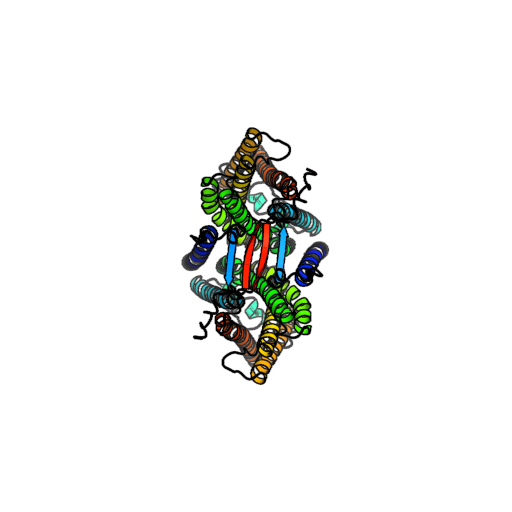123 ILE B C 1
ATOM 3417 O O . ILE B 1 123 ? 5.117 5.207 3.305 1 90.4 123 ILE B O 1
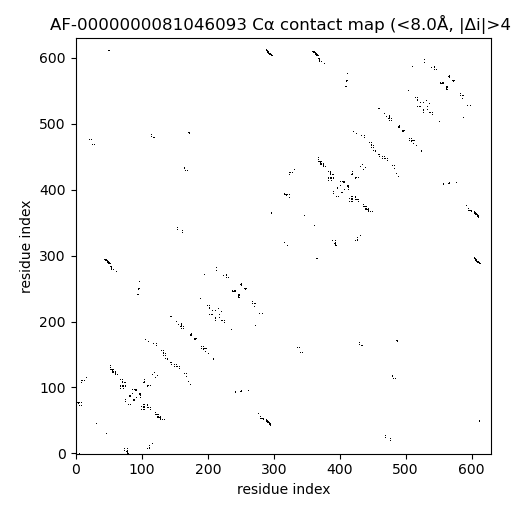ATOM 3421 N N . PRO B 1 124 ? 6.03 3.666 4.563 1 92.08 124 PRO B N 1
ATOM 3422 C CA . PRO B 1 124 ? 6.949 4.66 5.124 1 92.08 124 PRO B CA 1
ATOM 3423 C C . PRO B 1 124 ? 7.778 5.367 4.055 1 92.08 124 PRO B C 1
ATOM 3425 O O . PRO B 1 124 ? 7.986 6.58 4.131 1 92.08 124 PRO B O 1
ATOM 3428 N N . TRP B 1 125 ? 8.186 4.627 3.054 1 95.25 125 TRP B N 1
ATOM 3429 C CA . TRP B 1 125 ? 9.012 5.242 2.021 1 95.25 125 TRP B CA 1
ATOM 3430 C C . TRP B 1 125 ? 8.174 6.142 1.119 1 95.25 125 TRP B C 1
ATOM 3432 O O . TRP B 1 125 ? 8.661 7.162 0.625 1 95.25 125 TRP B O 1
ATOM 3442 N N . MET B 1 126 ? 6.952 5.772 0.9 1 93.96 126 MET B N 1
ATOM 3443 C CA . MET B 1 126 ? 6.047 6.657 0.172 1 93.96 126 MET B CA 1
ATOM 3444 C C . MET B 1 126 ? 5.815 7.952 0.943 1 93.96 126 MET B C 1
ATOM 3446 O O . MET B 1 126 ? 5.93 9.043 0.382 1 93.96 126 MET B O 1
ATOM 3450 N N . LEU B 1 127 ? 5.55 7.802 2.205 1 92.36 127 LEU B N 1
ATOM 3451 C CA . LEU B 1 127 ? 5.345 8.97 3.055 1 92.36 127 LEU B CA 1
ATOM 3452 C C . LEU B 1 127 ? 6.613 9.814 3.133 1 92.36 127 LEU B C 1
ATOM 3454 O O . LEU B 1 127 ? 6.546 11.045 3.125 1 92.36 127 LEU B O 1
ATOM 3458 N N . TYR B 1 128 ? 7.739 9.138 3.228 1 94.95 128 TYR B N 1
ATOM 3459 C CA . TYR B 1 128 ? 9.012 9.851 3.239 1 94.95 128 TYR B CA 1
ATOM 3460 C C . TYR B 1 128 ? 9.134 10.768 2.028 1 94.95 128 TYR B C 1
ATOM 3462 O O . TYR B 1 128 ? 9.546 11.923 2.155 1 94.95 128 TYR B O 1
ATOM 3470 N N . THR B 1 129 ? 8.816 10.252 0.893 1 94.91 129 THR B N 1
ATOM 3471 C CA . THR B 1 129 ? 8.953 11.034 -0.331 1 94.91 129 THR B CA 1
ATOM 3472 C C . THR B 1 129 ? 8.093 12.292 -0.268 1 94.91 129 THR B C 1
ATOM 3474 O O . THR B 1 129 ? 8.548 13.381 -0.626 1 94.91 129 THR B O 1
ATOM 3477 N N . VAL B 1 130 ? 6.898 12.152 0.238 1 90.87 130 VAL B N 1
ATOM 3478 C CA . VAL B 1 130 ? 5.99 13.291 0.33 1 90.87 130 VAL B CA 1
ATOM 3479 C C . VAL B 1 130 ? 6.519 14.293 1.353 1 90.87 130 VAL B C 1
ATOM 3481 O O . VAL B 1 130 ? 6.653 15.482 1.055 1 90.87 130 VAL B O 1
ATOM 3484 N N . PHE B 1 131 ? 6.887 13.821 2.501 1 92.33 131 PHE B N 1
ATOM 3485 C CA . PHE B 1 131 ? 7.307 14.715 3.574 1 92.33 131 PHE B CA 1
ATOM 3486 C C . PHE B 1 131 ? 8.679 15.309 3.277 1 92.33 131 PHE B C 1
ATOM 3488 O O . PHE B 1 131 ? 8.965 16.445 3.661 1 92.33 131 PHE B O 1
ATOM 3495 N N . TRP B 1 132 ? 9.477 14.519 2.639 1 93.46 132 TRP B N 1
ATOM 3496 C CA . TRP B 1 132 ? 10.766 15.06 2.221 1 93.46 132 TRP B CA 1
ATOM 3497 C C . TRP B 1 132 ? 10.579 16.238 1.271 1 93.46 132 TRP B C 1
ATOM 3499 O O . TRP B 1 132 ? 11.262 17.258 1.396 1 93.46 132 TRP B O 1
ATOM 3509 N N . HIS B 1 133 ? 9.696 16.085 0.336 1 91.84 133 HIS B N 1
ATOM 3510 C CA . HIS B 1 133 ? 9.376 17.179 -0.573 1 91.84 133 HIS B CA 1
ATOM 3511 C C . HIS B 1 133 ? 8.891 18.406 0.191 1 91.84 133 HIS B C 1
ATOM 3513 O O . HIS B 1 133 ? 9.312 19.529 -0.098 1 91.84 133 HIS B O 1
ATOM 3519 N N . CYS B 1 134 ? 8.087 18.183 1.195 1 88.94 134 CYS B N 1
ATOM 3520 C CA . CYS B 1 134 ? 7.58 19.278 2.016 1 88.94 134 CYS B CA 1
ATOM 3521 C C . CYS B 1 134 ? 8.709 19.944 2.793 1 88.94 134 CYS B C 1
ATOM 3523 O O . CYS B 1 134 ? 8.739 21.169 2.925 1 88.94 134 CYS B O 1
ATOM 3525 N N . ARG B 1 135 ? 9.545 19.159 3.252 1 89.12 135 ARG B N 1
ATOM 3526 C CA . ARG B 1 135 ? 10.705 19.672 3.972 1 89.12 135 ARG B CA 1
ATOM 3527 C C . ARG B 1 135 ? 11.548 20.576 3.078 1 89.12 135 ARG B C 1
ATOM 3529 O O . ARG B 1 135 ? 11.986 21.647 3.505 1 89.12 135 ARG B O 1
ATOM 3536 N N . VAL B 1 136 ? 11.795 20.14 1.875 1 91.89 136 VAL B N 1
ATOM 3537 C CA . VAL B 1 136 ? 12.576 20.925 0.925 1 91.89 136 VAL B CA 1
ATOM 3538 C C . VAL B 1 136 ? 11.853 22.233 0.616 1 91.89 136 VAL B C 1
ATOM 3540 O O . VAL B 1 136 ? 12.467 23.303 0.608 1 91.89 136 VAL B O 1
ATOM 3543 N N . ALA B 1 137 ? 10.605 22.146 0.416 1 87.77 137 ALA B N 1
ATOM 3544 C CA . ALA B 1 137 ? 9.807 23.34 0.151 1 87.77 137 ALA B CA 1
ATOM 3545 C C . ALA B 1 137 ? 9.905 24.333 1.306 1 87.77 137 ALA B C 1
ATOM 3547 O O . ALA B 1 137 ? 10.09 25.533 1.087 1 87.77 137 ALA B O 1
ATOM 3548 N N . LYS B 1 138 ? 9.8 23.824 2.472 1 85.72 138 LYS B N 1
ATOM 3549 C CA . LYS B 1 138 ? 9.951 24.653 3.664 1 85.72 138 LYS B CA 1
ATOM 3550 C C . LYS B 1 138 ? 11.33 25.305 3.71 1 85.72 138 LYS B C 1
ATOM 3552 O O . LYS B 1 138 ? 11.447 26.503 3.976 1 85.72 138 LYS B O 1
ATOM 3557 N N . SER B 1 139 ? 12.325 24.593 3.427 1 89.31 139 SER B N 1
ATOM 3558 C CA . SER B 1 139 ? 13.701 25.074 3.512 1 89.31 139 SER B CA 1
ATOM 3559 C C . SER B 1 139 ? 13.994 26.103 2.425 1 89.31 139 SER B C 1
ATOM 3561 O O . SER B 1 139 ? 14.787 27.023 2.633 1 89.31 139 SER B O 1
ATOM 3563 N N . VAL B 1 140 ? 13.396 25.898 1.279 1 88.69 140 VAL B N 1
ATOM 3564 C CA . VAL B 1 140 ? 13.531 26.883 0.211 1 88.69 140 VAL B CA 1
ATOM 3565 C C . VAL B 1 140 ? 12.844 28.185 0.618 1 88.69 140 VAL B C 1
ATOM 3567 O O . VAL B 1 140 ? 13.399 29.271 0.436 1 88.69 140 VAL B O 1
ATOM 3570 N N . LYS B 1 141 ? 11.704 28.119 1.201 1 84.41 141 LYS B N 1
ATOM 3571 C CA . LYS B 1 141 ? 10.947 29.286 1.647 1 84.41 141 LYS B CA 1
ATOM 3572 C C . LYS B 1 141 ? 11.71 30.06 2.718 1 84.41 141 LYS B C 1
ATOM 3574 O O . LYS B 1 141 ? 11.635 31.289 2.776 1 84.41 141 LYS B O 1
ATOM 3579 N N . THR B 1 142 ? 12.43 29.372 3.505 1 85.08 142 THR B N 1
ATOM 3580 C CA . THR B 1 142 ? 13.163 30.015 4.59 1 85.08 142 THR B CA 1
ATOM 3581 C C . THR B 1 142 ? 14.575 30.384 4.144 1 85.08 142 THR B C 1
ATOM 3583 O O . THR B 1 142 ? 15.389 30.836 4.952 1 85.08 142 THR B O 1
ATOM 3586 N N . GLY B 1 143 ? 14.932 30.079 2.872 1 88.93 143 GLY B N 1
ATOM 3587 C CA . GLY B 1 143 ? 16.2 30.494 2.294 1 88.93 143 GLY B CA 1
ATOM 3588 C C . GLY B 1 143 ? 17.362 29.611 2.708 1 88.93 143 GLY B C 1
ATOM 3589 O O . GLY B 1 143 ? 18.524 29.992 2.554 1 88.93 143 GLY B O 1
ATOM 3590 N N . LYS B 1 144 ? 17.072 28.482 3.2 1 90.01 144 LYS B N 1
ATOM 3591 C CA . LYS B 1 144 ? 18.124 27.605 3.705 1 90.01 144 LYS B CA 1
ATOM 3592 C C . LYS B 1 144 ? 18.741 26.782 2.578 1 90.01 144 LYS B C 1
ATOM 3594 O O . LYS B 1 144 ? 19.885 26.334 2.683 1 90.01 144 LYS B O 1
ATOM 3599 N N . VAL B 1 145 ? 17.938 26.48 1.557 1 94.08 145 VAL B N 1
ATOM 3600 C CA . VAL B 1 145 ? 18.414 25.738 0.394 1 94.08 145 VAL B CA 1
ATOM 3601 C C . VAL B 1 145 ? 18.02 26.472 -0.885 1 94.08 145 VAL B C 1
ATOM 3603 O O . VAL B 1 145 ? 17.083 27.275 -0.884 1 94.08 145 VAL B O 1
ATOM 3606 N N . PRO B 1 146 ? 18.757 26.304 -1.91 1 95.18 146 PRO B N 1
ATOM 3607 C CA . PRO B 1 146 ? 18.449 27.025 -3.148 1 95.18 146 PRO B CA 1
ATOM 3608 C C . PRO B 1 146 ? 17.132 26.578 -3.779 1 95.18 146 PRO B C 1
ATOM 3610 O O . PRO B 1 146 ? 16.741 25.416 -3.642 1 95.18 146 PRO B O 1
ATOM 3613 N N . LYS B 1 147 ? 16.557 27.441 -4.563 1 93.46 147 LYS B N 1
ATOM 3614 C CA . LYS B 1 147 ? 15.265 27.212 -5.203 1 93.46 147 LYS B CA 1
ATOM 3615 C C . LYS B 1 147 ? 15.348 26.076 -6.219 1 93.46 147 LYS B C 1
ATOM 3617 O O . LYS B 1 147 ? 14.369 25.36 -6.439 1 93.46 147 LYS B O 1
ATOM 3622 N N . TRP B 1 148 ? 16.504 25.908 -6.834 1 94.74 148 TRP B N 1
ATOM 3623 C CA . TRP B 1 148 ? 16.619 24.881 -7.863 1 94.74 148 TRP B CA 1
ATOM 3624 C C . TRP B 1 148 ? 16.489 23.487 -7.259 1 94.74 148 TRP B C 1
ATOM 3626 O O . TRP B 1 148 ? 16.11 22.537 -7.948 1 94.74 148 TRP B O 1
ATOM 3636 N N . LEU B 1 149 ? 16.763 23.34 -6.011 1 94.6 149 LEU B N 1
ATOM 3637 C CA . LEU B 1 149 ? 16.602 22.049 -5.349 1 94.6 149 LEU B CA 1
ATOM 3638 C C . LEU B 1 149 ? 15.132 21.649 -5.287 1 94.6 149 LEU B C 1
ATOM 3640 O O . LEU B 1 149 ? 14.801 20.466 -5.392 1 94.6 149 LEU B O 1
ATOM 3644 N N . LEU B 1 150 ? 14.259 22.636 -5.098 1 92.45 150 LEU B N 1
ATOM 3645 C CA . LEU B 1 150 ? 12.825 22.37 -5.12 1 92.45 150 LEU B CA 1
ATOM 3646 C C . LEU B 1 150 ? 12.382 21.89 -6.498 1 92.45 150 LEU B C 1
ATOM 3648 O O . LEU B 1 150 ? 11.538 20.998 -6.608 1 92.45 150 LEU B O 1
ATOM 3652 N N . ASN B 1 151 ? 12.968 22.493 -7.556 1 92.74 151 ASN B N 1
ATOM 3653 C CA . ASN B 1 151 ? 12.651 22.055 -8.911 1 92.74 151 ASN B CA 1
ATOM 3654 C C . ASN B 1 151 ? 13.092 20.614 -9.152 1 92.74 151 ASN B C 1
ATOM 3656 O O . ASN B 1 151 ? 12.356 19.828 -9.751 1 92.74 151 ASN B O 1
ATOM 3660 N N . VAL B 1 152 ? 14.235 20.293 -8.68 1 93.78 152 VAL B N 1
ATOM 3661 C CA . VAL B 1 152 ? 14.726 18.924 -8.8 1 93.78 152 VAL B CA 1
ATOM 3662 C C . VAL B 1 152 ? 13.816 17.978 -8.021 1 93.78 152 VAL B C 1
ATOM 3664 O O . VAL B 1 152 ? 13.484 16.89 -8.499 1 93.78 152 VAL B O 1
ATOM 3667 N N . SER B 1 153 ? 13.4 18.4 -6.853 1 93 153 SER B N 1
ATOM 3668 C CA . SER B 1 153 ? 12.481 17.609 -6.042 1 93 153 SER B CA 1
ATOM 3669 C C . SER B 1 153 ? 11.156 17.387 -6.764 1 93 153 SER B C 1
ATOM 3671 O O . SER B 1 153 ? 10.605 16.285 -6.736 1 93 153 SER B O 1
ATOM 3673 N N . ARG B 1 154 ? 10.659 18.401 -7.493 1 91.65 154 ARG B N 1
ATOM 3674 C CA . ARG B 1 154 ? 9.392 18.326 -8.213 1 91.65 154 ARG B CA 1
ATOM 3675 C C . ARG B 1 154 ? 9.469 17.316 -9.353 1 91.65 154 ARG B C 1
ATOM 3677 O O . ARG B 1 154 ? 8.455 16.737 -9.747 1 91.65 154 ARG B O 1
ATOM 3684 N N . ILE B 1 155 ? 10.649 17.071 -9.799 1 92.7 155 ILE B N 1
ATOM 3685 C CA . ILE B 1 155 ? 10.827 16.162 -10.926 1 92.7 155 ILE B CA 1
ATOM 3686 C C . ILE B 1 155 ? 11.066 14.744 -10.411 1 92.7 155 ILE B C 1
ATOM 3688 O O . ILE B 1 155 ? 10.444 13.791 -10.888 1 92.7 155 ILE B O 1
ATOM 3692 N N . LEU B 1 156 ? 11.833 14.593 -9.396 1 95.1 156 LEU B N 1
ATOM 3693 C CA . LEU B 1 156 ? 12.295 13.271 -8.985 1 95.1 156 LEU B CA 1
ATOM 3694 C C . LEU B 1 156 ? 11.35 12.66 -7.956 1 95.1 156 LEU B C 1
ATOM 3696 O O . LEU B 1 156 ? 11.216 11.437 -7.88 1 95.1 156 LEU B O 1
ATOM 3700 N N . SER B 1 157 ? 10.657 13.482 -7.172 1 94.51 157 SER B N 1
ATOM 3701 C CA . SER B 1 157 ? 9.811 12.959 -6.105 1 94.51 157 SER B CA 1
ATOM 3702 C C . SER B 1 157 ? 8.612 12.204 -6.669 1 94.51 157 SER B C 1
ATOM 3704 O O . SER B 1 157 ? 8.228 11.157 -6.143 1 94.51 157 SER B O 1
ATOM 3706 N N . PRO B 1 158 ? 7.984 12.741 -7.756 1 93.54 158 PRO B N 1
ATOM 3707 C CA . PRO B 1 158 ? 6.908 11.947 -8.353 1 93.54 158 PRO B CA 1
ATOM 3708 C C . PRO B 1 158 ? 7.375 10.564 -8.802 1 93.54 158 PRO B C 1
ATOM 3710 O O . PRO B 1 158 ? 6.677 9.571 -8.581 1 93.54 158 PRO B O 1
ATOM 3713 N N . TYR B 1 159 ? 8.524 10.491 -9.483 1 94.79 159 TYR B N 1
ATOM 3714 C CA . TYR B 1 159 ? 9.054 9.191 -9.876 1 94.79 159 TYR B CA 1
ATOM 3715 C C . TYR B 1 159 ? 9.26 8.295 -8.66 1 94.79 159 TYR B C 1
ATOM 3717 O O . TYR B 1 159 ? 8.868 7.126 -8.669 1 94.79 159 TYR B O 1
ATOM 3725 N N . ASN B 1 160 ? 9.915 8.869 -7.602 1 96.48 160 ASN B N 1
ATOM 3726 C CA . ASN B 1 160 ? 10.174 8.092 -6.395 1 96.48 160 ASN B CA 1
ATOM 3727 C C . ASN B 1 160 ? 8.881 7.566 -5.778 1 96.48 160 ASN B C 1
ATOM 3729 O O . ASN B 1 160 ? 8.81 6.406 -5.37 1 96.48 160 ASN B O 1
ATOM 3733 N N . PHE B 1 161 ? 7.894 8.382 -5.744 1 95.21 161 PHE B N 1
ATOM 3734 C CA . PHE B 1 161 ? 6.612 8.006 -5.159 1 95.21 161 PHE B CA 1
ATOM 3735 C C . PHE B 1 161 ? 5.958 6.887 -5.961 1 95.21 161 PHE B C 1
ATOM 3737 O O . PHE B 1 161 ? 5.46 5.916 -5.388 1 95.21 161 PHE B O 1
ATOM 3744 N N . ILE B 1 162 ? 6.025 6.997 -7.234 1 93.5 162 ILE B N 1
ATOM 3745 C CA . ILE B 1 162 ? 5.426 5.991 -8.104 1 93.5 162 ILE B CA 1
ATOM 3746 C C . ILE B 1 162 ? 6.196 4.678 -7.983 1 93.5 162 ILE B C 1
ATOM 3748 O O . ILE B 1 162 ? 5.595 3.607 -7.868 1 93.5 162 ILE B O 1
ATOM 3752 N N . ALA B 1 163 ? 7.472 4.767 -8.009 1 94.55 163 ALA B N 1
ATOM 3753 C CA . ALA B 1 163 ? 8.301 3.571 -7.887 1 94.55 163 ALA B CA 1
ATOM 3754 C C . ALA B 1 163 ? 8.023 2.841 -6.576 1 94.55 163 ALA B C 1
ATOM 3756 O O . ALA B 1 163 ? 7.836 1.623 -6.563 1 94.55 163 ALA B O 1
ATOM 3757 N N . MET B 1 164 ? 7.876 3.63 -5.51 1 93.95 164 MET B N 1
ATOM 3758 C CA . MET B 1 164 ? 7.622 3.018 -4.209 1 93.95 164 MET B CA 1
ATOM 3759 C C . MET B 1 164 ? 6.207 2.453 -4.14 1 93.95 164 MET B C 1
ATOM 3761 O O . MET B 1 164 ? 5.973 1.431 -3.492 1 93.95 164 MET B O 1
ATOM 3765 N N . SER B 1 165 ? 5.306 3.128 -4.814 1 92.04 165 SER B N 1
ATOM 3766 C CA . SER B 1 165 ? 3.916 2.687 -4.784 1 92.04 165 SER B CA 1
ATOM 3767 C C . SER B 1 165 ? 3.732 1.384 -5.555 1 92.04 165 SER B C 1
ATOM 3769 O O . SER B 1 165 ? 2.741 0.678 -5.363 1 92.04 165 SER B O 1
ATOM 3771 N N . GLN B 1 166 ? 4.715 1.022 -6.365 1 92.38 166 GLN B N 1
ATOM 3772 C CA . GLN B 1 166 ? 4.578 -0.162 -7.206 1 92.38 166 GLN B CA 1
ATOM 3773 C C . GLN B 1 166 ? 5.476 -1.294 -6.714 1 92.38 166 GLN B C 1
ATOM 3775 O O . GLN B 1 166 ? 5.51 -2.371 -7.312 1 92.38 166 GLN B O 1
ATOM 3780 N N . LEU B 1 167 ? 6.103 -1.079 -5.663 1 93.18 167 LEU B N 1
ATOM 3781 C CA . LEU B 1 167 ? 7.133 -2.009 -5.214 1 93.18 167 LEU B CA 1
ATOM 3782 C C . LEU B 1 167 ? 6.523 -3.352 -4.829 1 93.18 167 LEU B C 1
ATOM 3784 O O . LEU B 1 167 ? 7.18 -4.39 -4.935 1 93.18 167 LEU B O 1
ATOM 3788 N N . HIS B 1 168 ? 5.285 -3.403 -4.427 1 91.37 168 HIS B N 1
ATOM 3789 C CA . HIS B 1 168 ? 4.619 -4.635 -4.023 1 91.37 168 HIS B CA 1
ATOM 3790 C C . HIS B 1 168 ? 4.475 -5.596 -5.199 1 91.37 168 HIS B C 1
ATOM 3792 O O . HIS B 1 168 ? 4.265 -6.795 -5.004 1 91.37 168 HIS B O 1
ATOM 3798 N N . LEU B 1 169 ? 4.569 -5.11 -6.431 1 91.56 169 LEU B N 1
ATOM 3799 C CA . LEU B 1 169 ? 4.442 -5.953 -7.615 1 91.56 169 LEU B CA 1
ATOM 3800 C C . LEU B 1 169 ? 5.543 -7.007 -7.652 1 91.56 169 LEU B C 1
ATOM 3802 O O . LEU B 1 169 ? 5.405 -8.033 -8.323 1 91.56 169 LEU B O 1
ATOM 3806 N N . TRP B 1 170 ? 6.58 -6.633 -6.92 1 91.17 170 TRP B N 1
ATOM 3807 C CA . TRP B 1 170 ? 7.657 -7.6 -6.743 1 91.17 170 TRP B CA 1
ATOM 3808 C C . TRP B 1 170 ? 7.128 -8.904 -6.156 1 91.17 170 TRP B C 1
ATOM 3810 O O . TRP B 1 170 ? 7.576 -9.99 -6.534 1 91.17 170 TRP B O 1
ATOM 3820 N N . PHE B 1 171 ? 6.16 -8.874 -5.327 1 90.8 171 PHE B N 1
ATOM 3821 C CA . PHE B 1 171 ? 5.594 -10.04 -4.658 1 90.8 171 PHE B CA 1
ATOM 3822 C C . PHE B 1 171 ? 4.437 -10.618 -5.465 1 90.8 171 PHE B C 1
ATOM 3824 O O . PHE B 1 171 ? 4.092 -11.792 -5.311 1 90.8 171 PHE B O 1
ATOM 3831 N N . VAL B 1 172 ? 3.865 -9.826 -6.27 1 89.86 172 VAL B N 1
ATOM 3832 C CA . VAL B 1 172 ? 2.735 -10.271 -7.078 1 89.86 172 VAL B CA 1
ATOM 3833 C C . VAL B 1 172 ? 3.23 -11.162 -8.214 1 89.86 172 VAL B C 1
ATOM 3835 O O . VAL B 1 172 ? 2.581 -12.151 -8.564 1 89.86 172 VAL B O 1
ATOM 3838 N N . ASN B 1 173 ? 4.37 -10.82 -8.727 1 86.97 173 ASN B N 1
ATOM 3839 C CA . ASN B 1 173 ? 4.927 -11.532 -9.872 1 86.97 173 ASN B CA 1
ATOM 3840 C C . ASN B 1 173 ? 5.919 -12.606 -9.435 1 86.97 173 ASN B C 1
ATOM 3842 O O . ASN B 1 173 ? 6.944 -12.299 -8.823 1 86.97 173 ASN B O 1
ATOM 3846 N N . ASN B 1 174 ? 5.572 -13.808 -9.716 1 79.61 174 ASN B N 1
ATOM 3847 C CA . ASN B 1 174 ? 6.49 -14.915 -9.471 1 79.61 174 ASN B CA 1
ATOM 3848 C C . ASN B 1 174 ? 7.555 -15.012 -10.56 1 79.61 174 ASN B C 1
ATOM 3850 O O . ASN B 1 174 ? 7.232 -15.06 -11.748 1 79.61 174 ASN B O 1
ATOM 3854 N N . PRO B 1 175 ? 8.762 -15.027 -10.098 1 82.15 175 PRO B N 1
ATOM 3855 C CA . PRO B 1 175 ? 9.819 -15.084 -11.11 1 82.15 175 PRO B CA 1
ATOM 3856 C C . PRO B 1 175 ? 9.737 -16.337 -11.979 1 82.15 175 PRO B C 1
ATOM 3858 O O . PRO B 1 175 ? 10.277 -16.36 -13.088 1 82.15 175 PRO B O 1
ATOM 3861 N N . ASN B 1 176 ? 9.047 -17.387 -11.525 1 76.44 176 ASN B N 1
ATOM 3862 C CA . ASN B 1 176 ? 8.992 -18.657 -12.241 1 76.44 176 ASN B CA 1
ATOM 3863 C C . ASN B 1 176 ? 7.722 -18.774 -13.079 1 76.44 176 ASN B C 1
ATOM 3865 O O . ASN B 1 176 ? 7.515 -19.777 -13.764 1 76.44 176 ASN B O 1
ATOM 3869 N N . ASP B 1 177 ? 6.922 -17.745 -13.014 1 73.2 177 ASP B N 1
ATOM 3870 C CA . ASP B 1 177 ? 5.643 -17.84 -13.71 1 73.2 177 ASP B CA 1
ATOM 3871 C C . ASP B 1 177 ? 5.766 -17.358 -15.154 1 73.2 177 ASP B C 1
ATOM 3873 O O . ASP B 1 177 ? 6.855 -16.99 -15.6 1 73.2 177 ASP B O 1
ATOM 3877 N N . THR B 1 178 ? 4.708 -17.452 -15.843 1 58.56 178 THR B N 1
ATOM 3878 C CA . THR B 1 178 ? 4.613 -17.195 -17.275 1 58.56 178 THR B CA 1
ATOM 3879 C C . THR B 1 178 ? 5.153 -15.808 -17.612 1 58.56 178 THR B C 1
ATOM 3881 O O . THR B 1 178 ? 5.802 -15.623 -18.644 1 58.56 178 THR B O 1
ATOM 3884 N N . TYR B 1 179 ? 4.887 -14.905 -16.748 1 64.89 179 TYR B N 1
ATOM 3885 C CA . TYR B 1 179 ? 5.368 -13.57 -17.085 1 64.89 179 TYR B CA 1
ATOM 3886 C C . TYR B 1 179 ? 6.843 -13.417 -16.731 1 64.89 179 TYR B C 1
ATOM 3888 O O . TYR B 1 179 ? 7.482 -12.436 -17.12 1 64.89 179 TYR B O 1
ATOM 3896 N N . GLY B 1 180 ? 7.228 -14.455 -16.099 1 72.45 180 GLY B N 1
ATOM 3897 C CA . GLY B 1 180 ? 8.641 -14.749 -15.919 1 72.45 180 GLY B CA 1
ATOM 3898 C C . GLY B 1 180 ? 9.353 -13.739 -15.039 1 72.45 180 GLY B C 1
ATOM 3899 O O . GLY B 1 180 ? 8.717 -13.038 -14.249 1 72.45 180 GLY B O 1
ATOM 3900 N N . PHE B 1 181 ? 10.576 -13.612 -15.16 1 84.79 181 PHE B N 1
ATOM 3901 C CA . PHE B 1 181 ? 11.512 -12.862 -14.33 1 84.79 181 PHE B CA 1
ATOM 3902 C C . PHE B 1 181 ? 11.464 -11.377 -14.666 1 84.79 181 PHE B C 1
ATOM 3904 O O . PHE B 1 181 ? 11.662 -10.53 -13.792 1 84.79 181 PHE B O 1
ATOM 3911 N N . THR B 1 182 ? 11.08 -11.006 -15.908 1 86.9 182 THR B N 1
ATOM 3912 C CA . THR B 1 182 ? 11.03 -9.606 -16.314 1 86.9 182 THR B CA 1
ATOM 3913 C C . THR B 1 182 ? 10 -8.84 -15.488 1 86.9 182 THR B C 1
ATOM 3915 O O . THR B 1 182 ? 10.305 -7.781 -14.935 1 86.9 182 THR B O 1
ATOM 3918 N N . ALA B 1 183 ? 8.82 -9.431 -15.344 1 86.86 183 ALA B N 1
ATOM 3919 C CA . ALA B 1 183 ? 7.75 -8.782 -14.591 1 86.86 183 ALA B CA 1
ATOM 3920 C C . ALA B 1 183 ? 8.112 -8.666 -13.113 1 86.86 183 ALA B C 1
ATOM 3922 O O . ALA B 1 183 ? 7.691 -7.725 -12.436 1 86.86 183 ALA B O 1
ATOM 3923 N N . HIS B 1 184 ? 8.902 -9.609 -12.739 1 89.29 184 HIS B N 1
ATOM 3924 C CA . HIS B 1 184 ? 9.373 -9.627 -11.359 1 89.29 184 HIS B CA 1
ATOM 3925 C C . HIS B 1 184 ? 10.458 -8.578 -11.134 1 89.29 184 HIS B C 1
ATOM 3927 O O . HIS B 1 184 ? 10.511 -7.952 -10.073 1 89.29 184 HIS B O 1
ATOM 3933 N N . TYR B 1 185 ? 11.244 -8.32 -12.158 1 91.07 185 TYR B N 1
ATOM 3934 C CA . TYR B 1 185 ? 12.41 -7.458 -11.999 1 91.07 185 TYR B CA 1
ATOM 3935 C C . TYR B 1 185 ? 12.039 -5.995 -12.213 1 91.07 185 TYR B C 1
ATOM 3937 O O . TYR B 1 185 ? 12.673 -5.099 -11.65 1 91.07 185 TYR B O 1
ATOM 3945 N N . ILE B 1 186 ? 11.065 -5.656 -12.936 1 91.33 186 ILE B N 1
ATOM 3946 C CA . ILE B 1 186 ? 10.744 -4.281 -13.305 1 91.33 186 ILE B CA 1
ATOM 3947 C C . ILE B 1 186 ? 10.493 -3.455 -12.045 1 91.33 186 ILE B C 1
ATOM 3949 O O . ILE B 1 186 ? 11.091 -2.392 -11.864 1 91.33 186 ILE B O 1
ATOM 3953 N N . PRO B 1 187 ? 9.664 -3.908 -11.134 1 92.19 187 PRO B N 1
ATOM 3954 C CA . PRO B 1 187 ? 9.479 -3.107 -9.921 1 92.19 187 PRO B CA 1
ATOM 3955 C C . PRO B 1 187 ? 10.768 -2.946 -9.118 1 92.19 187 PRO B C 1
ATOM 3957 O O . PRO B 1 187 ? 10.979 -1.909 -8.484 1 92.19 187 PRO B O 1
ATOM 3960 N N . TYR B 1 188 ? 11.588 -3.884 -9.169 1 92.32 188 TYR B N 1
ATOM 3961 C CA . TYR B 1 188 ? 12.868 -3.798 -8.475 1 92.32 188 TYR B CA 1
ATOM 3962 C C . TYR B 1 188 ? 13.785 -2.782 -9.145 1 92.32 188 TYR B C 1
ATOM 3964 O O . TYR B 1 188 ? 14.481 -2.022 -8.467 1 92.32 188 TYR B O 1
ATOM 3972 N N . LEU B 1 189 ? 13.81 -2.822 -10.434 1 94.34 189 LEU B N 1
ATOM 3973 C CA . LEU B 1 189 ? 14.588 -1.831 -11.17 1 94.34 189 LEU B CA 1
ATOM 3974 C C . LEU B 1 189 ? 14.126 -0.417 -10.832 1 94.34 189 LEU B C 1
ATOM 3976 O O . LEU B 1 189 ? 14.95 0.469 -10.593 1 94.34 189 LEU B O 1
ATOM 3980 N N . MET B 1 190 ? 12.807 -0.227 -10.848 1 95.16 190 MET B N 1
ATOM 3981 C CA . MET B 1 190 ? 12.248 1.073 -10.489 1 95.16 190 MET B CA 1
ATOM 3982 C C . MET B 1 190 ? 12.682 1.482 -9.085 1 95.16 190 MET B C 1
ATOM 3984 O O . MET B 1 190 ? 13.005 2.647 -8.845 1 95.16 190 MET B O 1
ATOM 3988 N N . PHE B 1 191 ? 12.693 0.526 -8.221 1 95.16 191 PHE B N 1
ATOM 3989 C CA . PHE B 1 191 ? 13.123 0.756 -6.847 1 95.16 191 PHE B CA 1
ATOM 3990 C C . PHE B 1 191 ? 14.593 1.155 -6.8 1 95.16 191 PHE B C 1
ATOM 3992 O O . PHE B 1 191 ? 14.964 2.097 -6.097 1 95.16 191 PHE B O 1
ATOM 3999 N N . GLN B 1 192 ? 15.431 0.468 -7.529 1 95.3 192 GLN B N 1
ATOM 4000 C CA . GLN B 1 192 ? 16.855 0.78 -7.578 1 95.3 192 GLN B CA 1
ATOM 4001 C C . GLN B 1 192 ? 17.088 2.221 -8.021 1 95.3 192 GLN B C 1
ATOM 4003 O O . GLN B 1 192 ? 17.871 2.947 -7.405 1 95.3 192 GLN B O 1
ATOM 4008 N N . ILE B 1 193 ? 16.419 2.61 -9.01 1 96.37 193 ILE B N 1
ATOM 4009 C CA . ILE B 1 193 ? 16.554 3.962 -9.542 1 96.37 193 ILE B CA 1
ATOM 4010 C C . ILE B 1 193 ? 16.021 4.97 -8.527 1 96.37 193 ILE B C 1
ATOM 4012 O O . ILE B 1 193 ? 16.633 6.017 -8.302 1 96.37 193 ILE B O 1
ATOM 4016 N N . ALA B 1 194 ? 14.921 4.629 -7.92 1 97.04 194 ALA B N 1
ATOM 4017 C CA . ALA B 1 194 ? 14.325 5.519 -6.927 1 97.04 194 ALA B CA 1
ATOM 4018 C C . ALA B 1 194 ? 15.277 5.751 -5.757 1 97.04 194 ALA B C 1
ATOM 4020 O O . ALA B 1 194 ? 15.455 6.886 -5.309 1 97.04 194 ALA B O 1
ATOM 4021 N N . VAL B 1 195 ? 15.863 4.688 -5.27 1 96.21 195 VAL B N 1
ATOM 4022 C CA . VAL B 1 195 ? 16.766 4.825 -4.132 1 96.21 195 VAL B CA 1
ATOM 4023 C C . VAL B 1 195 ? 17.972 5.674 -4.529 1 96.21 195 VAL B C 1
ATOM 4025 O O . VAL B 1 195 ? 18.473 6.465 -3.726 1 96.21 195 VAL B O 1
ATOM 4028 N N . CYS B 1 196 ? 18.393 5.507 -5.729 1 95.58 196 CYS B N 1
ATOM 4029 C CA . CYS B 1 196 ? 19.473 6.349 -6.23 1 95.58 196 CYS B CA 1
ATOM 4030 C C . CYS B 1 196 ? 19.079 7.821 -6.195 1 95.58 196 CYS B C 1
ATOM 4032 O O . CYS B 1 196 ? 19.837 8.66 -5.706 1 95.58 196 CYS B O 1
ATOM 4034 N N . PHE B 1 197 ? 17.907 8.135 -6.663 1 96.26 197 PHE B N 1
ATOM 4035 C CA . PHE B 1 197 ? 17.428 9.512 -6.679 1 96.26 197 PHE B CA 1
ATOM 4036 C C . PHE B 1 197 ? 17.24 10.037 -5.261 1 96.26 197 PHE B C 1
ATOM 4038 O O . PHE B 1 197 ? 17.559 11.192 -4.973 1 96.26 197 PHE B O 1
ATOM 4045 N N . ILE B 1 198 ? 16.74 9.215 -4.38 1 95.4 198 ILE B N 1
ATOM 4046 C CA . ILE B 1 198 ? 16.539 9.607 -2.99 1 95.4 198 ILE B CA 1
ATOM 4047 C C . ILE B 1 198 ? 17.884 9.939 -2.348 1 95.4 198 ILE B C 1
ATOM 4049 O O . ILE B 1 198 ? 18.02 10.96 -1.669 1 95.4 198 ILE B O 1
ATOM 4053 N N . GLN B 1 199 ? 18.856 9.108 -2.607 1 93.94 199 GLN B N 1
ATOM 4054 C CA . GLN B 1 199 ? 20.181 9.357 -2.05 1 93.94 199 GLN B CA 1
ATOM 4055 C C . GLN B 1 199 ? 20.782 10.641 -2.613 1 93.94 199 GLN B C 1
ATOM 4057 O O . GLN B 1 199 ? 21.393 11.421 -1.879 1 93.94 199 GLN B O 1
ATOM 4062 N N . LEU B 1 200 ? 20.617 10.827 -3.866 1 92.53 200 LEU B N 1
ATOM 4063 C CA . LEU B 1 200 ? 21.09 12.055 -4.497 1 92.53 200 LEU B CA 1
ATOM 4064 C C . LEU B 1 200 ? 20.457 13.279 -3.844 1 92.53 200 LEU B C 1
ATOM 4066 O O . LEU B 1 200 ? 21.162 14.205 -3.436 1 92.53 200 LEU B O 1
ATOM 4070 N N . LEU B 1 201 ? 19.208 13.252 -3.71 1 93.07 201 LEU B N 1
ATOM 4071 C CA . LEU B 1 201 ? 18.46 14.366 -3.139 1 93.07 201 LEU B CA 1
ATOM 4072 C C . LEU B 1 201 ? 18.873 14.615 -1.693 1 93.07 201 LEU B C 1
ATOM 4074 O O . LEU B 1 201 ? 19.027 15.765 -1.276 1 93.07 201 LEU B O 1
ATOM 4078 N N . ASN B 1 202 ? 19.084 13.551 -1.014 1 91.78 202 ASN B N 1
ATOM 4079 C CA . ASN B 1 202 ? 19.482 13.68 0.384 1 91.78 202 ASN B CA 1
ATOM 4080 C C . ASN B 1 202 ? 20.883 14.27 0.516 1 91.78 202 ASN B C 1
ATOM 4082 O O . ASN B 1 202 ? 21.107 15.171 1.326 1 91.78 202 ASN B O 1
ATOM 4086 N N . VAL B 1 203 ? 21.787 13.777 -0.233 1 91.21 203 VAL B N 1
ATOM 4087 C CA . VAL B 1 203 ? 23.155 14.284 -0.188 1 91.21 203 VAL B CA 1
ATOM 4088 C C . VAL B 1 203 ? 23.168 15.767 -0.553 1 91.21 203 VAL B C 1
ATOM 4090 O O . VAL B 1 203 ? 23.816 16.572 0.12 1 91.21 203 VAL B O 1
ATOM 4093 N N . LEU B 1 204 ? 22.442 16.158 -1.601 1 92.47 204 LEU B N 1
ATOM 4094 C CA . LEU B 1 204 ? 22.356 17.557 -2.005 1 92.47 204 LEU B CA 1
ATOM 4095 C C . LEU B 1 204 ? 21.756 18.409 -0.891 1 92.47 204 LEU B C 1
ATOM 4097 O O . LEU B 1 204 ? 22.324 19.437 -0.516 1 92.47 204 LEU B O 1
ATOM 4101 N N . TYR B 1 205 ? 20.685 17.963 -0.331 1 93.15 205 TYR B N 1
ATOM 4102 C CA . TYR B 1 205 ? 20.006 18.709 0.723 1 93.15 205 TYR B CA 1
ATOM 4103 C C . TYR B 1 205 ? 20.904 18.87 1.943 1 93.15 205 TYR B C 1
ATOM 4105 O O . TYR B 1 205 ? 21.064 19.977 2.463 1 93.15 205 TYR B O 1
ATOM 4113 N N . LEU B 1 206 ? 21.508 17.803 2.359 1 91.18 206 LEU B N 1
ATOM 4114 C CA . LEU B 1 206 ? 22.341 17.828 3.557 1 91.18 206 LEU B CA 1
ATOM 4115 C C . LEU B 1 206 ? 23.591 18.672 3.333 1 91.18 206 LEU B C 1
ATOM 4117 O O . LEU B 1 206 ? 24.081 19.321 4.259 1 91.18 206 LEU B O 1
ATOM 4121 N N . THR B 1 207 ? 24.075 18.624 2.126 1 91.27 207 THR B N 1
ATOM 4122 C CA . THR B 1 207 ? 25.214 19.472 1.793 1 91.27 207 THR B CA 1
ATOM 4123 C C . THR B 1 207 ? 24.846 20.948 1.924 1 91.27 207 THR B C 1
ATOM 4125 O O . THR B 1 207 ? 25.561 21.716 2.571 1 91.27 207 THR B O 1
ATOM 4128 N N . TYR B 1 208 ? 23.772 21.334 1.434 1 92.52 208 TYR B N 1
ATOM 4129 C CA . TYR B 1 208 ? 23.35 22.729 1.5 1 92.52 208 TYR B CA 1
ATOM 4130 C C . TYR B 1 208 ? 23.005 23.127 2.93 1 92.52 208 TYR B C 1
ATOM 4132 O O . TYR B 1 208 ? 23.214 24.276 3.328 1 92.52 208 TYR B O 1
ATOM 4140 N N . MET B 1 209 ? 22.519 22.193 3.683 1 91.52 209 MET B N 1
ATOM 4141 C CA . MET B 1 209 ? 22.13 22.465 5.064 1 91.52 209 MET B CA 1
ATOM 4142 C C . MET B 1 209 ? 23.341 22.413 5.991 1 91.52 209 MET B C 1
ATOM 4144 O O . MET B 1 209 ? 23.25 22.793 7.159 1 91.52 209 MET B O 1
ATOM 4148 N N . GLY B 1 210 ? 24.481 21.97 5.484 1 89.22 210 GLY B N 1
ATOM 4149 C CA . GLY B 1 210 ? 25.664 21.803 6.312 1 89.22 210 GLY B CA 1
ATOM 4150 C C . GLY B 1 210 ? 25.501 20.735 7.378 1 89.22 210 GLY B C 1
ATOM 4151 O O . GLY B 1 210 ? 25.975 20.897 8.504 1 89.22 210 GLY B O 1
ATOM 4152 N N . LYS B 1 211 ? 24.705 19.659 7.003 1 88.33 211 LYS B N 1
ATOM 4153 C CA . LYS B 1 211 ? 24.344 18.664 8.009 1 88.33 211 LYS B CA 1
ATOM 4154 C C . LYS B 1 211 ? 24.842 17.277 7.613 1 88.33 211 LYS B C 1
ATOM 4156 O O . LYS B 1 211 ? 24.265 16.266 8.018 1 88.33 211 LYS B O 1
ATOM 4161 N N . LEU B 1 212 ? 25.821 17.176 6.751 1 89.89 212 LEU B N 1
ATOM 4162 C CA . LEU B 1 212 ? 26.408 15.876 6.447 1 89.89 212 LEU B CA 1
ATOM 4163 C C . LEU B 1 212 ? 26.926 15.203 7.714 1 89.89 212 LEU B C 1
ATOM 4165 O O . LEU B 1 212 ? 27.499 15.864 8.583 1 89.89 212 LEU B O 1
ATOM 4169 N N . PRO B 1 213 ? 26.698 13.859 7.769 1 85.23 213 PRO B N 1
ATOM 4170 C CA . PRO B 1 213 ? 27.047 13.175 9.016 1 85.23 213 PRO B CA 1
ATOM 4171 C C . PRO B 1 213 ? 28.538 13.258 9.337 1 85.23 213 PRO B C 1
ATOM 4173 O O . PRO B 1 213 ? 29.374 13.14 8.438 1 85.23 213 PRO B O 1
ATOM 4176 N N . TRP B 1 214 ? 28.831 13.51 10.656 1 84.17 214 TRP B N 1
ATOM 4177 C CA . TRP B 1 214 ? 30.153 13.473 11.271 1 84.17 214 TRP B CA 1
ATOM 4178 C C . TRP B 1 214 ? 31.129 14.373 10.52 1 84.17 214 TRP B C 1
ATOM 4180 O O . TRP B 1 214 ? 32.303 14.031 10.362 1 84.17 214 TRP B O 1
ATOM 4190 N N . GLY B 1 215 ? 30.693 15.384 9.976 1 82.73 215 GLY B N 1
ATOM 4191 C CA . GLY B 1 215 ? 31.556 16.355 9.322 1 82.73 215 GLY B CA 1
ATOM 4192 C C . GLY B 1 215 ? 32.178 15.832 8.041 1 82.73 215 GLY B C 1
ATOM 4193 O O . GLY B 1 215 ? 33.221 16.324 7.605 1 82.73 215 GLY B O 1
ATOM 4194 N N . VAL B 1 216 ? 31.592 14.845 7.454 1 87.32 216 VAL B N 1
ATOM 4195 C CA . VAL B 1 216 ? 32.079 14.279 6.2 1 87.32 216 VAL B CA 1
ATOM 4196 C C . VAL B 1 216 ? 32.146 15.37 5.133 1 87.32 216 VAL B C 1
ATOM 4198 O O . VAL B 1 216 ? 31.198 16.138 4.961 1 87.32 216 VAL B O 1
ATOM 4201 N N . PRO B 1 217 ? 33.399 15.407 4.538 1 91.08 217 PRO B N 1
ATOM 4202 C CA . PRO B 1 217 ? 33.513 16.395 3.463 1 91.08 217 PRO B CA 1
ATOM 4203 C C . PRO B 1 217 ? 32.555 16.12 2.306 1 91.08 217 PRO B C 1
ATOM 4205 O O . PRO B 1 217 ? 32.192 14.967 2.06 1 91.08 217 PRO B O 1
ATOM 4208 N N . THR B 1 218 ? 32.196 17.181 1.615 1 90.95 218 THR B N 1
ATOM 4209 C CA . THR B 1 218 ? 31.294 17.089 0.472 1 90.95 218 THR B CA 1
ATOM 4210 C C . THR B 1 218 ? 31.866 16.161 -0.595 1 90.95 218 THR B C 1
ATOM 4212 O O . THR B 1 218 ? 31.12 15.452 -1.274 1 90.95 218 THR B O 1
ATOM 4215 N N . ALA B 1 219 ? 33.183 16.124 -0.667 1 92.62 219 ALA B N 1
ATOM 4216 C CA . ALA B 1 219 ? 33.836 15.277 -1.662 1 92.62 219 ALA B CA 1
ATOM 4217 C C . ALA B 1 219 ? 33.575 13.8 -1.38 1 92.62 219 ALA B C 1
ATOM 4219 O O . ALA B 1 219 ? 33.379 13.01 -2.307 1 92.62 219 ALA B O 1
ATOM 4220 N N . VAL B 1 220 ? 33.613 13.436 -0.159 1 92.06 220 VAL B N 1
ATOM 4221 C CA . VAL B 1 220 ? 33.362 12.053 0.232 1 92.06 220 VAL B CA 1
ATOM 4222 C C . VAL B 1 220 ? 31.906 11.691 -0.055 1 92.06 220 VAL B C 1
ATOM 4224 O O . VAL B 1 220 ? 31.62 10.607 -0.57 1 92.06 220 VAL B O 1
ATOM 4227 N N . ALA B 1 221 ? 30.974 12.601 0.28 1 91.22 221 ALA B N 1
ATOM 4228 C CA . ALA B 1 221 ? 29.564 12.386 -0.034 1 91.22 221 ALA B CA 1
ATOM 4229 C C . ALA B 1 221 ? 29.351 12.25 -1.539 1 91.22 221 ALA B C 1
ATOM 4231 O O . ALA B 1 221 ? 28.589 11.392 -1.99 1 91.22 221 ALA B O 1
ATOM 4232 N N . GLY B 1 222 ? 30.079 13.069 -2.279 1 91.37 222 GLY B N 1
ATOM 4233 C CA . GLY B 1 222 ? 30.016 12.98 -3.729 1 91.37 222 GLY B CA 1
ATOM 4234 C C . GLY B 1 222 ? 30.529 11.658 -4.269 1 91.37 222 GLY B C 1
ATOM 4235 O O . GLY B 1 222 ? 29.94 11.086 -5.188 1 91.37 222 GLY B O 1
ATOM 4236 N N . THR B 1 223 ? 31.614 11.196 -3.713 1 93.54 223 THR B N 1
ATOM 4237 C CA . THR B 1 223 ? 32.175 9.912 -4.118 1 93.54 223 THR B CA 1
ATOM 4238 C C . THR B 1 223 ? 31.199 8.777 -3.82 1 93.54 223 THR B C 1
ATOM 4240 O O . THR B 1 223 ? 31.012 7.879 -4.644 1 93.54 223 THR B O 1
ATOM 4243 N N . TYR B 1 224 ? 30.633 8.789 -2.649 1 92.86 224 TYR B N 1
ATOM 4244 C CA . TYR B 1 224 ? 29.616 7.803 -2.302 1 92.86 224 TYR B CA 1
ATOM 4245 C C . TYR B 1 224 ? 28.503 7.777 -3.343 1 92.86 224 TYR B C 1
ATOM 4247 O O . TYR B 1 224 ? 28.135 6.711 -3.842 1 92.86 224 TYR B O 1
ATOM 4255 N N . PHE B 1 225 ? 28.018 8.917 -3.7 1 92.51 225 PHE B N 1
ATOM 4256 C CA . PHE B 1 225 ? 26.912 8.994 -4.646 1 92.51 225 PHE B CA 1
ATOM 4257 C C . PHE B 1 225 ? 27.341 8.5 -6.022 1 92.51 225 PHE B C 1
ATOM 4259 O O . PHE B 1 225 ? 26.592 7.786 -6.693 1 92.51 225 PHE B O 1
ATOM 4266 N N . ALA B 1 226 ? 28.537 8.888 -6.424 1 94.32 226 ALA B N 1
ATOM 4267 C CA . ALA B 1 226 ? 29.046 8.437 -7.716 1 94.32 226 ALA B CA 1
ATOM 4268 C C . ALA B 1 226 ? 29.174 6.917 -7.755 1 94.32 226 ALA B C 1
ATOM 4270 O O . ALA B 1 226 ? 28.756 6.277 -8.723 1 94.32 226 ALA B O 1
ATOM 4271 N N . LEU B 1 227 ? 29.712 6.39 -6.711 1 95.81 227 LEU B N 1
ATOM 4272 C CA . LEU B 1 227 ? 29.877 4.943 -6.625 1 95.81 227 LEU B CA 1
ATOM 4273 C C . LEU B 1 227 ? 28.522 4.242 -6.611 1 95.81 227 LEU B C 1
ATOM 4275 O O . LEU B 1 227 ? 28.335 3.231 -7.291 1 95.81 227 LEU B O 1
ATOM 4279 N N . PHE B 1 228 ? 27.629 4.753 -5.812 1 96.14 228 PHE B N 1
ATOM 4280 C CA . PHE B 1 228 ? 26.303 4.154 -5.716 1 96.14 228 PHE B CA 1
ATOM 4281 C C . PHE B 1 228 ? 25.583 4.215 -7.057 1 96.14 228 PHE B C 1
ATOM 4283 O O . PHE B 1 228 ? 25.004 3.222 -7.503 1 96.14 228 PHE B O 1
ATOM 4290 N N . THR B 1 229 ? 25.644 5.345 -7.757 1 96.12 229 THR B N 1
ATOM 4291 C CA . THR B 1 229 ? 25.018 5.509 -9.064 1 96.12 229 THR B CA 1
ATOM 4292 C C . THR B 1 229 ? 25.676 4.598 -10.096 1 96.12 229 THR B C 1
ATOM 4294 O O . THR B 1 229 ? 24.987 3.912 -10.855 1 96.12 229 THR B O 1
ATOM 4297 N N . GLY B 1 230 ? 27.018 4.614 -10.076 1 95.98 230 GLY B N 1
ATOM 4298 C CA . GLY B 1 230 ? 27.738 3.755 -11.002 1 95.98 230 GLY B CA 1
ATOM 4299 C C . GLY B 1 230 ? 27.406 2.284 -10.834 1 95.98 230 GLY B C 1
ATOM 4300 O O . GLY B 1 230 ? 27.152 1.583 -11.816 1 95.98 230 GLY B O 1
ATOM 4301 N N . THR B 1 231 ? 27.355 1.847 -9.599 1 95.73 231 THR B N 1
ATOM 4302 C CA . THR B 1 231 ? 27.031 0.452 -9.325 1 95.73 231 THR B CA 1
ATOM 4303 C C . THR B 1 231 ? 25.589 0.144 -9.72 1 95.73 231 THR B C 1
ATOM 4305 O O . THR B 1 231 ? 25.293 -0.95 -10.206 1 95.73 231 THR B O 1
ATOM 4308 N N . THR B 1 232 ? 24.676 1.071 -9.487 1 95.84 232 THR B N 1
ATOM 4309 C CA . THR B 1 232 ? 23.281 0.881 -9.868 1 95.84 232 THR B CA 1
ATOM 4310 C C . THR B 1 232 ? 23.149 0.725 -11.38 1 95.84 232 THR B C 1
ATOM 4312 O O . THR B 1 232 ? 22.468 -0.184 -11.859 1 95.84 232 THR B O 1
ATOM 4315 N N . ILE B 1 233 ? 23.817 1.541 -12.126 1 95.85 233 ILE B N 1
ATOM 4316 C CA . ILE B 1 233 ? 23.751 1.514 -13.583 1 95.85 233 ILE B CA 1
ATOM 4317 C C . ILE B 1 233 ? 24.344 0.206 -14.102 1 95.85 233 ILE B C 1
ATOM 4319 O O . ILE B 1 233 ? 23.728 -0.479 -14.922 1 95.85 233 ILE B O 1
ATOM 4323 N N . LEU B 1 234 ? 25.473 -0.139 -13.596 1 95.01 234 LEU B N 1
ATOM 4324 C CA . LEU B 1 234 ? 26.147 -1.351 -14.048 1 95.01 234 LEU B CA 1
ATOM 4325 C C . LEU B 1 234 ? 25.32 -2.589 -13.715 1 95.01 234 LEU B C 1
ATOM 4327 O O . LEU B 1 234 ? 25.187 -3.493 -14.544 1 95.01 234 LEU B O 1
ATOM 4331 N N . TYR B 1 235 ? 24.808 -2.598 -12.54 1 92.85 235 TYR B N 1
ATOM 4332 C CA . TYR B 1 235 ? 23.968 -3.709 -12.107 1 92.85 235 TYR B CA 1
ATOM 4333 C C . TYR B 1 235 ? 22.73 -3.832 -12.989 1 92.85 235 TYR B C 1
ATOM 4335 O O . TYR B 1 235 ? 22.382 -4.93 -13.43 1 92.85 235 TYR B O 1
ATOM 4343 N N . ALA B 1 236 ? 22.079 -2.754 -13.269 1 93.45 236 ALA B N 1
ATOM 4344 C CA . ALA B 1 236 ? 20.88 -2.752 -14.103 1 93.45 236 ALA B CA 1
ATOM 4345 C C . ALA B 1 236 ? 21.197 -3.224 -15.519 1 93.45 236 ALA B C 1
ATOM 4347 O O . ALA B 1 236 ? 20.453 -4.022 -16.095 1 93.45 236 ALA B O 1
ATOM 4348 N N . ILE B 1 237 ? 22.266 -2.745 -16.063 1 93.39 237 ILE B N 1
ATOM 4349 C CA . ILE B 1 237 ? 22.674 -3.144 -17.405 1 93.39 237 ILE B CA 1
ATOM 4350 C C . ILE B 1 237 ? 22.927 -4.649 -17.442 1 93.39 237 ILE B C 1
ATOM 4352 O O . ILE B 1 237 ? 22.463 -5.341 -18.353 1 93.39 237 ILE B O 1
ATOM 4356 N N . PHE B 1 238 ? 23.586 -5.127 -16.483 1 92.22 238 PHE B N 1
ATOM 4357 C CA . PHE B 1 238 ? 23.88 -6.551 -16.38 1 92.22 238 PHE B CA 1
ATOM 4358 C C . PHE B 1 238 ? 22.594 -7.368 -16.343 1 92.22 238 PHE B C 1
ATOM 4360 O O . PHE B 1 238 ? 22.421 -8.299 -17.131 1 92.22 238 PHE B O 1
ATOM 4367 N N . VAL B 1 239 ? 21.653 -7.019 -15.508 1 91.66 239 VAL B N 1
ATOM 4368 C CA . VAL B 1 239 ? 20.423 -7.783 -15.326 1 91.66 239 VAL B CA 1
ATOM 4369 C C . VAL B 1 239 ? 19.564 -7.688 -16.584 1 91.66 239 VAL B C 1
ATOM 4371 O O . VAL B 1 239 ? 19.064 -8.7 -17.081 1 91.66 239 VAL B O 1
ATOM 4374 N N . ILE B 1 240 ? 19.478 -6.51 -17.176 1 92.85 240 ILE B N 1
ATOM 4375 C CA . ILE B 1 240 ? 18.624 -6.292 -18.338 1 92.85 240 ILE B CA 1
ATOM 4376 C C . ILE B 1 240 ? 19.166 -7.075 -19.531 1 92.85 240 ILE B C 1
ATOM 4378 O O . ILE B 1 240 ? 18.408 -7.736 -20.245 1 92.85 240 ILE B O 1
ATOM 4382 N N . THR B 1 241 ? 20.448 -7.116 -19.751 1 93.91 241 THR B N 1
ATOM 4383 C CA . THR B 1 241 ? 21.034 -7.825 -20.883 1 93.91 241 THR B CA 1
ATOM 4384 C C . THR B 1 241 ? 20.914 -9.335 -20.695 1 93.91 241 THR B C 1
ATOM 4386 O O . THR B 1 241 ? 20.726 -10.073 -21.664 1 93.91 241 THR B O 1
ATOM 4389 N N . THR B 1 242 ? 20.979 -9.752 -19.449 1 90.77 242 THR B N 1
ATOM 4390 C CA . THR B 1 242 ? 20.815 -11.172 -19.155 1 90.77 242 THR B CA 1
ATOM 4391 C C . THR B 1 242 ? 19.383 -11.619 -19.435 1 90.77 242 THR B C 1
ATOM 4393 O O . THR B 1 242 ? 19.163 -12.64 -20.091 1 90.77 242 THR B O 1
ATOM 4396 N N . ILE B 1 243 ? 18.407 -10.858 -18.984 1 88.87 243 ILE B N 1
ATOM 4397 C CA . ILE B 1 243 ? 16.999 -11.174 -19.197 1 88.87 243 ILE B CA 1
ATOM 4398 C C . ILE B 1 243 ? 16.689 -11.168 -20.692 1 88.87 243 ILE B C 1
ATOM 4400 O O . ILE B 1 243 ? 15.883 -11.97 -21.169 1 88.87 243 ILE B O 1
ATOM 4404 N N . ALA B 1 244 ? 17.387 -10.313 -21.421 1 89.44 244 ALA B N 1
ATOM 4405 C CA . ALA B 1 244 ? 17.157 -10.174 -22.857 1 89.44 244 ALA B CA 1
ATOM 4406 C C . ALA B 1 244 ? 17.841 -11.296 -23.633 1 89.44 244 ALA B C 1
ATOM 4408 O O . ALA B 1 244 ? 17.649 -11.428 -24.844 1 89.44 244 ALA B O 1
ATOM 4409 N N . GLY B 1 245 ? 18.678 -12.12 -23.009 1 88.83 245 GLY B N 1
ATOM 4410 C CA . GLY B 1 245 ? 19.309 -13.264 -23.648 1 88.83 245 GLY B CA 1
ATOM 4411 C C . GLY B 1 245 ? 20.673 -12.945 -24.23 1 88.83 245 GLY B C 1
ATOM 4412 O O . GLY B 1 245 ? 21.28 -13.784 -24.899 1 88.83 245 GLY B O 1
ATOM 4413 N N . SER B 1 246 ? 21.106 -11.707 -24.079 1 91.58 246 SER B N 1
ATOM 4414 C CA . SER B 1 246 ? 22.42 -11.283 -24.551 1 91.58 246 SER B CA 1
ATOM 4415 C C . SER B 1 246 ? 23.244 -10.676 -23.421 1 91.58 246 SER B C 1
ATOM 4417 O O . SER B 1 246 ? 23.548 -9.482 -23.44 1 91.58 246 SER B O 1
ATOM 4419 N N . PRO B 1 247 ? 23.645 -11.537 -22.563 1 91.36 247 PRO B N 1
ATOM 4420 C CA . PRO B 1 247 ? 24.343 -11.021 -21.383 1 91.36 247 PRO B CA 1
ATOM 4421 C C . PRO B 1 247 ? 25.708 -10.424 -21.719 1 91.36 247 PRO B C 1
ATOM 4423 O O . PRO B 1 247 ? 26.482 -11.025 -22.468 1 91.36 247 PRO B O 1
ATOM 4426 N N . ILE B 1 248 ? 25.995 -9.223 -21.249 1 91.1 248 ILE B N 1
ATOM 4427 C CA . ILE B 1 248 ? 27.296 -8.581 -21.396 1 91.1 248 ILE B CA 1
ATOM 4428 C C . ILE B 1 248 ? 28.305 -9.238 -20.458 1 91.1 248 ILE B C 1
ATOM 4430 O O . ILE B 1 248 ? 29.511 -9.216 -20.718 1 91.1 248 ILE B O 1
ATOM 4434 N N . ILE B 1 249 ? 27.774 -9.78 -19.351 1 88.85 249 ILE B N 1
ATOM 4435 C CA . ILE B 1 249 ? 28.545 -10.541 -18.374 1 88.85 249 ILE B CA 1
ATOM 4436 C C . ILE B 1 249 ? 27.994 -11.962 -18.276 1 88.85 249 ILE B C 1
ATOM 4438 O O . ILE B 1 249 ? 26.8 -12.156 -18.034 1 88.85 249 ILE B O 1
ATOM 4442 N N . ASP B 1 250 ? 28.788 -12.943 -18.559 1 86.77 250 ASP B N 1
ATOM 4443 C CA . ASP B 1 250 ? 28.373 -14.342 -18.521 1 86.77 250 ASP B CA 1
ATOM 4444 C C . ASP B 1 250 ? 28.678 -14.968 -17.162 1 86.77 250 ASP B C 1
ATOM 4446 O O . ASP B 1 250 ? 29.62 -15.752 -17.031 1 86.77 250 ASP B O 1
ATOM 4450 N N . ALA B 1 251 ? 27.847 -14.729 -16.228 1 86.03 251 ALA B N 1
ATOM 4451 C CA . ALA B 1 251 ? 28.058 -15.135 -14.841 1 86.03 251 ALA B CA 1
ATOM 4452 C C . ALA B 1 251 ? 27.844 -16.636 -14.67 1 86.03 251 ALA B C 1
ATOM 4454 O O . ALA B 1 251 ? 28.289 -17.225 -13.682 1 86.03 251 ALA B O 1
ATOM 4455 N N . THR B 1 252 ? 27.237 -17.234 -15.628 1 86.85 252 THR B N 1
ATOM 4456 C CA . THR B 1 252 ? 26.921 -18.651 -15.481 1 86.85 252 THR B CA 1
ATOM 4457 C C . THR B 1 252 ? 28.055 -19.517 -16.023 1 86.85 252 THR B C 1
ATOM 4459 O O . THR B 1 252 ? 28.254 -20.645 -15.567 1 86.85 252 THR B O 1
ATOM 4462 N N . ASN B 1 253 ? 28.836 -19.017 -16.978 1 87.26 253 ASN B N 1
ATOM 4463 C CA . ASN B 1 253 ? 29.849 -19.848 -17.621 1 87.26 253 ASN B CA 1
ATOM 4464 C C . ASN B 1 253 ? 31.259 -19.364 -17.296 1 87.26 253 ASN B C 1
ATOM 4466 O O . ASN B 1 253 ? 32.242 -19.993 -17.691 1 87.26 253 ASN B O 1
ATOM 4470 N N . SER B 1 254 ? 31.464 -18.257 -16.647 1 89.52 254 SER B N 1
ATOM 4471 C CA . SER B 1 254 ? 32.768 -17.715 -16.28 1 89.52 254 SER B CA 1
ATOM 4472 C C . SER B 1 254 ? 32.856 -17.456 -14.779 1 89.52 254 SER B C 1
ATOM 4474 O O . SER B 1 254 ? 32.168 -16.577 -14.254 1 89.52 254 SER B O 1
ATOM 4476 N N . LYS B 1 255 ? 33.767 -18.127 -14.132 1 89 255 LYS B N 1
ATOM 4477 C CA . LYS B 1 255 ? 33.931 -17.983 -12.688 1 89 255 LYS B CA 1
ATOM 4478 C C . LYS B 1 255 ? 34.33 -16.557 -12.32 1 89 255 LYS B C 1
ATOM 4480 O O . LYS B 1 255 ? 33.889 -16.028 -11.298 1 89 255 LYS B O 1
ATOM 4485 N N . GLY B 1 256 ? 35.15 -16.013 -13.105 1 89.88 256 GLY B N 1
ATOM 4486 C CA . GLY B 1 256 ? 35.545 -14.633 -12.874 1 89.88 256 GLY B CA 1
ATOM 4487 C C . GLY B 1 256 ? 34.39 -13.656 -12.978 1 89.88 256 GLY B C 1
ATOM 4488 O O . GLY B 1 256 ? 34.263 -12.746 -12.155 1 89.88 256 GLY B O 1
ATOM 4489 N N . GLU B 1 257 ? 33.606 -13.91 -13.949 1 91.21 257 GLU B N 1
ATOM 4490 C CA . GLU B 1 257 ? 32.456 -13.032 -14.145 1 91.21 257 GLU B CA 1
ATOM 4491 C C . GLU B 1 257 ? 31.39 -13.273 -13.081 1 91.21 257 GLU B C 1
ATOM 4493 O O . GLU B 1 257 ? 30.715 -12.336 -12.647 1 91.21 257 GLU B O 1
ATOM 4498 N N . GLU B 1 258 ? 31.331 -14.461 -12.642 1 89.62 258 GLU B N 1
ATOM 4499 C CA . GLU B 1 258 ? 30.466 -14.772 -11.508 1 89.62 258 GLU B CA 1
ATOM 4500 C C . GLU B 1 258 ? 30.889 -13.997 -10.263 1 89.62 258 GLU B C 1
ATOM 4502 O O . GLU B 1 258 ? 30.056 -13.379 -9.597 1 89.62 258 GLU B O 1
ATOM 4507 N N . LEU B 1 259 ? 32.164 -14.073 -10.008 1 90.93 259 LEU B N 1
ATOM 4508 C CA . LEU B 1 259 ? 32.699 -13.354 -8.857 1 90.93 259 LEU B CA 1
ATOM 4509 C C . LEU B 1 259 ? 32.438 -11.856 -8.981 1 90.93 259 LEU B C 1
ATOM 4511 O O . LEU B 1 259 ? 32.047 -11.207 -8.008 1 90.93 259 LEU B O 1
ATOM 4515 N N . PHE B 1 260 ? 32.649 -11.355 -10.146 1 91.8 260 PHE B N 1
ATOM 4516 C CA . PHE B 1 260 ? 32.428 -9.935 -10.39 1 91.8 260 PHE B CA 1
ATOM 4517 C C . PHE B 1 260 ? 30.979 -9.557 -10.111 1 91.8 260 PHE B C 1
ATOM 4519 O O . PHE B 1 260 ? 30.711 -8.564 -9.432 1 91.8 260 PHE B O 1
ATOM 4526 N N . THR B 1 261 ? 30.069 -10.322 -10.604 1 89.08 261 THR B N 1
ATOM 4527 C CA . THR B 1 261 ? 28.651 -10.03 -10.422 1 89.08 261 THR B CA 1
ATOM 4528 C C . THR B 1 261 ? 28.261 -10.142 -8.951 1 89.08 261 THR B C 1
ATOM 4530 O O . THR B 1 261 ? 27.434 -9.369 -8.462 1 89.08 261 THR B O 1
ATOM 4533 N N . ASN B 1 262 ? 28.88 -11.026 -8.316 1 89.43 262 ASN B N 1
ATOM 4534 C CA . ASN B 1 262 ? 28.637 -11.156 -6.883 1 89.43 262 ASN B CA 1
ATOM 4535 C C . ASN B 1 262 ? 29.108 -9.921 -6.12 1 89.43 262 ASN B C 1
ATOM 4537 O O . ASN B 1 262 ? 28.375 -9.383 -5.288 1 89.43 262 ASN B O 1
ATOM 4541 N N . ILE B 1 263 ? 30.254 -9.495 -6.452 1 91.82 263 ILE B N 1
ATOM 4542 C CA . ILE B 1 263 ? 30.816 -8.31 -5.812 1 91.82 263 ILE B CA 1
ATOM 4543 C C . ILE B 1 263 ? 29.955 -7.091 -6.137 1 91.82 263 ILE B C 1
ATOM 4545 O O . ILE B 1 263 ? 29.679 -6.267 -5.262 1 91.82 263 ILE B O 1
ATOM 4549 N N . LEU B 1 264 ? 29.528 -7.04 -7.356 1 92.18 264 LEU B N 1
ATOM 4550 C CA . LEU B 1 264 ? 28.681 -5.936 -7.792 1 92.18 264 LEU B CA 1
ATOM 4551 C C . LEU B 1 264 ? 27.377 -5.907 -7.003 1 92.18 264 LEU B C 1
ATOM 4553 O O . LEU B 1 264 ? 26.975 -4.856 -6.498 1 92.18 264 LEU B O 1
ATOM 4557 N N . SER B 1 265 ? 26.742 -7.015 -6.856 1 90.17 265 SER B N 1
ATOM 4558 C CA . SER B 1 265 ? 25.474 -7.12 -6.142 1 90.17 265 SER B CA 1
ATOM 4559 C C . SER B 1 265 ? 25.643 -6.789 -4.663 1 90.17 265 SER B C 1
ATOM 4561 O O . SER B 1 265 ? 24.844 -6.044 -4.093 1 90.17 265 SER B O 1
ATOM 4563 N N . LEU B 1 266 ? 26.71 -7.256 -4.097 1 91.64 266 LEU B N 1
ATOM 4564 C CA . LEU B 1 266 ? 26.971 -7.013 -2.682 1 91.64 266 LEU B CA 1
ATOM 4565 C C . LEU B 1 266 ? 27.307 -5.546 -2.436 1 91.64 266 LEU B C 1
ATOM 4567 O O . LEU B 1 266 ? 26.867 -4.962 -1.444 1 91.64 266 LEU B O 1
ATOM 4571 N N . THR B 1 267 ? 28.109 -5.041 -3.315 1 94.23 267 THR B N 1
ATOM 4572 C CA . THR B 1 267 ? 28.484 -3.637 -3.19 1 94.23 267 THR B CA 1
ATOM 4573 C C . THR B 1 267 ? 27.257 -2.737 -3.309 1 94.23 267 THR B C 1
ATOM 4575 O O . THR B 1 267 ? 27.077 -1.815 -2.511 1 94.23 267 THR B O 1
ATOM 4578 N N . TRP B 1 268 ? 26.433 -3.012 -4.263 1 94.26 268 TRP B N 1
ATOM 4579 C CA . TRP B 1 268 ? 25.213 -2.226 -4.415 1 94.26 268 TRP B CA 1
ATOM 4580 C C . TRP B 1 268 ? 24.356 -2.302 -3.156 1 94.26 268 TRP B C 1
ATOM 4582 O O . TRP B 1 268 ? 23.908 -1.275 -2.64 1 94.26 268 TRP B O 1
ATOM 4592 N N . GLY B 1 269 ? 24.158 -3.521 -2.65 1 93.3 269 GLY B N 1
ATOM 4593 C CA . GLY B 1 269 ? 23.372 -3.714 -1.442 1 93.3 269 GLY B CA 1
ATOM 4594 C C . GLY B 1 269 ? 23.948 -2.996 -0.236 1 93.3 269 GLY B C 1
ATOM 4595 O O . GLY B 1 269 ? 23.213 -2.36 0.523 1 93.3 269 GLY B O 1
ATOM 4596 N N . ALA B 1 270 ? 25.219 -3.041 -0.129 1 93.97 270 ALA B N 1
ATOM 4597 C CA . ALA B 1 270 ? 25.887 -2.406 1.005 1 93.97 270 ALA B CA 1
ATOM 4598 C C . ALA B 1 270 ? 25.761 -0.887 0.936 1 93.97 270 ALA B C 1
ATOM 4600 O O . ALA B 1 270 ? 25.462 -0.236 1.939 1 93.97 270 ALA B O 1
ATOM 4601 N N . LEU B 1 271 ? 25.957 -0.362 -0.239 1 95.39 271 LEU B N 1
ATOM 4602 C CA . LEU B 1 271 ? 25.865 1.084 -0.409 1 95.39 271 LEU B CA 1
ATOM 4603 C C . LEU B 1 271 ? 24.439 1.57 -0.17 1 95.39 271 LEU B C 1
ATOM 4605 O O . LEU B 1 271 ? 24.231 2.634 0.416 1 95.39 271 LEU B O 1
ATOM 4609 N N . MET B 1 272 ? 23.519 0.807 -0.628 1 95.37 272 MET B N 1
ATOM 4610 C CA . MET B 1 272 ? 22.116 1.16 -0.433 1 95.37 272 MET B CA 1
ATOM 4611 C C . MET B 1 272 ? 21.753 1.15 1.048 1 95.37 272 MET B C 1
ATOM 4613 O O . MET B 1 272 ? 21.204 2.126 1.563 1 95.37 272 MET B O 1
ATOM 4617 N N . VAL B 1 273 ? 22.112 0.078 1.756 1 95.57 273 VAL B N 1
ATOM 4618 C CA . VAL B 1 273 ? 21.714 -0.117 3.147 1 95.57 273 VAL B CA 1
ATOM 4619 C C . VAL B 1 273 ? 22.498 0.834 4.047 1 95.57 273 VAL B C 1
ATOM 4621 O O . VAL B 1 273 ? 21.91 1.648 4.763 1 95.57 273 VAL B O 1
ATOM 4624 N N . PHE B 1 274 ? 23.771 0.817 3.952 1 93.36 274 PHE B N 1
ATOM 4625 C CA . PHE B 1 274 ? 24.596 1.604 4.861 1 93.36 274 PHE B CA 1
ATOM 4626 C C . PHE B 1 274 ? 24.486 3.09 4.543 1 93.36 274 PHE B C 1
ATOM 4628 O O . PHE B 1 274 ? 24.451 3.924 5.451 1 93.36 274 PHE B O 1
ATOM 4635 N N . GLY B 1 275 ? 24.477 3.389 3.211 1 92.2 275 GLY B N 1
ATOM 4636 C CA . GLY B 1 275 ? 24.26 4.783 2.855 1 92.2 275 GLY B CA 1
ATOM 4637 C C . GLY B 1 275 ? 22.975 5.351 3.428 1 92.2 275 GLY B C 1
ATOM 4638 O O . GLY B 1 275 ? 22.974 6.446 3.995 1 92.2 275 GLY B O 1
ATOM 4639 N N . THR B 1 276 ? 21.889 4.609 3.36 1 93.65 276 THR B N 1
ATOM 4640 C CA . THR B 1 276 ? 20.593 5.036 3.875 1 93.65 276 THR B CA 1
ATOM 4641 C C . THR B 1 276 ? 20.627 5.151 5.396 1 93.65 276 THR B C 1
ATOM 4643 O O . THR B 1 276 ? 20.226 6.174 5.955 1 93.65 276 THR B O 1
ATOM 4646 N N . LEU B 1 277 ? 21.208 4.162 6.051 1 94.96 277 LEU B N 1
ATOM 4647 C CA . LEU B 1 277 ? 21.202 4.128 7.509 1 94.96 277 LEU B CA 1
ATOM 4648 C C . LEU B 1 277 ? 22.102 5.218 8.082 1 94.96 277 LEU B C 1
ATOM 4650 O O . LEU B 1 277 ? 21.76 5.847 9.086 1 94.96 277 LEU B O 1
ATOM 4654 N N . ILE B 1 278 ? 23.135 5.49 7.454 1 91.84 278 ILE B N 1
ATOM 4655 C CA . ILE B 1 278 ? 24.061 6.509 7.938 1 91.84 278 ILE B CA 1
ATOM 4656 C C . ILE B 1 278 ? 23.453 7.895 7.738 1 91.84 278 ILE B C 1
ATOM 4658 O O . ILE B 1 278 ? 23.402 8.698 8.673 1 91.84 278 ILE B O 1
ATOM 4662 N N . LEU B 1 279 ? 22.962 8.211 6.587 1 90.27 279 LEU B N 1
ATOM 4663 C CA . LEU B 1 279 ? 22.433 9.535 6.278 1 90.27 279 LEU B CA 1
ATOM 4664 C C . LEU B 1 279 ? 21.148 9.803 7.055 1 90.27 279 LEU B C 1
ATOM 4666 O O . LEU B 1 279 ? 20.953 10.901 7.58 1 90.27 279 LEU B O 1
ATOM 4670 N N . SER B 1 280 ? 20.308 8.835 7.178 1 92.58 280 SER B N 1
ATOM 4671 C CA . SER B 1 280 ? 19.037 9.037 7.867 1 92.58 280 SER B CA 1
ATOM 4672 C C . SER B 1 280 ? 19.197 8.887 9.376 1 92.58 280 SER B C 1
ATOM 4674 O O . SER B 1 280 ? 18.476 9.523 10.148 1 92.58 280 SER B O 1
ATOM 4676 N N . GLY B 1 281 ? 20.145 8.038 9.819 1 90.77 281 GLY B N 1
ATOM 4677 C CA . GLY B 1 281 ? 20.34 7.782 11.237 1 90.77 281 GLY B CA 1
ATOM 4678 C C . GLY B 1 281 ? 20.79 9.009 12.008 1 90.77 281 GLY B C 1
ATOM 4679 O O . GLY B 1 281 ? 20.204 9.351 13.037 1 90.77 281 GLY B O 1
ATOM 4680 N N . LYS B 1 282 ? 21.673 9.701 11.541 1 84.19 282 LYS B N 1
ATOM 4681 C CA . LYS B 1 282 ? 22.172 10.895 12.217 1 84.19 282 LYS B CA 1
ATOM 4682 C C . LYS B 1 282 ? 21.197 12.06 12.067 1 84.19 282 LYS B C 1
ATOM 4684 O O . LYS B 1 282 ? 20.909 12.764 13.037 1 84.19 282 LYS B O 1
ATOM 4689 N N . GLU B 1 283 ? 20.642 12.185 10.948 1 88.64 283 GLU B N 1
ATOM 4690 C CA . GLU B 1 283 ? 19.778 13.318 10.631 1 88.64 283 GLU B CA 1
ATOM 4691 C C . GLU B 1 283 ? 18.477 13.26 11.427 1 88.64 283 GLU B C 1
ATOM 4693 O O . GLU B 1 283 ? 17.941 14.296 11.828 1 88.64 283 GLU B O 1
ATOM 4698 N N . ARG B 1 284 ? 18.003 12.151 11.663 1 90.31 284 ARG B N 1
ATOM 4699 C CA . ARG B 1 284 ? 16.711 12.008 12.326 1 90.31 284 ARG B CA 1
ATOM 4700 C C . ARG B 1 284 ? 16.759 12.566 13.745 1 90.31 284 ARG B C 1
ATOM 4702 O O . ARG B 1 284 ? 15.717 12.799 14.362 1 90.31 284 ARG B O 1
ATOM 4709 N N . LEU B 1 285 ? 17.963 12.837 14.24 1 86.88 285 LEU B N 1
ATOM 4710 C CA . LEU B 1 285 ? 18.146 13.293 15.614 1 86.88 285 LEU B CA 1
ATOM 4711 C C . LEU B 1 285 ? 18.36 14.802 15.661 1 86.88 285 LEU B C 1
ATOM 4713 O O . LEU B 1 285 ? 18.493 15.381 16.742 1 86.88 285 LEU B O 1
ATOM 4717 N N . ASP B 1 286 ? 18.323 15.548 14.551 1 82.28 286 ASP B N 1
ATOM 4718 C CA . ASP B 1 286 ? 18.72 16.951 14.481 1 82.28 286 ASP B CA 1
ATOM 4719 C C . ASP B 1 286 ? 17.551 17.871 14.827 1 82.28 286 ASP B C 1
ATOM 4721 O O . ASP B 1 286 ? 17.712 19.091 14.893 1 82.28 286 ASP B O 1
ATOM 4725 N N . GLY B 1 287 ? 16.359 17.418 15.027 1 77.51 287 GLY B N 1
ATOM 4726 C CA . GLY B 1 287 ? 15.246 18.212 15.524 1 77.51 287 GLY B CA 1
ATOM 4727 C C . GLY B 1 287 ? 14.494 18.94 14.426 1 77.51 287 GLY B C 1
ATOM 4728 O O . GLY B 1 287 ? 13.496 19.613 14.691 1 77.51 287 GLY B O 1
ATOM 4729 N N . ASP B 1 288 ? 14.992 18.959 13.118 1 84.45 288 ASP B N 1
ATOM 4730 C CA . ASP B 1 288 ? 14.258 19.577 12.018 1 84.45 288 ASP B CA 1
ATOM 4731 C C . ASP B 1 288 ? 12.998 18.783 11.683 1 84.45 288 ASP B C 1
ATOM 4733 O O . ASP B 1 288 ? 12.891 18.205 10.6 1 84.45 288 ASP B O 1
ATOM 4737 N N . ASN B 1 289 ? 12.035 18.964 12.61 1 87.76 289 ASN B N 1
ATOM 4738 C CA . ASN B 1 289 ? 10.827 18.147 12.546 1 87.76 289 ASN B CA 1
ATOM 4739 C C . ASN B 1 289 ? 9.737 18.823 11.719 1 87.76 289 ASN B C 1
ATOM 4741 O O . ASN B 1 289 ? 9.77 20.038 11.515 1 87.76 289 ASN B O 1
ATOM 4745 N N . ILE B 1 290 ? 8.921 18.007 11.216 1 86.07 290 ILE B N 1
ATOM 4746 C CA . ILE B 1 290 ? 7.674 18.464 10.613 1 86.07 290 ILE B CA 1
ATOM 4747 C C . ILE B 1 290 ? 6.498 18.086 11.511 1 86.07 290 ILE B C 1
ATOM 4749 O O . ILE B 1 290 ? 6.563 17.099 12.248 1 86.07 290 ILE B O 1
ATOM 4753 N N . THR B 1 291 ? 5.442 18.907 11.47 1 84.72 291 THR B N 1
ATOM 4754 C CA . THR B 1 291 ? 4.229 18.639 12.234 1 84.72 291 THR B CA 1
ATOM 4755 C C . THR B 1 291 ? 3.043 18.405 11.302 1 84.72 291 THR B C 1
ATOM 4757 O O . THR B 1 291 ? 2.767 19.225 10.424 1 84.72 291 THR B O 1
ATOM 4760 N N . LEU B 1 292 ? 2.471 17.223 11.401 1 85.34 292 LEU B N 1
ATOM 4761 C CA . LEU B 1 292 ? 1.227 16.887 10.717 1 85.34 292 LEU B CA 1
ATOM 4762 C C . LEU B 1 292 ? 0.025 17.139 11.621 1 85.34 292 LEU B C 1
ATOM 4764 O O . LEU B 1 292 ? -0.062 16.578 12.716 1 85.34 292 LEU B O 1
ATOM 4768 N N . THR B 1 293 ? -0.868 18.023 11.185 1 83.99 293 THR B N 1
ATOM 4769 C CA . THR B 1 293 ? -2.037 18.363 11.987 1 83.99 293 THR B CA 1
ATOM 4770 C C . THR B 1 293 ? -3.323 18.079 11.216 1 83.99 293 THR B C 1
ATOM 4772 O O . THR B 1 293 ? -3.421 18.388 10.027 1 83.99 293 THR B O 1
ATOM 4775 N N . ILE B 1 294 ? -4.229 17.482 11.821 1 82.26 294 ILE B N 1
ATOM 4776 C CA . ILE B 1 294 ? -5.576 17.289 11.297 1 82.26 294 ILE B CA 1
ATOM 4777 C C . ILE B 1 294 ? -6.562 18.16 12.073 1 82.26 294 ILE B C 1
ATOM 4779 O O . ILE B 1 294 ? -6.687 18.029 13.293 1 82.26 294 ILE B O 1
ATOM 4783 N N . GLY B 1 295 ? -7.118 19.237 11.459 1 77.49 295 GLY B N 1
ATOM 4784 C CA . GLY B 1 295 ? -8.028 20.166 12.11 1 77.49 295 GLY B CA 1
ATOM 4785 C C . GLY B 1 295 ? -9.366 20.283 11.405 1 77.49 295 GLY B C 1
ATOM 4786 O O . GLY B 1 295 ? -9.632 19.559 10.444 1 77.49 295 GLY B O 1
ATOM 4787 N N . ASP B 1 296 ? -10.239 21.139 12.037 1 70.35 296 ASP B N 1
ATOM 4788 C CA . ASP B 1 296 ? -11.56 21.426 11.487 1 70.35 296 ASP B CA 1
ATOM 4789 C C . ASP B 1 296 ? -11.453 22.206 10.178 1 70.35 296 ASP B C 1
ATOM 4791 O O . ASP B 1 296 ? -10.553 23.033 10.015 1 70.35 296 ASP B O 1
ATOM 4795 N N . GLY B 1 297 ? -11.923 21.681 9.165 1 58.38 297 GLY B N 1
ATOM 4796 C CA . GLY B 1 297 ? -11.95 22.371 7.885 1 58.38 297 GLY B CA 1
ATOM 4797 C C . GLY B 1 297 ? -12.52 23.774 7.975 1 58.38 297 GLY B C 1
ATOM 4798 O O . GLY B 1 297 ? -12.624 24.473 6.966 1 58.38 297 GLY B O 1
ATOM 4799 N N . MET B 1 298 ? -13.172 24.252 9.035 1 45.85 298 MET B N 1
ATOM 4800 C CA . MET B 1 298 ? -13.776 25.581 9.047 1 45.85 298 MET B CA 1
ATOM 4801 C C . MET B 1 298 ? -12.705 26.666 9.016 1 45.85 298 MET B C 1
ATOM 4803 O O . MET B 1 298 ? -11.843 26.718 9.895 1 45.85 298 MET B O 1
ATOM 4807 N N . LEU B 1 299 ? -12.282 27.087 7.93 1 38.72 299 LEU B N 1
ATOM 4808 C CA . LEU B 1 299 ? -11.714 28.431 7.906 1 38.72 299 LEU B CA 1
ATOM 4809 C C . LEU B 1 299 ? -12.533 29.383 8.77 1 38.72 299 LEU B C 1
ATOM 4811 O O . LEU B 1 299 ? -13.727 29.575 8.53 1 38.72 299 LEU B O 1
ATOM 4815 N N . GLN B 1 300 ? -12.394 29.418 9.986 1 33.64 300 GLN B N 1
ATOM 4816 C CA . GLN B 1 300 ? -12.982 30.539 10.712 1 33.64 300 GLN B CA 1
ATOM 4817 C C . GLN B 1 300 ? -12.723 31.858 9.99 1 33.64 300 GLN B C 1
ATOM 4819 O O . GLN B 1 300 ? -11.579 32.308 9.9 1 33.64 300 GLN B O 1
ATOM 4824 N N . VAL B 1 301 ? -13.404 32.215 8.876 1 32.46 301 VAL B N 1
ATOM 4825 C CA . VAL B 1 301 ? -13.527 33.644 8.607 1 32.46 301 VAL B CA 1
ATOM 4826 C C . VAL B 1 301 ? -14.133 34.347 9.819 1 32.46 301 VAL B C 1
ATOM 4828 O O . VAL B 1 301 ? -15.33 34.217 10.086 1 32.46 301 VAL B O 1
ATOM 4831 N N . GLU B 1 302 ? -13.646 34.285 10.984 1 32.31 302 GLU B N 1
ATOM 4832 C CA . GLU B 1 302 ? -14.118 35.32 11.898 1 32.31 302 GLU B CA 1
ATOM 4833 C C . GLU B 1 302 ? -14.073 36.697 11.242 1 32.31 302 GLU B C 1
ATOM 4835 O O . GLU B 1 302 ? -12.993 37.223 10.963 1 32.31 302 GLU B O 1
ATOM 4840 N N . SER B 1 303 ? -14.985 36.99 10.283 1 31.92 303 SER B N 1
ATOM 4841 C CA . SER B 1 303 ? -15.268 38.403 10.054 1 31.92 303 SER B CA 1
ATOM 4842 C C . SER B 1 303 ? -15.58 39.123 11.362 1 31.92 303 SER B C 1
ATOM 4844 O O . SER B 1 303 ? -16.613 38.87 11.985 1 31.92 303 SER B O 1
ATOM 4846 N N . SER B 1 304 ? -14.646 39.278 12.177 1 34.92 304 SER B N 1
ATOM 4847 C CA . SER B 1 304 ? -14.754 40.276 13.236 1 34.92 304 SER B CA 1
ATOM 4848 C C . SER B 1 304 ? -15.377 41.568 12.717 1 34.92 304 SER B C 1
ATOM 4850 O O . SER B 1 304 ? -15.281 42.613 13.363 1 34.92 304 SER B O 1
ATOM 4852 N N . SER B 1 305 ? -15.847 41.61 11.459 1 33.92 305 SER B N 1
ATOM 4853 C CA . SER B 1 305 ? -16.201 42.998 11.18 1 33.92 305 SER B CA 1
ATOM 4854 C C . SER B 1 305 ? -17.377 43.452 12.038 1 33.92 305 SER B C 1
ATOM 4856 O O . SER B 1 305 ? -18.481 43.657 11.529 1 33.92 305 SER B O 1
ATOM 4858 N N . ASP B 1 306 ? -17.718 42.812 13.192 1 33.58 306 ASP B N 1
ATOM 4859 C CA . ASP B 1 306 ? -18.761 43.586 13.859 1 33.58 306 ASP B CA 1
ATOM 4860 C C . ASP B 1 306 ? -18.283 45.005 14.159 1 33.58 306 ASP B C 1
ATOM 4862 O O . ASP B 1 306 ? -17.554 45.228 15.128 1 33.58 306 ASP B O 1
ATOM 4866 N N . GLU B 1 307 ? -17.756 45.755 13.14 1 33.56 307 GLU B N 1
ATOM 4867 C CA . GLU B 1 307 ? -17.74 47.19 13.406 1 33.56 307 GLU B CA 1
ATOM 4868 C C . GLU B 1 307 ? -19.113 47.683 13.855 1 33.56 307 GLU B C 1
ATOM 4870 O O . GLU B 1 307 ? -20.069 47.668 13.076 1 33.56 307 GLU B O 1
ATOM 4875 N N . GLU B 1 308 ? -19.476 47.442 15.106 1 33.6 308 GLU B N 1
ATOM 4876 C CA . GLU B 1 308 ? -20.553 48.231 15.694 1 33.6 308 GLU B CA 1
ATOM 4877 C C . GLU B 1 308 ? -20.429 49.704 15.314 1 33.6 308 GLU B C 1
ATOM 4879 O O . GLU B 1 308 ? -19.428 50.35 15.629 1 33.6 308 GLU B O 1
ATOM 4884 N N . ILE B 1 309 ? -20.981 50.178 14.165 1 35.66 309 ILE B N 1
ATOM 4885 C CA . ILE B 1 309 ? -21.215 51.593 13.894 1 35.66 309 ILE B CA 1
ATOM 4886 C C . ILE B 1 309 ? -21.948 52.229 15.073 1 35.66 309 ILE B C 1
ATOM 4888 O O . ILE B 1 309 ? -23.034 51.783 15.451 1 35.66 309 ILE B O 1
ATOM 4892 N N . PRO B 1 310 ? -21.142 52.839 15.952 1 38.47 310 PRO B N 1
ATOM 4893 C CA . PRO B 1 310 ? -21.751 53.584 17.057 1 38.47 310 PRO B CA 1
ATOM 4894 C C . PRO B 1 310 ? -22.869 54.516 16.594 1 38.47 310 PRO B C 1
ATOM 4896 O O . PRO B 1 310 ? -22.686 55.28 15.643 1 38.47 310 PRO B O 1
ATOM 4899 N N . THR B 1 311 ? -24.125 54.002 16.594 1 35.97 311 THR B N 1
ATOM 4900 C CA . THR B 1 311 ? -25.27 54.877 16.368 1 35.97 311 THR B CA 1
ATOM 4901 C C . THR B 1 311 ? -25.137 56.163 17.179 1 35.97 311 THR B C 1
ATOM 4903 O O . THR B 1 311 ? -24.944 56.119 18.396 1 35.97 311 THR B O 1
ATOM 4906 N N . SER B 1 312 ? -24.509 57.237 16.613 1 32.24 312 SER B N 1
ATOM 4907 C CA . SER B 1 312 ? -24.518 58.615 17.093 1 32.24 312 SER B CA 1
ATOM 4908 C C . SER B 1 312 ? -25.894 59.007 17.621 1 32.24 312 SER B C 1
ATOM 4910 O O . SER B 1 312 ? -26.884 58.953 16.888 1 32.24 312 SER B O 1
ATOM 4912 N N . SER B 1 313 ? -26.237 58.599 18.874 1 29.71 313 SER B N 1
ATOM 4913 C CA . SER B 1 313 ? -27.364 59.25 19.535 1 29.71 313 SER B CA 1
ATOM 4914 C C . SER B 1 313 ? -27.296 60.765 19.379 1 29.71 313 SER B C 1
ATOM 4916 O O . SER B 1 313 ? -26.284 61.384 19.713 1 29.71 313 SER B O 1
ATOM 4918 N N . SER B 1 314 ? -27.898 61.289 18.313 1 29.63 314 SER B N 1
ATOM 4919 C CA . SER B 1 314 ? -28.267 62.698 18.236 1 29.63 314 SER B CA 1
ATOM 4920 C C . SER B 1 314 ? -28.894 63.178 19.541 1 29.63 314 SER B C 1
ATOM 4922 O O . SER B 1 314 ? -29.962 62.704 19.934 1 29.63 314 SER B O 1
ATOM 4924 N N . ARG B 1 315 ? -27.991 63.469 20.599 1 24.05 315 ARG B N 1
ATOM 4925 C CA . ARG B 1 315 ? -28.488 64.636 21.32 1 24.05 315 ARG B CA 1
ATOM 4926 C C . ARG B 1 315 ? -28.377 65.895 20.467 1 24.05 315 ARG B C 1
ATOM 4928 O O . ARG B 1 315 ? -27.376 66.096 19.775 1 24.05 315 ARG B O 1
#

pLDDT: mean 80.6, std 18.14, range [23.6, 97.04]

Sequence (630 aa):
MDTSATVAASAAGVIVLGFWVAAVVYLFSYDKRDNGTTDSESKSHVYSWTFHVESLRFYGMLCFLVVLAAGALVTEKSGIDTIEDPTKTVIFELFGINHSCNWIDHNPVKMLAAMLFLPLVQIPWMLYTVFWHCRVAKSVKTGKVPKWLLNVSRILSPYNFIAMSQLHLWFVNNPNDTYGFTAHYIPYLMFQIAVCFIQLLNVLYLTYMGKLPWGVPTAVAGTYFALFTGTTILYAIFVITTIAGSPIIDATNSKGEELFTNILSLTWGALMVFGTLILSGKERLDGDNITLTIGDGMLQVESSSDEEIPTSSSRMDTSATVAASAAGVIVLGFWVAAVVYLFSYDKRDNGTTDSESKSHVYSWTFHVESLRFYGMLCFLVVLAAGALVTEKSGIDTIEDPTKTVIFELFGINHSCNWIDHNPVKMLAAMLFLPLVQIPWMLYTVFWHCRVAKSVKTGKVPKWLLNVSRILSPYNFIAMSQLHLWFVNNPNDTYGFTAHYIPYLMFQIAVCFIQLLNVLYLTYMGKLPWGVPTAVAGTYFALFTGTTILYAIFVITTIAGSPIIDATNSKGEELFTNILSLTWGALMVFGTLILSGKERLDGDNITLTIGDGMLQVESSSDEEIPTSSSR